Protein AF-A0A813FHB1-F1 (afdb_monomer_lite)

Foldseek 3Di:
DVVVLVVVLVVCVVCLVVVLVVDDDDLLVLLVQLVCLAPPPDDDPPDCLVSNVSSLVSSVSSVDDLDLSLLSSLLSQLRSQLCCCCPVVNHDDPSNLVSLLVSLVSLVVSLCSLPPCVCVVVLQPRLVSLVSSLVSCCVSCVVQLDQLRLLSCLVVLVSSLVSNVSNQVVLVVVPPDDDDPDDPDDPRRPDHRQLLSSLVSLQSSLSNCVSVVNLVVSLVSLVVSVVSLVVNLVVLCVVCVPVDPVSNVVSVVVSVVSLLVSLLSNLLSCLCPCPVSLVVSCVSLVANLSSLLSSLLNNSDPLVCNLVSLQVSLCVQQVFDNLVVLLVPADPVCLQPSPPPTGDDDPHDPVSLVSLLSSLVSCVSSVVVSSSSSSVSVSVVNVD

Organism: Polarella glacialis (NCBI:txid89957)

pLDDT: mean 85.2, std 16.33, range [32.69, 98.25]

Radius of gyration: 27.39 Å; chains: 1; bounding box: 67×53×76 Å

Secondary structure (DSSP, 8-state):
-HHHHHHHHHHHHHTHHHHTTTSS--THHHHHHHHHTSTTS-SS----HHHHHHHHHHHHHTT--SSHHHHHHHHHHHHHHHHIIIIIS---HHHHHHHHHHHHHHHHHHHHHHT-GGGGGGTTTTHHHHHHHHHHHHHHHGGG-STTTGGGGHHHHHHHHHHHHHHHHHHHGGG-----TT-------S-PPPHHHHHHHHHHHHHHHHHTT-HHHHHHHHHHHHHHHHHHHHHHHHHHTTS-HHHHHHHHHHHHHHHHHHHHHHHHHGGG--HHHHHHHHHHHT-HHHHHHHHHHTT-S-HHHHHHHHHHHHHHH-TT--HHHHHHT--TT-TTTT--S--------HHHHHHHHHHHHHHHHTT-HHHHHHHHHHHHHHH-

Structure (mmCIF, N/CA/C/O backbone):
data_AF-A0A813FHB1-F1
#
_entry.id   AF-A0A813FHB1-F1
#
loop_
_atom_site.group_PDB
_atom_site.id
_atom_site.type_symbol
_atom_site.label_atom_id
_atom_site.label_alt_id
_atom_site.label_comp_id
_atom_site.label_asym_id
_atom_site.label_entity_id
_atom_site.label_seq_id
_atom_site.pdbx_PDB_ins_code
_atom_site.Cartn_x
_atom_site.Cartn_y
_atom_site.Cartn_z
_atom_site.occupancy
_atom_site.B_iso_or_equiv
_atom_site.auth_seq_id
_atom_site.auth_comp_id
_atom_site.auth_asym_id
_atom_site.auth_atom_id
_atom_site.pdbx_PDB_model_num
ATOM 1 N N . ALA A 1 1 ? 1.799 3.989 42.209 1.00 55.28 1 ALA A N 1
ATOM 2 C CA . ALA A 1 1 ? 0.929 4.129 41.023 1.00 55.28 1 ALA A CA 1
ATOM 3 C C . ALA A 1 1 ? 0.117 2.855 40.772 1.00 55.28 1 ALA A C 1
ATOM 5 O O . ALA A 1 1 ? -1.072 2.900 41.030 1.00 55.28 1 ALA A O 1
ATOM 6 N N . HIS A 1 2 ? 0.722 1.716 40.397 1.00 60.78 2 HIS A N 1
ATOM 7 C CA . HIS A 1 2 ? -0.013 0.465 40.099 1.00 60.78 2 HIS A CA 1
ATOM 8 C C . HIS A 1 2 ? -0.986 0.000 41.195 1.00 60.78 2 HIS A C 1
ATOM 10 O O . HIS A 1 2 ? -2.140 -0.254 40.892 1.00 60.78 2 HIS A O 1
ATOM 16 N N . LYS A 1 3 ? -0.577 0.015 42.471 1.00 69.06 3 LYS A N 1
ATOM 17 C CA . LYS A 1 3 ? -1.465 -0.344 43.591 1.00 69.06 3 LYS A CA 1
ATOM 18 C C . LYS A 1 3 ? -2.731 0.524 43.677 1.00 69.06 3 LYS A C 1
ATOM 20 O O . LYS A 1 3 ? -3.798 0.000 43.928 1.00 69.06 3 LYS A O 1
ATOM 25 N N . LEU A 1 4 ? -2.626 1.832 43.424 1.00 65.25 4 LEU A N 1
ATOM 26 C CA . LEU A 1 4 ? -3.791 2.731 43.441 1.00 65.25 4 LEU A CA 1
ATOM 27 C C . LEU A 1 4 ? -4.750 2.438 42.281 1.00 65.25 4 LEU A C 1
ATOM 29 O O . LEU A 1 4 ? -5.955 2.597 42.426 1.00 65.25 4 LEU A O 1
ATOM 33 N N . VAL A 1 5 ? -4.208 2.002 41.141 1.00 67.12 5 VAL A N 1
ATOM 34 C CA . VAL A 1 5 ? -4.992 1.550 39.987 1.00 67.12 5 VAL A CA 1
ATOM 35 C C . VAL A 1 5 ? -5.686 0.223 40.305 1.00 67.12 5 VAL A C 1
ATOM 37 O O . VAL A 1 5 ? -6.869 0.082 40.027 1.00 67.12 5 VAL A O 1
ATOM 40 N N . ASP A 1 6 ? -4.987 -0.723 40.935 1.00 70.19 6 ASP A N 1
ATOM 41 C CA . ASP A 1 6 ? -5.568 -1.998 41.374 1.00 70.19 6 ASP A CA 1
ATOM 42 C C . ASP A 1 6 ? -6.665 -1.799 42.433 1.00 70.19 6 ASP A C 1
ATOM 44 O O . ASP A 1 6 ? -7.737 -2.389 42.319 1.00 70.19 6 ASP A O 1
ATOM 48 N N . ASP A 1 7 ? -6.434 -0.923 43.416 1.00 72.12 7 ASP A N 1
ATOM 49 C CA . ASP A 1 7 ? -7.417 -0.572 44.445 1.00 72.12 7 ASP A CA 1
ATOM 50 C C . ASP A 1 7 ? -8.656 0.095 43.809 1.00 72.12 7 ASP A C 1
ATOM 52 O O . ASP A 1 7 ? -9.789 -0.232 44.164 1.00 72.12 7 ASP A O 1
ATOM 56 N N . ALA A 1 8 ? -8.466 0.974 42.815 1.00 69.94 8 ALA A N 1
ATOM 57 C CA . ALA A 1 8 ? -9.566 1.575 42.058 1.00 69.94 8 ALA A CA 1
ATOM 58 C C . ALA A 1 8 ? -10.365 0.526 41.268 1.00 69.94 8 ALA A C 1
ATOM 60 O O . ALA A 1 8 ? -11.594 0.544 41.300 1.00 69.94 8 ALA A O 1
ATOM 61 N N . PHE A 1 9 ? -9.692 -0.426 40.614 1.00 73.69 9 PHE A N 1
ATOM 62 C CA . PHE A 1 9 ? -10.362 -1.523 39.913 1.00 73.69 9 PHE A CA 1
ATOM 63 C C . PHE A 1 9 ? -11.156 -2.423 40.861 1.00 73.69 9 PHE A C 1
ATOM 65 O O . PHE A 1 9 ? -12.286 -2.774 40.537 1.00 73.69 9 PHE A O 1
ATOM 72 N N . ALA A 1 10 ? -10.622 -2.738 42.043 1.00 74.50 10 ALA A N 1
ATOM 73 C CA . ALA A 1 10 ? -11.332 -3.535 43.043 1.00 74.50 10 ALA A CA 1
ATOM 74 C C . ALA A 1 10 ? -12.605 -2.832 43.550 1.00 74.50 10 ALA A C 1
ATOM 76 O O . ALA A 1 10 ? -13.638 -3.477 43.741 1.00 74.50 10 ALA A O 1
ATOM 77 N N . ILE A 1 11 ? -12.558 -1.506 43.724 1.00 73.50 11 ILE A N 1
ATOM 78 C CA . ILE A 1 11 ? -13.734 -0.696 44.079 1.00 73.50 11 ILE A CA 1
ATOM 79 C C . ILE A 1 11 ? -14.763 -0.704 42.942 1.00 73.50 11 ILE A C 1
ATOM 81 O O . ILE A 1 11 ? -15.960 -0.832 43.211 1.00 73.50 11 ILE A O 1
ATOM 85 N N . ILE A 1 12 ? -14.309 -0.585 41.688 1.00 71.25 12 ILE A N 1
ATOM 86 C CA . ILE A 1 12 ? -15.193 -0.585 40.517 1.00 71.25 12 ILE A CA 1
ATOM 87 C C . ILE A 1 12 ? -15.871 -1.956 40.353 1.00 71.25 12 ILE A C 1
ATOM 89 O O . ILE A 1 12 ? -17.091 -2.037 40.229 1.00 71.25 12 ILE A O 1
ATOM 93 N N . GLU A 1 13 ? -15.100 -3.043 40.425 1.00 70.38 13 GLU A N 1
ATOM 94 C CA . GLU A 1 13 ? -15.606 -4.418 40.337 1.00 70.38 13 GLU A CA 1
ATOM 95 C C . GLU A 1 13 ? -16.598 -4.746 41.455 1.00 70.38 13 GLU A C 1
ATOM 97 O O . GLU A 1 13 ? -17.670 -5.289 41.185 1.00 70.38 13 GLU A O 1
ATOM 102 N N . GLY A 1 14 ? -16.277 -4.381 42.702 1.00 72.38 14 GLY A N 1
ATOM 103 C CA . GLY A 1 14 ? -17.134 -4.640 43.861 1.00 72.38 14 GLY A CA 1
ATOM 104 C C . GLY A 1 14 ? -18.493 -3.934 43.809 1.00 72.38 14 GLY A C 1
ATOM 105 O O . GLY A 1 14 ? -19.422 -4.352 44.497 1.00 72.38 14 GLY A O 1
ATOM 106 N N . ASN A 1 15 ? -18.628 -2.898 42.976 1.00 67.38 15 ASN A N 1
ATOM 107 C CA . ASN A 1 15 ? -19.845 -2.100 42.827 1.00 67.38 15 ASN A CA 1
ATOM 108 C C . ASN A 1 15 ? -20.447 -2.164 41.408 1.00 67.38 15 ASN A C 1
ATOM 110 O O . ASN A 1 15 ? -21.354 -1.394 41.100 1.00 67.38 15 ASN A O 1
ATOM 114 N N . ALA A 1 16 ? -20.006 -3.094 40.550 1.00 63.97 16 ALA A N 1
ATOM 115 C CA . ALA A 1 16 ? -20.437 -3.179 39.149 1.00 63.97 16 ALA A CA 1
ATOM 116 C C . ALA A 1 16 ? -21.969 -3.220 38.960 1.00 63.97 16 ALA A C 1
ATOM 118 O O . ALA A 1 16 ? -22.483 -2.614 38.026 1.00 63.97 16 ALA A O 1
ATOM 119 N N . SER A 1 17 ? -22.705 -3.863 39.875 1.00 62.97 17 SER A N 1
ATOM 120 C CA . SER A 1 17 ? -24.177 -3.929 39.865 1.00 62.97 17 SER A CA 1
ATOM 121 C C . SER A 1 17 ? -24.869 -2.598 40.189 1.00 62.97 17 SER A C 1
ATOM 123 O O . SER A 1 17 ? -25.992 -2.368 39.742 1.00 62.97 17 SER A O 1
ATOM 125 N N . ARG A 1 18 ? -24.212 -1.709 40.947 1.00 59.59 18 ARG A N 1
ATOM 126 C CA . ARG A 1 18 ? -24.675 -0.330 41.173 1.00 59.59 18 ARG A CA 1
ATOM 127 C C . ARG A 1 18 ? -24.394 0.546 39.958 1.00 59.59 18 ARG A C 1
ATOM 129 O O . ARG A 1 18 ? -25.241 1.335 39.561 1.00 59.59 18 ARG A O 1
ATOM 136 N N . PHE A 1 19 ? -23.238 0.365 39.324 1.00 61.19 19 PHE A N 1
ATOM 137 C CA . PHE A 1 19 ? -22.859 1.144 38.144 1.00 61.19 19 PHE A CA 1
ATOM 138 C C . PHE A 1 19 ? -23.660 0.773 36.895 1.00 61.19 19 PHE A C 1
ATOM 140 O O . PHE A 1 19 ? -23.980 1.656 36.108 1.00 61.19 19 PHE A O 1
ATOM 147 N N . SER A 1 20 ? -24.078 -0.488 36.749 1.00 57.00 20 SER A N 1
ATOM 148 C CA . SER A 1 20 ? -24.999 -0.904 35.680 1.00 57.00 20 SER A CA 1
ATOM 149 C C . SER A 1 20 ? -26.393 -0.266 35.776 1.00 57.00 20 SER A C 1
ATOM 151 O O . SER A 1 20 ? -27.154 -0.338 34.819 1.00 57.00 20 SER A O 1
ATOM 153 N N . ALA A 1 21 ? -26.744 0.351 36.913 1.00 56.75 21 ALA A N 1
ATOM 154 C CA . ALA A 1 21 ? -27.975 1.130 37.079 1.00 56.75 21 ALA A CA 1
ATOM 155 C C . ALA A 1 21 ? -27.804 2.623 36.716 1.00 56.75 21 ALA A C 1
ATOM 157 O O . ALA A 1 21 ? -28.759 3.385 36.822 1.00 56.75 21 ALA A O 1
ATOM 158 N N . GLY A 1 22 ? -26.608 3.038 36.274 1.00 53.34 22 GLY A N 1
ATOM 159 C CA . GLY A 1 22 ? -26.337 4.380 35.749 1.00 53.34 22 GLY A CA 1
ATOM 160 C C . GLY A 1 22 ? -26.059 5.468 36.791 1.00 53.34 22 GLY A C 1
ATOM 161 O O . GLY A 1 22 ? -25.904 6.624 36.409 1.00 53.34 22 GLY A O 1
ATOM 162 N N . GLU A 1 23 ? -25.983 5.143 38.087 1.00 56.88 23 GLU A N 1
ATOM 163 C CA . GLU A 1 23 ? -26.007 6.179 39.133 1.00 56.88 23 GLU A CA 1
ATOM 164 C C . GLU A 1 23 ? -24.627 6.707 39.584 1.00 56.88 23 GLU A C 1
ATOM 166 O O . GLU A 1 23 ? -24.571 7.851 40.021 1.00 56.88 23 GLU A O 1
ATOM 171 N N . ASP A 1 24 ? -23.506 5.975 39.428 1.00 65.25 24 ASP A N 1
ATOM 172 C CA . ASP A 1 24 ? -22.262 6.350 40.148 1.00 65.25 24 ASP A CA 1
ATOM 173 C C . ASP A 1 24 ? -20.914 6.263 39.381 1.00 65.25 24 ASP A C 1
ATOM 175 O O . ASP A 1 24 ? -19.894 6.706 39.916 1.00 65.25 24 ASP A O 1
ATOM 179 N N . PHE A 1 25 ? -20.835 5.725 38.153 1.00 74.44 25 PHE A N 1
ATOM 180 C CA . PHE A 1 25 ? -19.550 5.637 37.428 1.00 74.44 25 PHE A CA 1
ATOM 181 C C . PHE A 1 25 ? -19.703 5.756 35.900 1.00 74.44 25 PHE A C 1
ATOM 183 O O . PHE A 1 25 ? -20.366 4.906 35.307 1.00 74.44 25 PHE A O 1
ATOM 190 N N . PRO A 1 26 ? -19.065 6.751 35.250 1.00 82.06 26 PRO A N 1
ATOM 191 C CA . PRO A 1 26 ? -19.098 6.923 33.795 1.00 82.06 26 PRO A CA 1
ATOM 192 C C . PRO A 1 26 ? -18.226 5.861 33.086 1.00 82.06 26 PRO A C 1
ATOM 194 O O . PRO A 1 26 ? -16.994 5.893 33.233 1.00 82.06 26 PRO A O 1
ATOM 197 N N . PRO A 1 27 ? -18.810 4.916 32.313 1.00 84.50 27 PRO A N 1
ATOM 198 C CA . PRO A 1 27 ? -18.066 3.853 31.624 1.00 84.50 27 PRO A CA 1
ATOM 199 C C . PRO A 1 27 ? -16.990 4.381 30.663 1.00 84.50 27 PRO A C 1
ATOM 201 O O . PRO A 1 27 ? -15.978 3.719 30.425 1.00 84.50 27 PRO A O 1
ATOM 204 N N . GLU A 1 28 ? -17.160 5.601 30.159 1.00 88.25 28 GLU A N 1
ATOM 205 C CA . GLU A 1 28 ? -16.256 6.281 29.232 1.00 88.25 28 GLU A CA 1
ATOM 206 C C . GLU A 1 28 ? -14.849 6.449 29.818 1.00 88.25 28 GLU A C 1
ATOM 208 O O . GLU A 1 28 ? -13.856 6.402 29.085 1.00 88.25 28 GLU A O 1
ATOM 213 N N . LEU A 1 29 ? -14.729 6.590 31.145 1.00 87.62 29 LEU A N 1
ATOM 214 C CA . LEU A 1 29 ? -13.429 6.682 31.812 1.00 87.62 29 LEU A CA 1
ATOM 215 C C . LEU A 1 29 ? -12.607 5.398 31.658 1.00 87.62 29 LEU A C 1
ATOM 217 O O . LEU A 1 29 ? -11.382 5.481 31.565 1.00 87.62 29 LEU A O 1
ATOM 221 N N . LEU A 1 30 ? -13.248 4.225 31.580 1.00 88.31 30 LEU A N 1
ATOM 222 C CA . LEU A 1 30 ? -12.549 2.958 31.327 1.00 88.31 30 LEU A CA 1
ATOM 223 C C . LEU A 1 30 ? -11.975 2.927 29.914 1.00 88.31 30 LEU A C 1
ATOM 225 O O . LEU A 1 30 ? -10.863 2.438 29.719 1.00 88.31 30 LEU A O 1
ATOM 229 N N . VAL A 1 31 ? -12.695 3.497 28.945 1.00 90.12 31 VAL A N 1
ATOM 230 C CA . VAL A 1 31 ? -12.225 3.609 27.561 1.00 90.12 31 VAL A CA 1
ATOM 231 C C . VAL A 1 31 ? -11.020 4.539 27.491 1.00 90.12 31 VAL A C 1
ATOM 233 O O . VAL A 1 31 ? -9.971 4.119 27.008 1.00 90.12 31 VAL A O 1
ATOM 236 N N . LEU A 1 32 ? -11.115 5.746 28.056 1.00 88.81 32 LEU A N 1
ATOM 237 C CA . LEU A 1 32 ? -10.000 6.703 28.091 1.00 88.81 32 LEU A CA 1
ATOM 238 C C . LEU A 1 32 ? -8.771 6.130 28.807 1.00 88.81 32 LEU A C 1
ATOM 240 O O . LEU A 1 32 ? -7.639 6.291 28.349 1.00 88.81 32 LEU A O 1
ATOM 244 N N . PHE A 1 33 ? -8.988 5.421 29.915 1.00 86.31 33 PHE A N 1
ATOM 245 C CA . PHE A 1 33 ? -7.922 4.732 30.627 1.00 86.31 33 PHE A CA 1
ATOM 246 C C . PHE A 1 33 ? -7.298 3.624 29.770 1.00 86.31 33 PHE A C 1
ATOM 248 O O . PHE A 1 33 ? -6.072 3.509 29.710 1.00 86.31 33 PHE A O 1
ATOM 255 N N . SER A 1 34 ? -8.114 2.828 29.074 1.00 87.56 34 SER A N 1
ATOM 256 C CA . SER A 1 34 ? -7.619 1.779 28.183 1.00 87.56 34 SER A CA 1
ATOM 257 C C . SER A 1 34 ? -6.798 2.355 27.028 1.00 87.56 34 SER A C 1
ATOM 259 O O . SER A 1 34 ? -5.747 1.808 26.729 1.00 87.56 34 SER A O 1
ATOM 261 N N . GLU A 1 35 ? -7.199 3.488 26.445 1.00 87.25 35 GLU A N 1
ATOM 262 C CA . GLU A 1 35 ? -6.479 4.167 25.362 1.00 87.25 35 GLU A CA 1
ATOM 263 C C . GLU A 1 35 ? -5.150 4.768 25.815 1.00 87.25 35 GLU A C 1
ATOM 265 O O . GLU A 1 35 ? -4.145 4.620 25.122 1.00 87.25 35 GLU A O 1
ATOM 270 N N . ALA A 1 36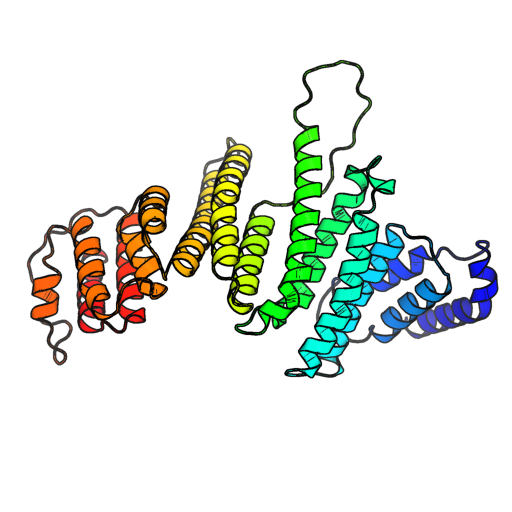 ? -5.120 5.406 26.990 1.00 81.38 36 ALA A N 1
ATOM 271 C CA . ALA A 1 36 ? -3.894 5.969 27.558 1.00 81.38 36 ALA A CA 1
ATOM 272 C C . ALA A 1 36 ? -2.830 4.892 27.824 1.00 81.38 36 ALA A C 1
ATOM 274 O O . ALA A 1 36 ? -1.634 5.162 27.745 1.00 81.38 36 ALA A O 1
ATOM 275 N N . ASN A 1 37 ? -3.274 3.669 28.123 1.00 73.75 37 ASN A N 1
ATOM 276 C CA . ASN A 1 37 ? -2.416 2.506 28.335 1.00 73.75 37 ASN A CA 1
ATOM 277 C C . ASN A 1 37 ? -2.314 1.606 27.089 1.00 73.75 37 ASN A C 1
ATOM 279 O O . ASN A 1 37 ? -1.601 0.598 27.107 1.00 73.75 37 ASN A O 1
ATOM 283 N N . ALA A 1 38 ? -3.028 1.940 26.009 1.00 68.06 38 ALA A N 1
ATOM 284 C CA . ALA A 1 38 ? -3.011 1.176 24.776 1.00 68.06 38 ALA A CA 1
ATOM 285 C C . ALA A 1 38 ? -1.678 1.394 24.046 1.00 68.06 38 ALA A C 1
ATOM 287 O O . ALA A 1 38 ? -1.045 2.445 24.175 1.00 68.06 38 ALA A O 1
ATOM 288 N N . PRO A 1 39 ? -1.268 0.446 23.185 1.00 59.28 39 PRO A N 1
ATOM 289 C CA . PRO A 1 39 ? -0.001 0.509 22.454 1.00 59.28 39 PRO A CA 1
ATOM 290 C C . PRO A 1 39 ? 0.202 1.752 21.570 1.00 59.28 39 PRO A C 1
ATOM 292 O O . PRO A 1 39 ? 1.299 1.938 21.054 1.00 59.28 39 PRO A O 1
ATOM 295 N N . PHE A 1 40 ? -0.830 2.574 21.358 1.00 54.69 40 PHE A N 1
ATOM 296 C CA . PHE A 1 40 ? -0.739 3.818 20.596 1.00 54.69 40 PHE A CA 1
ATOM 297 C C . PHE A 1 40 ? 0.090 4.912 21.283 1.00 54.69 40 PHE A C 1
ATOM 299 O O . PHE A 1 40 ? 0.614 5.776 20.584 1.00 54.69 40 PHE A O 1
ATOM 306 N N . ALA A 1 41 ? 0.185 4.908 22.618 1.00 47.81 41 ALA A N 1
ATOM 307 C CA . ALA A 1 41 ? 0.566 6.107 23.364 1.00 47.81 41 ALA A CA 1
ATOM 308 C C . ALA A 1 41 ? 2.077 6.397 23.425 1.00 47.81 41 ALA A C 1
ATOM 310 O O . ALA A 1 41 ? 2.438 7.565 23.360 1.00 47.81 41 ALA A O 1
ATOM 311 N N . ALA A 1 42 ? 2.960 5.400 23.532 1.00 39.28 42 ALA A N 1
ATOM 312 C CA . ALA A 1 42 ? 4.418 5.541 23.395 1.00 39.28 42 ALA A CA 1
ATOM 313 C C . ALA A 1 42 ? 5.130 4.242 23.803 1.00 39.28 42 ALA A C 1
ATOM 315 O O . ALA A 1 42 ? 4.780 3.652 24.818 1.00 39.28 42 ALA A O 1
ATOM 316 N N . SER A 1 43 ? 6.168 3.902 23.031 1.00 39.28 43 SER A N 1
ATOM 317 C CA . SER A 1 43 ? 7.432 3.255 23.429 1.00 39.28 43 SER A CA 1
ATOM 318 C C . SER A 1 43 ? 7.409 1.934 24.221 1.00 39.28 43 SER A C 1
ATOM 320 O O . SER A 1 43 ? 6.393 1.413 24.664 1.00 39.28 43 SER A O 1
ATOM 322 N N . ASP A 1 44 ? 8.597 1.346 24.336 1.00 42.06 44 ASP A N 1
ATOM 323 C CA . ASP A 1 44 ? 8.948 0.043 24.913 1.00 42.06 44 ASP A CA 1
ATOM 324 C C . ASP A 1 44 ? 8.566 -0.191 26.396 1.00 42.06 44 ASP A C 1
ATOM 326 O O . ASP A 1 44 ? 9.076 -1.113 27.033 1.00 42.06 44 ASP A O 1
ATOM 330 N N . LEU A 1 45 ? 7.651 0.591 26.972 1.00 41.66 45 LEU A N 1
ATOM 331 C CA . LEU A 1 45 ? 7.085 0.369 28.305 1.00 41.66 45 LEU A CA 1
ATOM 332 C C . LEU A 1 45 ? 5.955 -0.673 28.226 1.00 41.66 45 LEU A C 1
ATOM 334 O O . LEU A 1 45 ? 4.779 -0.391 28.447 1.00 41.66 45 LEU A O 1
ATOM 338 N N . GLY A 1 46 ? 6.314 -1.908 27.867 1.00 52.66 46 GLY A N 1
ATOM 339 C CA . GLY A 1 46 ? 5.461 -3.072 28.131 1.00 52.66 46 GLY A CA 1
ATOM 340 C C . GLY A 1 46 ? 5.175 -3.188 29.633 1.00 52.66 46 GLY A C 1
ATOM 341 O O . GLY A 1 46 ? 6.054 -2.899 30.445 1.00 52.66 46 GLY A O 1
ATOM 342 N N . GLY A 1 47 ? 3.959 -3.594 30.012 1.00 60.47 47 GLY A N 1
ATOM 343 C CA . GLY A 1 47 ? 3.597 -3.758 31.427 1.00 60.47 47 GLY A CA 1
ATOM 344 C C . GLY A 1 47 ? 2.206 -3.277 31.834 1.00 60.47 47 GLY A C 1
ATOM 345 O O . GLY A 1 47 ? 1.846 -3.452 32.998 1.00 60.47 47 GLY A O 1
ATOM 346 N N . HIS A 1 48 ? 1.419 -2.702 30.918 1.00 76.44 48 HIS A N 1
ATOM 347 C CA . HIS A 1 48 ? 0.043 -2.270 31.202 1.00 76.44 48 HIS A CA 1
ATOM 348 C C . HIS A 1 48 ? -1.041 -3.146 30.549 1.00 76.44 48 HIS A C 1
ATOM 350 O O . HIS A 1 48 ? -2.226 -2.815 30.621 1.00 76.44 48 HIS A O 1
ATOM 356 N N . GLU A 1 49 ? -0.669 -4.279 29.933 1.00 79.19 49 GLU A N 1
ATOM 357 C CA . GLU A 1 49 ? -1.615 -5.177 29.253 1.00 79.19 49 GLU A CA 1
ATOM 358 C C . GLU A 1 49 ? -2.764 -5.621 30.174 1.00 79.19 49 GLU A C 1
ATOM 360 O O . GLU A 1 49 ? -3.925 -5.626 29.771 1.00 79.19 49 GLU A O 1
ATOM 365 N N . LEU A 1 50 ? -2.452 -5.934 31.433 1.00 81.25 50 LEU A N 1
ATOM 366 C CA . LEU A 1 50 ? -3.430 -6.396 32.415 1.00 81.25 50 LEU A CA 1
ATOM 367 C C . LEU A 1 50 ? -4.442 -5.299 32.790 1.00 81.25 50 LEU A C 1
ATOM 369 O O . LEU A 1 50 ? -5.628 -5.573 32.958 1.00 81.25 50 LEU A O 1
ATOM 373 N N . GLN A 1 51 ? -3.987 -4.050 32.905 1.00 83.12 51 GLN A N 1
ATOM 374 C CA . GLN A 1 51 ? -4.843 -2.903 33.206 1.00 83.12 51 GLN A CA 1
ATOM 375 C C . GLN A 1 51 ? -5.758 -2.563 32.023 1.00 83.12 51 GLN A C 1
ATOM 377 O O . GLN A 1 51 ? -6.936 -2.276 32.233 1.00 83.12 51 GLN A O 1
ATOM 382 N N . VAL A 1 52 ? -5.251 -2.654 30.788 1.00 86.25 52 VAL A N 1
ATOM 383 C CA . VAL A 1 52 ? -6.068 -2.517 29.570 1.00 86.25 52 VAL A CA 1
ATOM 384 C C . VAL A 1 52 ? -7.128 -3.615 29.518 1.00 86.25 52 VAL A C 1
ATOM 386 O O . VAL A 1 52 ? -8.303 -3.321 29.316 1.00 86.25 52 VAL A O 1
ATOM 389 N N . GLN A 1 53 ? -6.740 -4.870 29.758 1.00 87.88 53 GLN A N 1
ATOM 390 C CA . GLN A 1 53 ? -7.665 -5.999 29.758 1.00 87.88 53 GLN A CA 1
ATOM 391 C C . GLN A 1 53 ? -8.803 -5.807 30.768 1.00 87.88 53 GLN A C 1
ATOM 393 O O . GLN A 1 53 ? -9.967 -5.918 30.388 1.00 87.88 53 GLN A O 1
ATOM 398 N N . ARG A 1 54 ? -8.475 -5.468 32.022 1.00 86.19 54 ARG A N 1
ATOM 399 C CA . ARG A 1 54 ? -9.470 -5.234 33.081 1.00 86.19 54 ARG A CA 1
ATOM 400 C C . ARG A 1 54 ? -10.413 -4.082 32.750 1.00 86.19 54 ARG A C 1
ATOM 402 O O . ARG A 1 54 ? -11.616 -4.215 32.947 1.00 86.19 54 ARG A O 1
ATOM 409 N N . ALA A 1 55 ? -9.889 -2.972 32.224 1.00 88.25 55 ALA A N 1
ATOM 410 C CA . ALA A 1 55 ? -10.711 -1.829 31.831 1.00 88.25 55 ALA A CA 1
ATOM 411 C C . ALA A 1 55 ? -11.732 -2.204 30.748 1.00 88.25 55 ALA A C 1
ATOM 413 O O . ALA A 1 55 ? -12.906 -1.859 30.866 1.00 88.25 55 ALA A O 1
ATOM 414 N N . LEU A 1 56 ? -11.299 -2.954 29.730 1.00 90.19 56 LEU A N 1
ATOM 415 C CA . LEU A 1 56 ? -12.172 -3.414 28.649 1.00 90.19 56 LEU A CA 1
ATOM 416 C C . LEU A 1 56 ? -13.207 -4.433 29.143 1.00 90.19 56 LEU A C 1
ATOM 418 O O . LEU A 1 56 ? -14.376 -4.323 28.793 1.00 90.19 56 LEU A O 1
ATOM 422 N N . GLU A 1 57 ? -12.812 -5.384 29.994 1.00 89.25 57 GLU A N 1
ATOM 423 C CA . GLU A 1 57 ? -13.734 -6.375 30.570 1.00 89.25 57 GLU A CA 1
ATOM 424 C C . GLU A 1 57 ? -14.801 -5.731 31.461 1.00 89.25 57 GLU A C 1
ATOM 426 O O . GLU A 1 57 ? -15.965 -6.128 31.421 1.00 89.25 57 GLU A O 1
ATOM 431 N N . LEU A 1 58 ? -14.427 -4.725 32.255 1.00 85.56 58 LEU A N 1
ATOM 432 C CA . LEU A 1 58 ? -15.378 -3.944 33.041 1.00 85.56 58 LEU A CA 1
ATOM 433 C C . LEU A 1 58 ? -16.320 -3.139 32.150 1.00 85.56 58 LEU A C 1
ATOM 435 O O . LEU A 1 58 ? -17.525 -3.162 32.382 1.00 85.56 58 LEU A O 1
ATOM 439 N N . HIS A 1 59 ? -15.794 -2.485 31.115 1.00 88.00 59 HIS A N 1
ATOM 440 C CA . HIS A 1 59 ? -16.609 -1.751 30.152 1.00 88.00 59 HIS A CA 1
ATOM 441 C C . HIS A 1 59 ? -17.624 -2.673 29.451 1.00 88.00 59 HIS A C 1
ATOM 443 O O . HIS A 1 59 ? -18.795 -2.325 29.336 1.00 88.00 59 HIS A O 1
ATOM 449 N N . ASP A 1 60 ? -17.215 -3.883 29.054 1.00 87.12 60 ASP A N 1
ATOM 450 C CA . ASP A 1 60 ? -18.114 -4.892 28.479 1.00 87.12 60 ASP A CA 1
ATOM 451 C C . ASP A 1 60 ? -19.220 -5.324 29.457 1.00 87.12 60 ASP A C 1
ATOM 453 O O . ASP A 1 60 ? -20.369 -5.493 29.053 1.00 87.12 60 ASP A O 1
ATOM 457 N N . ARG A 1 61 ? -18.900 -5.482 30.749 1.00 84.81 61 ARG A N 1
ATOM 458 C CA . ARG A 1 61 ? -19.878 -5.867 31.785 1.00 84.81 61 ARG A CA 1
ATOM 459 C C . ARG A 1 61 ? -20.898 -4.777 32.093 1.00 84.81 61 ARG A C 1
ATOM 461 O O . ARG A 1 61 ? -22.017 -5.110 32.471 1.00 84.81 61 ARG A O 1
ATOM 468 N N . LEU A 1 62 ? -20.515 -3.507 31.965 1.00 81.75 62 LEU A N 1
ATOM 469 C CA . LEU A 1 62 ? -21.414 -2.377 32.205 1.00 81.75 62 LEU A CA 1
ATOM 470 C C . LEU A 1 62 ? -22.481 -2.227 31.111 1.00 81.75 62 LEU A C 1
ATOM 472 O O . LEU A 1 62 ? -23.451 -1.510 31.329 1.00 81.75 62 LEU A O 1
ATOM 476 N N . GLY A 1 63 ? -22.350 -2.935 29.980 1.00 76.31 63 GLY A N 1
ATOM 477 C CA . GLY A 1 63 ? -23.399 -3.013 28.962 1.00 76.31 63 GLY A CA 1
ATOM 478 C C . GLY A 1 63 ? -23.679 -1.681 28.267 1.00 76.31 63 GLY A C 1
ATOM 479 O O . GLY A 1 63 ? -24.836 -1.382 27.991 1.00 76.31 63 GLY A O 1
ATOM 480 N N . SER A 1 64 ? -22.634 -0.883 28.025 1.00 75.56 64 SER A N 1
ATOM 481 C CA . SER A 1 64 ? -22.738 0.427 27.374 1.00 75.56 64 SER A CA 1
ATOM 482 C C . SER A 1 64 ? -23.444 0.353 26.019 1.00 75.56 64 SER A C 1
ATOM 484 O O . SER A 1 64 ? -23.261 -0.610 25.271 1.00 75.56 64 SER A O 1
ATOM 486 N N . GLU A 1 65 ? -24.216 1.396 25.708 1.00 82.88 65 GLU A N 1
ATOM 487 C CA . GLU A 1 65 ? -24.874 1.568 24.411 1.00 82.88 65 GLU A CA 1
ATOM 488 C C . GLU A 1 65 ? -23.854 1.606 23.259 1.00 82.88 65 GLU A C 1
ATOM 490 O O . GLU A 1 65 ? -22.672 1.906 23.453 1.00 82.88 65 GLU A O 1
ATOM 495 N N . ASP A 1 66 ? -24.318 1.308 22.043 1.00 86.12 66 ASP A N 1
ATOM 496 C CA . ASP A 1 66 ? -23.494 1.390 20.837 1.00 86.12 66 ASP A CA 1
ATOM 497 C C . ASP A 1 66 ? -23.239 2.858 20.466 1.00 86.12 66 ASP A C 1
ATOM 499 O O . ASP A 1 66 ? -23.951 3.484 19.680 1.00 86.12 66 ASP A O 1
ATOM 503 N N . ASP A 1 67 ? -22.191 3.414 21.071 1.00 86.38 67 ASP A N 1
ATOM 504 C CA . ASP A 1 67 ? -21.762 4.793 20.906 1.00 86.38 67 ASP A CA 1
ATOM 505 C C . ASP A 1 67 ? -20.285 4.922 20.484 1.00 86.38 67 ASP A C 1
ATOM 507 O O . ASP A 1 67 ? -19.575 3.954 20.183 1.00 86.38 67 ASP A O 1
ATOM 511 N N . GLN A 1 68 ? -19.784 6.160 20.458 1.00 87.94 68 GLN A N 1
ATOM 512 C CA . GLN A 1 68 ? -18.385 6.423 20.122 1.00 87.94 68 GLN A CA 1
ATOM 513 C C . GLN A 1 68 ? -17.390 5.771 21.088 1.00 87.94 68 GLN A C 1
ATOM 515 O O . GLN A 1 68 ? -16.279 5.433 20.677 1.00 87.94 68 GLN A O 1
ATOM 520 N N . PHE A 1 69 ? -17.745 5.617 22.364 1.00 91.00 69 PHE A N 1
ATOM 521 C CA . PHE A 1 69 ? -16.877 5.025 23.373 1.00 91.00 69 PHE A CA 1
ATOM 522 C C . PHE A 1 69 ? -16.857 3.509 23.231 1.00 91.00 69 PHE A C 1
ATOM 524 O O . PHE A 1 69 ? -15.776 2.922 23.295 1.00 91.00 69 PHE A O 1
ATOM 531 N N . ARG A 1 70 ? -17.990 2.887 22.890 1.00 91.56 70 ARG A N 1
ATOM 532 C CA . ARG A 1 70 ? -18.046 1.476 22.496 1.00 91.56 70 ARG A CA 1
ATOM 533 C C . ARG A 1 70 ? -17.171 1.194 21.279 1.00 91.56 70 ARG A C 1
ATOM 535 O O . ARG A 1 70 ? -16.342 0.283 21.323 1.00 91.56 70 ARG A O 1
ATOM 542 N N . ALA A 1 71 ? -17.281 2.005 20.226 1.00 92.31 71 ALA A N 1
ATOM 543 C CA . ALA A 1 71 ? -16.433 1.873 19.042 1.00 92.31 71 ALA A CA 1
ATOM 544 C C . ALA A 1 71 ? -14.938 2.006 19.392 1.00 92.31 71 ALA A C 1
ATOM 546 O O . ALA A 1 71 ? -14.124 1.177 18.984 1.00 92.31 71 ALA A O 1
ATOM 547 N N . ARG A 1 72 ? -14.565 3.001 20.205 1.00 93.06 72 ARG A N 1
ATOM 548 C CA . ARG A 1 72 ? -13.181 3.194 20.674 1.00 93.06 72 ARG A CA 1
ATOM 549 C C . ARG A 1 72 ? -12.677 2.026 21.522 1.00 93.06 72 ARG A C 1
ATOM 551 O O . ARG A 1 72 ? -11.567 1.552 21.289 1.00 93.06 72 ARG A O 1
ATOM 558 N N . ALA A 1 73 ? -13.491 1.502 22.436 1.00 93.81 73 ALA A N 1
ATOM 559 C CA . ALA A 1 73 ? -13.148 0.332 23.242 1.00 93.81 73 ALA A CA 1
ATOM 560 C C . ALA A 1 73 ? -12.860 -0.897 22.363 1.00 93.81 73 ALA A C 1
ATOM 562 O O . ALA A 1 73 ? -11.870 -1.599 22.575 1.00 93.81 73 ALA A O 1
ATOM 563 N N . LEU A 1 74 ? -13.668 -1.119 21.321 1.00 95.25 74 LEU A N 1
ATOM 564 C CA . LEU A 1 74 ? -13.454 -2.186 20.339 1.00 95.25 74 LEU A CA 1
ATOM 565 C C . LEU A 1 74 ? -12.153 -1.995 19.542 1.00 95.25 74 LEU A C 1
ATOM 567 O O . LEU A 1 74 ? -11.427 -2.963 19.303 1.00 95.25 74 LEU A O 1
ATOM 571 N N . LEU A 1 75 ? -11.806 -0.757 19.176 1.00 94.88 75 LEU A N 1
ATOM 572 C CA . LEU A 1 75 ? -10.522 -0.447 18.538 1.00 94.88 75 LEU A CA 1
ATOM 573 C C . LEU A 1 75 ? -9.329 -0.755 19.456 1.00 94.88 75 LEU A C 1
ATOM 575 O O . LEU A 1 75 ? -8.350 -1.358 19.007 1.00 94.88 75 LEU A O 1
ATOM 579 N N . VAL A 1 76 ? -9.416 -0.411 20.745 1.00 93.88 76 VAL A N 1
ATOM 580 C CA . VAL A 1 76 ? -8.384 -0.765 21.734 1.00 93.88 76 VAL A CA 1
ATOM 581 C C . VAL A 1 76 ? -8.294 -2.283 21.908 1.00 93.88 76 VAL A C 1
ATOM 583 O O . VAL A 1 76 ? -7.190 -2.833 21.911 1.00 93.88 76 VAL A O 1
ATOM 586 N N . ARG A 1 77 ? -9.435 -2.982 21.978 1.00 94.56 77 ARG A N 1
ATOM 587 C CA . ARG A 1 77 ? -9.493 -4.451 22.058 1.00 94.56 77 ARG A CA 1
ATOM 588 C C . ARG A 1 77 ? -8.819 -5.110 20.857 1.00 94.56 77 ARG A C 1
ATOM 590 O O . ARG A 1 77 ? -8.026 -6.026 21.045 1.00 94.56 77 ARG A O 1
ATOM 597 N N . CYS A 1 78 ? -9.064 -4.611 19.645 1.00 95.62 78 CYS A N 1
ATOM 598 C CA . CYS A 1 78 ? -8.414 -5.085 18.421 1.00 95.62 78 CYS A CA 1
ATOM 599 C C . CYS A 1 78 ? -6.878 -5.054 18.544 1.00 95.62 78 CYS A C 1
ATOM 601 O O . CYS A 1 78 ? -6.200 -6.058 18.320 1.00 95.62 78 CYS A O 1
ATOM 603 N N . LEU A 1 79 ? -6.309 -3.928 18.979 1.00 92.69 79 LEU A N 1
ATOM 604 C CA . LEU A 1 79 ? -4.856 -3.800 19.153 1.00 92.69 79 LEU A CA 1
ATOM 605 C C . LEU A 1 79 ? -4.317 -4.692 20.260 1.00 92.69 79 LEU A C 1
ATOM 607 O O . LEU A 1 79 ? -3.252 -5.288 20.106 1.00 92.69 79 LEU A O 1
ATOM 611 N N . PHE A 1 80 ? -5.034 -4.750 21.381 1.00 91.56 80 PHE A N 1
ATOM 612 C CA . PHE A 1 80 ? -4.666 -5.573 22.520 1.00 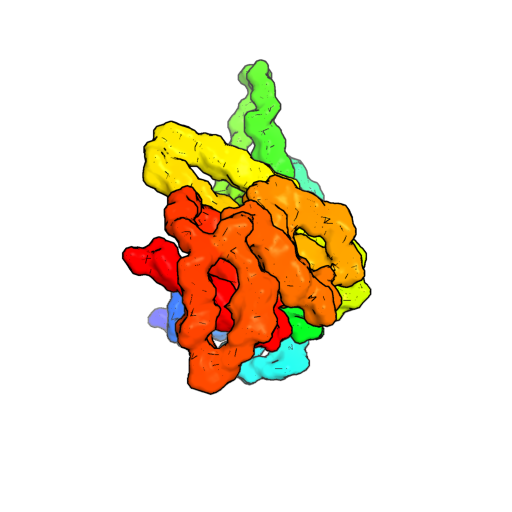91.56 80 PHE A CA 1
ATOM 613 C C . PHE A 1 80 ? -4.545 -7.043 22.103 1.00 91.56 80 PHE A C 1
ATOM 615 O O . PHE A 1 80 ? -3.501 -7.658 22.311 1.00 91.56 80 PHE A O 1
ATOM 622 N N . GLU A 1 81 ? -5.553 -7.573 21.411 1.00 92.75 81 GLU A N 1
ATOM 623 C CA . GLU A 1 81 ? -5.568 -8.956 20.928 1.00 92.75 81 GLU A CA 1
ATOM 624 C C . GLU A 1 81 ? -4.471 -9.229 19.890 1.00 92.75 81 GLU A C 1
ATOM 626 O O . GLU A 1 81 ? -3.816 -10.276 19.922 1.00 92.75 81 GLU A O 1
ATOM 631 N N . ALA A 1 82 ? -4.201 -8.276 18.995 1.00 92.88 82 ALA A N 1
ATOM 632 C CA . ALA A 1 82 ? -3.098 -8.389 18.043 1.00 92.88 82 ALA A CA 1
ATOM 633 C C . ALA A 1 82 ? -1.723 -8.406 18.742 1.00 92.88 82 ALA A C 1
ATOM 635 O O . ALA A 1 82 ? -0.824 -9.173 18.369 1.00 92.88 82 ALA A O 1
ATOM 636 N N . ARG A 1 83 ? -1.554 -7.589 19.789 1.00 88.75 83 ARG A N 1
ATOM 637 C CA . ARG A 1 83 ? -0.328 -7.521 20.595 1.00 88.75 83 ARG A CA 1
ATOM 638 C C . ARG A 1 83 ? -0.132 -8.769 21.450 1.00 88.75 83 ARG A C 1
ATOM 640 O O . ARG A 1 83 ? 0.996 -9.257 21.525 1.00 88.75 83 ARG A O 1
ATOM 647 N N . LEU A 1 84 ? -1.199 -9.335 22.018 1.00 88.12 84 LEU A N 1
ATOM 648 C CA . LEU A 1 84 ? -1.135 -10.621 22.718 1.00 88.12 84 LEU A CA 1
ATOM 649 C C . LEU A 1 84 ? -0.543 -11.707 21.817 1.00 8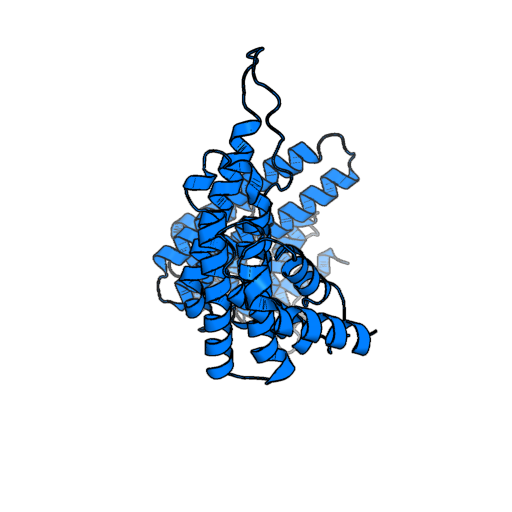8.12 84 LEU A C 1
ATOM 651 O O . LEU A 1 84 ? 0.354 -12.438 22.234 1.00 88.12 84 LEU A O 1
ATOM 655 N N . GLY A 1 85 ? -0.978 -11.767 20.556 1.00 87.31 85 GLY A N 1
ATOM 656 C CA . GLY A 1 85 ? -0.429 -12.705 19.581 1.00 87.31 85 GLY A CA 1
ATOM 657 C C . GLY A 1 85 ? 1.046 -12.467 19.265 1.00 87.31 85 GLY A C 1
ATOM 658 O O . GLY A 1 85 ? 1.832 -13.411 19.248 1.00 87.31 85 GLY A O 1
ATOM 659 N N . THR A 1 86 ? 1.434 -11.219 19.010 1.00 85.94 86 THR A N 1
ATOM 660 C CA . THR A 1 86 ? 2.767 -10.881 18.484 1.00 85.94 86 THR A CA 1
ATOM 661 C C . THR A 1 86 ? 3.843 -10.740 19.562 1.00 85.94 86 THR A C 1
ATOM 663 O O . THR A 1 86 ? 4.923 -11.314 19.421 1.00 85.94 86 THR A O 1
ATOM 666 N N . ALA A 1 87 ? 3.568 -10.003 20.637 1.00 83.69 87 ALA A N 1
ATOM 667 C CA . ALA A 1 87 ? 4.551 -9.650 21.658 1.00 83.69 87 ALA A CA 1
ATOM 668 C C . ALA A 1 87 ? 4.529 -10.613 22.852 1.00 83.69 87 ALA A C 1
ATOM 670 O O . ALA A 1 87 ? 5.585 -11.098 23.268 1.00 83.69 87 ALA A O 1
ATOM 671 N N . THR A 1 88 ? 3.337 -10.918 23.372 1.00 82.88 88 THR A N 1
ATOM 672 C CA . THR A 1 88 ? 3.171 -11.689 24.614 1.00 82.88 88 THR A CA 1
ATOM 673 C C . THR A 1 88 ? 3.343 -13.183 24.372 1.00 82.88 88 THR A C 1
ATOM 675 O O . THR A 1 88 ? 4.225 -13.816 24.945 1.00 82.88 88 THR A O 1
ATOM 678 N N . HIS A 1 89 ? 2.539 -13.755 23.475 1.00 87.81 89 HIS A N 1
ATOM 679 C CA . HIS A 1 89 ? 2.566 -15.186 23.163 1.00 87.81 89 HIS A CA 1
ATOM 680 C C . HIS A 1 89 ? 3.567 -15.535 22.057 1.00 87.81 89 HIS A C 1
ATOM 682 O O . HIS A 1 89 ? 3.885 -16.709 21.868 1.00 87.81 89 HIS A O 1
ATOM 688 N N . ARG A 1 90 ? 4.072 -14.530 21.324 1.00 89.38 90 ARG A N 1
ATOM 689 C CA . ARG A 1 90 ? 5.033 -14.691 20.216 1.00 89.38 90 ARG A CA 1
ATOM 690 C C . ARG A 1 90 ? 4.593 -15.754 19.206 1.00 89.38 90 ARG A C 1
ATOM 692 O O . ARG A 1 90 ? 5.405 -16.553 18.728 1.00 89.38 90 ARG A O 1
ATOM 699 N N . LEU A 1 91 ? 3.297 -15.765 18.901 1.00 93.00 91 LEU A N 1
ATOM 700 C CA . LEU A 1 91 ? 2.690 -16.687 17.954 1.00 93.00 91 LEU A CA 1
ATOM 701 C C . LEU A 1 91 ? 3.343 -16.533 16.580 1.00 93.00 91 LEU A C 1
ATOM 703 O O . LEU A 1 91 ? 3.757 -15.449 16.164 1.00 93.00 91 LEU A O 1
ATOM 707 N N . LYS A 1 92 ? 3.414 -17.642 15.846 1.00 93.75 92 LYS A N 1
ATOM 708 C CA . LYS A 1 92 ? 3.971 -17.700 14.492 1.00 93.75 92 LYS A CA 1
ATOM 709 C C . LYS A 1 92 ? 3.063 -18.517 13.588 1.00 93.75 92 LYS A C 1
ATOM 711 O O . LYS A 1 92 ? 2.264 -19.327 14.055 1.00 93.75 92 LYS A O 1
ATOM 716 N N . GLY A 1 93 ? 3.222 -18.319 12.280 1.00 92.94 93 GLY A N 1
ATOM 717 C CA . GLY A 1 93 ? 2.489 -19.089 11.278 1.00 92.94 93 GLY A CA 1
ATOM 718 C C . GLY A 1 93 ? 0.974 -19.010 11.486 1.00 92.94 93 GLY A C 1
ATOM 719 O O . GLY A 1 93 ? 0.437 -17.969 11.857 1.00 92.94 93 GLY A O 1
ATOM 720 N N . PHE A 1 94 ? 0.287 -20.125 11.276 1.00 93.56 94 PHE A N 1
ATOM 721 C CA . PHE A 1 94 ? -1.172 -20.179 11.306 1.00 93.56 94 PHE A CA 1
ATOM 722 C C . PHE A 1 94 ? -1.803 -19.668 12.616 1.00 93.56 94 PHE A C 1
ATOM 724 O O . PHE A 1 94 ? -2.819 -18.985 12.567 1.00 93.56 94 PHE A O 1
ATOM 731 N N . HIS A 1 95 ? -1.177 -19.899 13.775 1.00 96.12 95 HIS A N 1
ATOM 732 C CA . HIS A 1 95 ? -1.702 -19.401 15.053 1.00 96.12 95 HIS A CA 1
ATOM 733 C C . HIS A 1 95 ? -1.690 -17.874 15.145 1.00 96.12 95 HIS A C 1
ATOM 735 O O . HIS A 1 95 ? -2.640 -17.281 15.649 1.00 96.12 95 HIS A O 1
ATOM 741 N N . LEU A 1 96 ? -0.644 -17.227 14.617 1.00 95.00 96 LEU A N 1
ATOM 742 C CA . LEU A 1 96 ? -0.618 -15.768 14.538 1.00 95.00 96 LEU A CA 1
ATOM 743 C C . LEU A 1 96 ? -1.719 -15.263 13.604 1.00 95.00 96 LEU A C 1
ATOM 745 O O . LEU A 1 96 ? -2.421 -14.321 13.949 1.00 95.00 96 LEU A O 1
ATOM 749 N N . LEU A 1 97 ? -1.894 -15.909 12.448 1.00 95.19 97 LEU A N 1
ATOM 750 C CA . LEU A 1 97 ? -2.946 -15.553 11.497 1.00 95.19 97 LEU A CA 1
ATOM 751 C C . LEU A 1 97 ? -4.334 -15.605 12.154 1.00 95.19 97 LEU A C 1
ATOM 753 O O . LEU A 1 97 ? -5.085 -14.640 12.055 1.00 95.19 97 LEU A O 1
ATOM 757 N N . GLN A 1 98 ? -4.650 -16.693 12.862 1.00 96.25 98 GLN A N 1
ATOM 758 C CA . GLN A 1 98 ? -5.924 -16.843 13.570 1.00 96.25 98 GLN A CA 1
ATOM 759 C C . GLN A 1 98 ? -6.127 -15.763 14.636 1.00 96.25 98 GLN A C 1
ATOM 761 O O . GLN A 1 98 ? -7.218 -15.205 14.732 1.00 96.25 98 GLN A O 1
ATOM 766 N N . GLN A 1 99 ? -5.081 -15.437 15.402 1.00 96.56 99 GLN A N 1
ATOM 767 C CA . GLN A 1 99 ? -5.152 -14.390 16.419 1.00 96.56 99 GLN A CA 1
ATOM 768 C C . GLN A 1 99 ? -5.402 -13.008 15.799 1.00 96.56 99 GLN A C 1
ATOM 770 O O . GLN A 1 99 ? -6.222 -12.248 16.306 1.00 96.56 99 GLN A O 1
ATOM 775 N N . LEU A 1 100 ? -4.745 -12.685 14.682 1.00 96.50 100 LEU A N 1
ATOM 776 C CA . LEU A 1 100 ? -4.962 -11.415 13.982 1.00 96.50 100 LEU A CA 1
ATOM 777 C C . LEU A 1 100 ? -6.364 -11.342 13.361 1.00 96.50 100 LEU A C 1
ATOM 779 O O . LEU A 1 100 ? -7.022 -10.313 13.467 1.00 96.50 100 LEU A O 1
ATOM 783 N N . GLN A 1 101 ? -6.872 -12.434 12.783 1.00 96.88 101 GLN A N 1
ATOM 784 C CA . GLN A 1 101 ? -8.256 -12.485 12.295 1.00 96.88 101 GLN A CA 1
ATOM 785 C C . GLN A 1 101 ? -9.274 -12.333 13.427 1.00 96.88 101 GLN A C 1
ATOM 787 O O . GLN A 1 101 ? -10.295 -11.675 13.250 1.00 96.88 101 GLN A O 1
ATOM 792 N N . TYR A 1 102 ? -9.005 -12.926 14.591 1.00 97.19 102 TYR A N 1
ATOM 793 C CA . TYR A 1 102 ? -9.830 -12.729 15.777 1.00 97.19 102 TYR A CA 1
ATOM 794 C C . TYR A 1 102 ? -9.824 -11.261 16.221 1.00 97.19 102 TYR A C 1
ATOM 796 O O . TYR A 1 102 ? -10.895 -10.686 16.402 1.00 97.19 102 TYR A O 1
ATOM 804 N N . ALA A 1 103 ? -8.648 -10.632 16.293 1.00 96.69 103 ALA A N 1
ATOM 805 C CA . ALA A 1 103 ? -8.507 -9.212 16.607 1.00 96.69 103 ALA A CA 1
ATOM 806 C C . ALA A 1 103 ? -9.310 -8.315 15.645 1.00 96.69 103 ALA A C 1
ATOM 808 O O . ALA A 1 103 ? -10.066 -7.446 16.081 1.00 96.69 103 ALA A O 1
ATOM 809 N N . LEU A 1 104 ? -9.224 -8.572 14.336 1.00 97.62 104 LEU A N 1
ATOM 810 C CA . LEU A 1 104 ? -9.929 -7.799 13.309 1.00 97.62 104 LEU A CA 1
ATOM 811 C C . LEU A 1 104 ? -11.464 -7.894 13.396 1.00 97.62 104 LEU A C 1
ATOM 813 O O . LEU A 1 104 ? -12.150 -7.014 12.880 1.00 97.62 104 LEU A O 1
ATOM 817 N N . ARG A 1 105 ? -12.039 -8.882 14.096 1.00 97.50 105 ARG A N 1
ATOM 818 C CA . ARG A 1 105 ? -13.495 -8.908 14.342 1.00 97.50 105 ARG A CA 1
ATOM 819 C C . ARG A 1 105 ? -13.953 -7.711 15.170 1.00 97.50 105 ARG A C 1
ATOM 821 O O . ARG A 1 105 ? -15.017 -7.166 14.891 1.00 97.50 105 ARG A O 1
ATOM 828 N N . PHE A 1 106 ? -13.147 -7.277 16.140 1.00 96.75 106 PHE A N 1
ATOM 829 C CA . PHE A 1 106 ? -13.452 -6.091 16.944 1.00 96.75 106 PHE A CA 1
ATOM 830 C C . PHE A 1 106 ? -13.374 -4.814 16.106 1.00 96.75 106 PHE A C 1
ATOM 832 O O . PHE A 1 106 ? -14.222 -3.940 16.247 1.00 96.75 106 PHE A O 1
ATOM 839 N N . LEU A 1 107 ? -12.417 -4.734 15.174 1.00 96.81 107 LEU A N 1
ATOM 840 C CA . LEU A 1 107 ? -12.353 -3.642 14.200 1.00 96.81 107 LEU A CA 1
ATOM 841 C C . LEU A 1 107 ? -13.633 -3.568 13.356 1.00 96.81 107 LEU A C 1
ATOM 843 O O . LEU A 1 107 ? -14.201 -2.492 13.208 1.00 96.81 107 LEU A O 1
ATOM 847 N N . VAL A 1 108 ? -14.087 -4.698 12.806 1.00 96.06 108 VAL A N 1
ATOM 848 C CA . VAL A 1 108 ? -15.304 -4.749 11.981 1.00 96.06 108 VAL A CA 1
ATOM 849 C C . VAL A 1 108 ? -16.536 -4.325 12.783 1.00 96.06 108 VAL A C 1
ATOM 851 O O . VAL A 1 108 ? -17.355 -3.562 12.280 1.00 96.06 108 VAL A O 1
ATOM 854 N N . GLN A 1 109 ? -16.649 -4.750 14.045 1.00 94.75 109 GLN A N 1
ATOM 855 C CA . GLN A 1 109 ? -17.717 -4.285 14.936 1.00 94.75 109 GLN A CA 1
ATOM 856 C C . GLN A 1 109 ? -17.635 -2.771 15.180 1.00 94.75 109 GLN A C 1
ATOM 858 O O . GLN A 1 109 ? -18.643 -2.082 15.063 1.00 94.75 109 GLN A O 1
ATOM 863 N N . ALA A 1 110 ? -16.436 -2.239 15.444 1.00 93.62 110 ALA A N 1
ATOM 864 C CA . ALA A 1 110 ? -16.230 -0.804 15.638 1.00 93.62 110 ALA A CA 1
ATOM 865 C C . ALA A 1 110 ? -16.617 0.007 14.393 1.00 93.62 110 ALA A C 1
ATOM 867 O O . ALA A 1 110 ? -17.242 1.057 14.512 1.00 93.62 110 ALA A O 1
ATOM 868 N N . LEU A 1 111 ? -16.276 -0.493 13.199 1.00 92.19 111 LEU A N 1
ATOM 869 C CA . LEU A 1 111 ? -16.700 0.097 11.929 1.00 92.19 111 LEU A CA 1
ATOM 870 C C . LEU A 1 111 ? -18.216 0.031 11.749 1.00 92.19 111 LEU A C 1
ATOM 872 O O . LEU A 1 111 ? -18.794 0.994 11.257 1.00 92.19 111 LEU A O 1
ATOM 876 N N . GLY A 1 112 ? -18.857 -1.068 12.158 1.00 91.38 112 GLY A N 1
ATOM 877 C CA . GLY A 1 112 ? -20.313 -1.202 12.158 1.00 91.38 112 GLY A CA 1
ATOM 878 C C . GLY A 1 112 ? -20.978 -0.071 12.938 1.00 91.38 112 GLY A C 1
ATOM 879 O O . GLY A 1 112 ? -21.779 0.656 12.364 1.00 91.38 112 GLY A O 1
ATOM 880 N N . ILE A 1 113 ? -20.548 0.148 14.184 1.00 89.50 113 ILE A N 1
ATOM 881 C CA . ILE A 1 113 ? -21.042 1.245 15.035 1.00 89.50 113 ILE A CA 1
ATOM 882 C C . ILE A 1 113 ? -20.731 2.609 14.399 1.00 89.50 113 ILE A C 1
ATOM 884 O O . ILE A 1 113 ? -21.605 3.461 14.274 1.00 89.50 113 ILE A O 1
ATOM 888 N N . ALA A 1 114 ? -19.495 2.812 13.930 1.00 86.56 114 ALA A N 1
ATOM 889 C CA . ALA A 1 114 ? -19.060 4.086 13.351 1.00 86.56 114 ALA A CA 1
ATOM 890 C C . ALA A 1 114 ? -19.743 4.441 12.015 1.00 86.56 114 ALA A C 1
ATOM 892 O O . ALA A 1 114 ? -19.657 5.589 11.582 1.00 86.56 114 ALA A O 1
ATOM 893 N N . THR A 1 115 ? -20.378 3.473 11.344 1.00 84.56 115 THR A N 1
ATOM 894 C CA . THR A 1 115 ? -21.039 3.653 10.038 1.00 84.56 115 THR A CA 1
ATOM 895 C C . THR A 1 115 ? -22.544 3.387 10.073 1.00 84.56 115 THR A C 1
ATOM 897 O O . THR A 1 115 ? -23.190 3.384 9.021 1.00 84.56 115 THR A O 1
ATOM 900 N N . GLU A 1 116 ? -23.120 3.153 11.254 1.00 80.69 116 GLU A N 1
ATOM 901 C CA . GLU A 1 116 ? -24.529 2.809 11.398 1.00 80.69 116 GLU A CA 1
ATOM 902 C C . GLU A 1 116 ? -25.450 3.973 10.990 1.00 80.69 116 GLU A C 1
ATOM 904 O O . GLU A 1 116 ? -25.239 5.134 11.338 1.00 80.69 116 GLU A O 1
ATOM 909 N N . ALA A 1 117 ? -26.514 3.651 10.247 1.00 56.28 117 ALA A N 1
ATOM 910 C CA . ALA A 1 117 ? -27.380 4.627 9.581 1.00 56.28 117 ALA A CA 1
ATOM 911 C C . ALA A 1 117 ? -28.139 5.572 10.537 1.00 56.28 117 ALA A C 1
ATOM 913 O O . ALA A 1 117 ? -28.563 6.645 10.115 1.00 56.28 117 ALA A O 1
ATOM 914 N N . GLY A 1 118 ? -28.285 5.224 11.821 1.00 51.41 118 GLY A N 1
ATOM 915 C CA . GLY A 1 118 ? -28.835 6.131 12.840 1.00 51.41 118 GLY A CA 1
ATOM 916 C C . GLY A 1 118 ? -27.965 7.374 13.066 1.00 51.41 118 GLY A C 1
ATOM 917 O O . GLY A 1 118 ? -28.471 8.445 13.397 1.00 51.41 118 GLY A O 1
ATOM 918 N N . TRP A 1 119 ? -26.668 7.262 12.777 1.00 53.91 119 TRP A N 1
ATOM 919 C CA . TRP A 1 119 ? -25.709 8.361 12.788 1.00 53.91 119 TRP A CA 1
ATOM 920 C C . TRP A 1 119 ? -25.651 9.111 11.456 1.00 53.91 119 TRP A C 1
ATOM 922 O O . TRP A 1 119 ? -25.022 10.159 11.407 1.00 53.91 119 TRP A O 1
ATOM 932 N N . ALA A 1 120 ? -26.338 8.650 10.404 1.00 40.91 120 ALA A N 1
ATOM 933 C CA . ALA A 1 120 ? -26.331 9.277 9.077 1.00 40.91 120 ALA A CA 1
ATOM 934 C C . ALA A 1 120 ? -27.028 10.652 9.042 1.00 40.91 120 ALA A C 1
ATOM 936 O O . ALA A 1 120 ? -26.789 11.450 8.142 1.00 40.91 120 ALA A O 1
ATOM 937 N N . GLN A 1 121 ? -27.849 10.992 10.045 1.00 46.75 121 GLN A N 1
ATOM 938 C CA . GLN A 1 121 ? -28.303 12.382 10.244 1.00 46.75 121 GLN A CA 1
ATOM 939 C C . GLN A 1 121 ? -27.195 13.286 10.830 1.00 46.75 121 GLN A C 1
ATOM 941 O O . GLN A 1 121 ? -27.285 14.507 10.746 1.00 46.75 121 GLN A O 1
ATOM 946 N N . ASN A 1 122 ? -26.132 12.684 11.371 1.00 50.75 122 ASN A N 1
ATOM 947 C CA . ASN A 1 122 ? -24.904 13.284 11.899 1.00 50.75 122 ASN A CA 1
ATOM 948 C C . ASN A 1 122 ? -23.662 12.742 11.151 1.00 50.75 122 ASN A C 1
ATOM 950 O O . ASN A 1 122 ? -22.616 12.541 11.774 1.00 50.75 122 ASN A O 1
ATOM 954 N N . ASP A 1 123 ? -23.778 12.508 9.833 1.00 56.56 123 ASP A N 1
ATOM 955 C CA . ASP A 1 123 ? -22.816 11.814 8.941 1.00 56.56 123 ASP A CA 1
ATOM 956 C C . ASP A 1 123 ? -21.355 12.323 9.046 1.00 56.56 123 ASP A C 1
ATOM 958 O O . ASP A 1 123 ? -20.397 11.674 8.633 1.00 56.56 123 ASP A O 1
ATOM 962 N N . THR A 1 124 ? -21.160 13.500 9.640 1.00 59.56 124 THR A N 1
ATOM 963 C CA . THR A 1 124 ? -19.880 14.194 9.786 1.00 59.56 124 THR A CA 1
ATOM 964 C C . THR A 1 124 ? -19.230 14.062 11.168 1.00 59.56 124 THR A C 1
ATOM 966 O O . THR A 1 124 ? -18.020 14.261 11.293 1.00 59.56 124 THR A O 1
ATOM 969 N N . ARG A 1 125 ? -19.980 13.726 12.229 1.00 67.06 125 ARG A N 1
ATOM 970 C CA . ARG A 1 125 ? -19.472 13.803 13.615 1.00 67.06 125 ARG A CA 1
ATOM 971 C C . ARG A 1 125 ? -18.477 12.686 13.953 1.00 67.06 125 ARG A C 1
ATOM 973 O O . ARG A 1 125 ? -17.576 12.913 14.756 1.00 67.06 125 ARG A O 1
ATOM 980 N N . TYR A 1 126 ? -18.598 11.520 13.316 1.00 78.38 126 TYR A N 1
ATOM 981 C CA . TYR A 1 126 ? -17.822 10.316 13.656 1.00 78.38 126 TYR A CA 1
ATOM 982 C C . TYR A 1 126 ? -16.835 9.865 12.579 1.00 78.38 126 TYR A C 1
ATOM 984 O O . TYR A 1 126 ? -16.230 8.803 12.708 1.00 78.38 126 TYR A O 1
ATOM 992 N N . GLY A 1 127 ? -16.573 10.697 11.564 1.00 80.12 127 GLY A N 1
ATOM 993 C CA . GLY A 1 127 ? -15.565 10.401 10.537 1.00 80.12 127 GLY A CA 1
ATOM 994 C C . GLY A 1 127 ? -14.169 10.113 11.114 1.00 80.12 127 GLY A C 1
ATOM 995 O O . GLY A 1 127 ? -13.438 9.272 10.589 1.00 80.12 127 GLY A O 1
ATOM 996 N N . PHE A 1 128 ? -13.829 10.724 12.255 1.00 85.38 128 PHE A N 1
ATOM 997 C CA . PHE A 1 128 ? -12.581 10.446 12.971 1.00 85.38 128 PHE A CA 1
ATOM 998 C C . PHE A 1 128 ? -12.490 8.997 13.484 1.00 85.38 128 PHE A C 1
ATOM 1000 O O . PHE A 1 128 ? -11.392 8.449 13.537 1.00 85.38 128 PHE A O 1
ATOM 1007 N N . LEU A 1 129 ? -13.613 8.348 13.833 1.00 89.88 129 LEU A N 1
ATOM 1008 C CA . LEU A 1 129 ? -13.623 6.945 14.266 1.00 89.88 129 LEU A CA 1
ATOM 1009 C C . LEU A 1 129 ? -13.280 6.014 13.109 1.00 89.88 129 LEU A C 1
ATOM 1011 O O . LEU A 1 129 ? -12.490 5.092 13.289 1.00 89.88 129 LEU A O 1
ATOM 1015 N N . VAL A 1 130 ? -13.819 6.280 11.918 1.00 91.25 130 VAL A N 1
ATOM 1016 C CA . VAL A 1 130 ? -13.492 5.524 10.701 1.00 91.25 130 VAL A CA 1
ATOM 1017 C C . VAL A 1 130 ? -12.019 5.707 10.334 1.00 91.25 130 VAL A C 1
ATOM 1019 O O . VAL A 1 130 ? -11.326 4.732 10.037 1.00 91.25 130 VAL A O 1
ATOM 1022 N N . TYR A 1 131 ? -11.509 6.940 10.412 1.00 90.38 131 TYR A N 1
ATOM 1023 C CA . TYR A 1 131 ? -10.092 7.205 10.183 1.00 90.38 131 TYR A CA 1
ATOM 1024 C C . TYR A 1 131 ? -9.207 6.466 11.201 1.00 90.38 131 TYR A C 1
ATOM 1026 O O . TYR A 1 131 ? -8.302 5.729 10.807 1.00 90.38 131 TYR A O 1
ATOM 1034 N N . ASN A 1 132 ? -9.519 6.549 12.497 1.00 91.44 132 ASN A N 1
ATOM 1035 C CA . ASN A 1 132 ? -8.805 5.816 13.545 1.00 91.44 132 ASN A CA 1
ATOM 1036 C C . ASN A 1 132 ? -8.871 4.298 13.335 1.00 91.44 132 ASN A C 1
ATOM 1038 O O . ASN A 1 132 ? -7.856 3.614 13.473 1.00 91.44 132 ASN A O 1
ATOM 1042 N N . ALA A 1 133 ? -10.031 3.767 12.943 1.00 94.19 133 ALA A N 1
ATOM 1043 C CA . ALA A 1 133 ? -10.191 2.360 12.604 1.00 94.19 133 ALA A CA 1
ATOM 1044 C C . ALA A 1 133 ? -9.260 1.954 11.454 1.00 94.19 133 ALA A C 1
ATOM 1046 O O . ALA A 1 133 ? -8.628 0.905 11.526 1.00 94.19 133 ALA A O 1
ATOM 1047 N N . SER A 1 134 ? -9.083 2.796 10.434 1.00 94.75 134 SER A N 1
ATOM 1048 C CA . SER A 1 134 ? -8.145 2.501 9.343 1.00 94.75 134 SER A CA 1
ATOM 1049 C C . SER A 1 134 ? -6.679 2.424 9.799 1.00 94.75 134 SER A C 1
ATOM 1051 O O . SER A 1 134 ? -5.933 1.561 9.335 1.00 94.75 134 SER A O 1
ATOM 1053 N N . LEU A 1 135 ? -6.274 3.253 10.768 1.00 93.69 135 LEU A N 1
ATOM 1054 C CA . LEU A 1 135 ? -4.932 3.199 11.356 1.00 93.69 135 LEU A CA 1
ATOM 1055 C C . LEU A 1 135 ? -4.743 1.944 12.218 1.00 93.69 135 LEU A C 1
ATOM 1057 O O . LEU A 1 135 ? -3.712 1.274 12.131 1.00 93.69 135 LEU A O 1
ATOM 1061 N N . VAL A 1 136 ? -5.752 1.590 13.023 1.00 94.25 136 VAL A N 1
ATOM 1062 C CA . VAL A 1 136 ? -5.777 0.331 13.787 1.00 94.25 136 VAL A CA 1
ATOM 1063 C C . VAL A 1 136 ? -5.672 -0.861 12.845 1.00 94.25 136 VAL A C 1
ATOM 1065 O O . VAL A 1 136 ? -4.835 -1.738 13.059 1.00 94.25 136 VAL A O 1
ATOM 1068 N N . PHE A 1 137 ? -6.482 -0.871 11.784 1.00 96.56 137 PHE A N 1
ATOM 1069 C CA . PHE A 1 137 ? -6.459 -1.897 10.752 1.00 96.56 137 PHE A CA 1
ATOM 1070 C C . PHE A 1 137 ? -5.049 -2.078 10.206 1.00 96.56 137 PHE A C 1
ATOM 1072 O O . PHE A 1 137 ? -4.544 -3.195 10.218 1.00 96.56 137 PHE A O 1
ATOM 1079 N N . TRP A 1 138 ? -4.384 -0.996 9.796 1.00 95.06 138 TRP A N 1
ATOM 1080 C CA . TRP A 1 138 ? -3.033 -1.080 9.250 1.00 95.06 138 TRP A CA 1
ATOM 1081 C C . TRP A 1 138 ? -2.037 -1.699 10.226 1.00 95.06 138 TRP A C 1
ATOM 1083 O O . TRP A 1 138 ? -1.290 -2.607 9.861 1.00 95.06 138 TRP A O 1
ATOM 1093 N N . ASN A 1 139 ? -2.061 -1.263 11.486 1.00 92.25 139 ASN A N 1
ATOM 1094 C CA . ASN A 1 139 ? -1.161 -1.778 12.514 1.00 92.25 139 ASN A CA 1
ATOM 1095 C C . ASN A 1 139 ? -1.358 -3.280 12.765 1.00 92.25 139 ASN A C 1
ATOM 1097 O O . ASN A 1 139 ? -0.379 -4.007 12.942 1.00 92.25 139 ASN A O 1
ATOM 1101 N N . VAL A 1 140 ? -2.607 -3.752 12.746 1.00 94.56 140 VAL A N 1
ATOM 1102 C CA . VAL A 1 140 ? -2.951 -5.162 12.987 1.00 94.56 140 VAL A CA 1
ATOM 1103 C C . VAL A 1 140 ? -2.743 -6.028 11.743 1.00 94.56 140 VAL A C 1
ATOM 1105 O O . VAL A 1 140 ? -2.256 -7.152 11.849 1.00 94.56 140 VAL A O 1
ATOM 1108 N N . ALA A 1 141 ? -3.074 -5.515 10.560 1.00 95.31 141 ALA A N 1
ATOM 1109 C CA . ALA A 1 141 ? -3.048 -6.253 9.303 1.00 95.31 141 ALA A CA 1
ATOM 1110 C C . ALA A 1 141 ? -1.656 -6.308 8.657 1.00 95.31 141 ALA A C 1
ATOM 1112 O O . ALA A 1 141 ? -1.393 -7.217 7.872 1.00 95.31 141 ALA A O 1
ATOM 1113 N N . ARG A 1 142 ? -0.727 -5.402 9.000 1.00 93.06 142 ARG A N 1
ATOM 1114 C CA . ARG A 1 142 ? 0.620 -5.342 8.397 1.00 93.06 142 ARG A CA 1
ATOM 1115 C C . ARG A 1 142 ? 1.375 -6.684 8.375 1.00 93.06 142 ARG A C 1
ATOM 1117 O O . ARG A 1 142 ? 1.958 -6.996 7.337 1.00 93.06 142 ARG A O 1
ATOM 1124 N N . PRO A 1 143 ? 1.371 -7.524 9.434 1.00 91.62 143 PRO A N 1
ATOM 1125 C CA . PRO A 1 143 ? 1.996 -8.852 9.386 1.00 91.62 143 PRO A CA 1
ATOM 1126 C C . PRO A 1 143 ? 1.345 -9.825 8.384 1.00 91.62 143 PRO A C 1
ATOM 1128 O O . PRO A 1 143 ? 1.950 -10.840 8.030 1.00 91.62 143 PRO A O 1
ATOM 1131 N N . MET A 1 144 ? 0.117 -9.539 7.943 1.00 94.25 144 MET A N 1
ATOM 1132 C CA . MET A 1 144 ? -0.652 -10.317 6.968 1.00 94.25 144 MET A CA 1
ATOM 1133 C C . MET A 1 144 ? -0.451 -9.824 5.524 1.00 94.25 144 MET A C 1
ATOM 1135 O O . MET A 1 144 ? -0.780 -10.570 4.607 1.00 94.25 144 MET A O 1
ATOM 1139 N N . CYS A 1 145 ? 0.158 -8.650 5.296 1.00 92.62 145 CYS A N 1
ATOM 1140 C CA . CYS A 1 145 ? 0.461 -8.086 3.965 1.00 92.62 145 CYS A CA 1
ATOM 1141 C C . CYS A 1 145 ? 1.668 -8.750 3.271 1.00 92.62 145 CYS A C 1
ATOM 1143 O O . CYS A 1 145 ? 2.522 -8.086 2.685 1.00 92.62 145 CYS A O 1
ATOM 1145 N N . ARG A 1 146 ? 1.785 -10.074 3.384 1.00 91.00 146 ARG A N 1
ATOM 1146 C CA . ARG A 1 146 ? 2.806 -10.878 2.707 1.00 91.00 146 ARG A CA 1
ATOM 1147 C C . ARG A 1 146 ? 2.140 -11.873 1.772 1.00 91.00 146 ARG A C 1
ATOM 1149 O O . ARG A 1 146 ? 1.034 -12.332 2.053 1.00 91.00 146 ARG A O 1
ATOM 1156 N N . LEU A 1 147 ? 2.868 -12.253 0.725 1.00 88.25 147 LEU A N 1
ATOM 1157 C CA . LEU A 1 147 ? 2.382 -13.151 -0.319 1.00 88.25 147 LEU A CA 1
ATOM 1158 C C . LEU A 1 147 ? 1.744 -14.426 0.262 1.00 88.25 147 LEU A C 1
ATOM 1160 O O . LEU A 1 147 ? 2.329 -15.110 1.108 1.00 88.25 147 LEU A O 1
ATOM 1164 N N . GLY A 1 148 ? 0.534 -14.730 -0.200 1.00 90.81 148 GLY A N 1
ATOM 1165 C CA . GLY A 1 148 ? -0.290 -15.864 0.214 1.00 90.81 148 GLY A CA 1
ATOM 1166 C C . GLY A 1 148 ? -1.063 -15.673 1.524 1.00 90.81 148 GLY A C 1
ATOM 1167 O O . GLY A 1 148 ? -1.923 -16.501 1.837 1.00 90.81 148 GLY A O 1
ATOM 1168 N N . TRP A 1 149 ? -0.785 -14.624 2.305 1.00 94.19 149 TRP A N 1
ATOM 1169 C CA . TRP A 1 149 ? -1.506 -14.315 3.547 1.00 94.19 149 TRP A CA 1
ATOM 1170 C C . TRP A 1 149 ? -2.505 -13.175 3.376 1.00 94.19 149 TRP A C 1
ATOM 1172 O O . TRP A 1 149 ? -3.504 -13.136 4.096 1.00 94.19 149 TRP A O 1
ATOM 1182 N N . GLN A 1 150 ? -2.285 -12.290 2.405 1.00 95.50 150 GLN A N 1
ATOM 1183 C CA . GLN A 1 150 ? -3.079 -11.077 2.243 1.00 95.50 150 GLN A CA 1
ATOM 1184 C C . GLN A 1 150 ? -4.521 -11.376 1.814 1.00 95.50 150 GLN A C 1
ATOM 1186 O O . GLN A 1 150 ? -5.444 -10.642 2.163 1.00 95.50 150 GLN A O 1
ATOM 1191 N N . ARG A 1 151 ? -4.752 -12.535 1.183 1.00 96.69 151 ARG A N 1
ATOM 1192 C CA . ARG A 1 151 ? -6.098 -13.077 0.917 1.00 96.69 151 ARG A CA 1
ATOM 1193 C C . ARG A 1 151 ? -6.996 -13.166 2.158 1.00 96.69 151 ARG A C 1
ATOM 1195 O O . ARG A 1 151 ? -8.215 -13.141 2.028 1.00 96.69 151 ARG A O 1
ATOM 1202 N N . HIS A 1 152 ? -6.415 -13.290 3.355 1.00 96.50 152 HIS A N 1
ATOM 1203 C CA . HIS A 1 152 ? -7.158 -13.464 4.606 1.00 96.50 152 HIS A CA 1
ATOM 1204 C C . HIS A 1 152 ? -7.703 -12.159 5.199 1.00 96.50 152 HIS A C 1
ATOM 1206 O O . HIS A 1 152 ? -8.448 -12.244 6.171 1.00 96.50 152 HIS A O 1
ATOM 1212 N N . ILE A 1 153 ? -7.337 -10.999 4.637 1.00 96.25 153 ILE A N 1
ATOM 1213 C CA . ILE A 1 153 ? -7.792 -9.664 5.072 1.00 96.25 153 ILE A CA 1
ATOM 1214 C C . ILE A 1 153 ? -8.539 -8.894 3.978 1.00 96.25 153 ILE A C 1
ATOM 1216 O O . ILE A 1 153 ? -8.761 -7.690 4.106 1.00 96.25 153 ILE A O 1
ATOM 1220 N N . VAL A 1 154 ? -8.898 -9.544 2.867 1.00 97.56 154 VAL A N 1
ATOM 1221 C CA . VAL A 1 154 ? -9.547 -8.877 1.723 1.00 97.56 154 VAL A CA 1
ATOM 1222 C C . VAL A 1 154 ? -10.867 -8.229 2.136 1.00 97.56 154 VAL A C 1
ATOM 1224 O O . VAL A 1 154 ? -11.141 -7.094 1.748 1.00 97.56 154 VAL A O 1
ATOM 1227 N N . ASN A 1 155 ? -11.666 -8.926 2.946 1.00 97.19 155 ASN A N 1
ATOM 1228 C CA . ASN A 1 155 ? -12.981 -8.447 3.366 1.00 97.19 155 ASN A CA 1
ATOM 1229 C C . ASN A 1 155 ? -12.863 -7.238 4.297 1.00 97.19 155 ASN A C 1
ATOM 1231 O O . ASN A 1 155 ? -13.583 -6.259 4.130 1.00 97.19 155 ASN A O 1
ATOM 1235 N N . GLU A 1 156 ? -11.945 -7.295 5.256 1.00 97.19 156 GLU A N 1
ATOM 1236 C CA . GLU A 1 156 ? -11.682 -6.232 6.219 1.00 97.19 156 GLU A CA 1
ATOM 1237 C C . GLU A 1 156 ? -11.082 -5.004 5.524 1.00 97.19 156 GLU A C 1
ATOM 1239 O O . GLU A 1 156 ? -11.546 -3.889 5.752 1.00 97.19 156 GLU A O 1
ATOM 1244 N N . THR A 1 157 ? -10.128 -5.202 4.603 1.00 97.38 157 THR A N 1
ATOM 1245 C CA . THR A 1 157 ? -9.569 -4.111 3.781 1.00 97.38 157 THR A CA 1
ATOM 1246 C C . THR A 1 157 ? -10.668 -3.408 2.981 1.00 97.38 157 THR A C 1
ATOM 1248 O O . THR A 1 157 ? -10.708 -2.179 2.939 1.00 97.38 157 THR A O 1
ATOM 1251 N N . ALA A 1 158 ? -11.575 -4.171 2.358 1.00 97.44 158 ALA A N 1
ATOM 1252 C CA . ALA A 1 158 ? -12.683 -3.615 1.584 1.00 97.44 158 ALA A CA 1
ATOM 1253 C C . ALA A 1 158 ? -13.654 -2.808 2.461 1.00 97.44 158 ALA A C 1
ATOM 1255 O O . ALA A 1 158 ? -14.008 -1.692 2.097 1.00 97.44 158 ALA A O 1
ATOM 1256 N N . GLN A 1 159 ? -14.017 -3.319 3.643 1.00 95.94 159 GLN A N 1
ATOM 1257 C CA . GLN A 1 159 ? -14.897 -2.612 4.582 1.00 95.94 159 GLN A CA 1
ATOM 1258 C C . GLN A 1 159 ? -14.291 -1.290 5.070 1.00 95.94 159 GLN A C 1
ATOM 1260 O O . GLN A 1 159 ? -14.982 -0.272 5.098 1.00 95.94 159 GLN A O 1
ATOM 1265 N N . VAL A 1 160 ? -12.996 -1.284 5.411 1.00 96.31 160 VAL A N 1
ATOM 1266 C CA . VAL A 1 160 ? -12.273 -0.061 5.799 1.00 96.31 160 VAL A CA 1
ATOM 1267 C C . VAL A 1 160 ? -12.263 0.948 4.648 1.00 96.31 160 VAL A C 1
ATOM 1269 O O . VAL A 1 160 ? -12.558 2.122 4.860 1.00 96.31 160 VAL A O 1
ATOM 1272 N N . LEU A 1 161 ? -11.956 0.502 3.426 1.00 95.75 161 LEU A N 1
ATOM 1273 C CA . LEU A 1 161 ? -11.940 1.361 2.239 1.00 95.75 161 LEU A CA 1
ATOM 1274 C C . LEU A 1 161 ? -13.306 1.974 1.940 1.00 95.75 161 LEU A C 1
ATOM 1276 O O . LEU A 1 161 ? -13.389 3.175 1.683 1.00 95.75 161 LEU A O 1
ATOM 1280 N N . ASP A 1 162 ? -14.366 1.172 1.977 1.00 93.94 162 ASP A N 1
ATOM 1281 C CA . ASP A 1 162 ? -15.723 1.643 1.712 1.00 93.94 162 ASP A CA 1
ATOM 1282 C C . ASP A 1 162 ? -16.162 2.667 2.767 1.00 93.94 162 ASP A C 1
ATOM 1284 O O . ASP A 1 162 ? -16.755 3.691 2.424 1.00 93.94 162 ASP A O 1
ATOM 1288 N N . ALA A 1 163 ? -15.820 2.445 4.040 1.00 91.38 163 ALA A N 1
ATOM 1289 C CA . ALA A 1 163 ? -16.086 3.401 5.111 1.00 91.38 163 ALA A CA 1
ATOM 1290 C C . ALA A 1 163 ? -15.308 4.716 4.918 1.00 91.38 163 ALA A C 1
ATOM 1292 O O . ALA A 1 163 ? -15.893 5.795 5.012 1.00 91.38 163 ALA A O 1
ATOM 1293 N N . LEU A 1 164 ? -14.012 4.650 4.590 1.00 91.44 164 LEU A N 1
ATOM 1294 C CA . LEU A 1 164 ? -13.194 5.843 4.339 1.00 91.44 164 LEU A CA 1
ATOM 1295 C C . LEU A 1 164 ? -13.700 6.659 3.143 1.00 91.44 164 LEU A C 1
ATOM 1297 O O . LEU A 1 164 ? -13.724 7.887 3.211 1.00 91.44 164 LEU A O 1
ATOM 1301 N N . ARG A 1 165 ? -14.128 5.993 2.062 1.00 90.69 165 ARG A N 1
ATOM 1302 C CA . ARG A 1 165 ? -14.713 6.656 0.886 1.00 90.69 165 ARG A CA 1
ATOM 1303 C C . ARG A 1 165 ? -15.989 7.412 1.257 1.00 90.69 165 ARG A C 1
ATOM 1305 O O . ARG A 1 165 ? -16.095 8.585 0.926 1.00 90.69 165 ARG A O 1
ATOM 1312 N N . LYS A 1 166 ? -16.888 6.802 2.037 1.00 86.44 166 LYS A N 1
ATOM 1313 C CA . LYS A 1 166 ? -18.104 7.478 2.530 1.00 86.44 166 LYS A CA 1
ATOM 1314 C C . LYS A 1 166 ? -17.786 8.731 3.352 1.00 86.44 166 LYS A C 1
ATOM 1316 O O . LYS A 1 166 ? -18.366 9.783 3.105 1.00 86.44 166 LYS A O 1
ATOM 1321 N N . VAL A 1 167 ? -16.834 8.641 4.286 1.00 84.38 167 VAL A N 1
ATOM 1322 C CA . VAL A 1 167 ? -16.412 9.792 5.110 1.00 84.38 167 VAL A CA 1
ATOM 1323 C C . VAL A 1 167 ? -15.807 10.905 4.253 1.00 84.38 167 VAL A C 1
ATOM 1325 O O . VAL A 1 167 ? -16.050 12.090 4.499 1.00 84.38 167 VAL A O 1
ATOM 1328 N N . ARG A 1 168 ? -15.037 10.537 3.226 1.00 84.75 168 ARG A N 1
ATOM 1329 C CA . ARG A 1 168 ? -14.466 11.483 2.268 1.00 84.75 168 ARG A CA 1
ATOM 1330 C C . ARG A 1 168 ? -15.538 12.181 1.430 1.00 84.75 168 ARG A C 1
ATOM 1332 O O . ARG A 1 168 ? -15.528 13.405 1.325 1.00 84.75 168 ARG A O 1
ATOM 1339 N N . ASP A 1 169 ? -16.479 11.428 0.875 1.00 81.81 169 ASP A N 1
ATOM 1340 C CA . ASP A 1 169 ? -17.558 11.979 0.053 1.00 81.81 169 ASP A CA 1
ATOM 1341 C C . ASP A 1 169 ? -18.442 12.937 0.875 1.00 81.81 169 ASP A C 1
ATOM 1343 O O . ASP A 1 169 ? -18.788 14.029 0.413 1.00 81.81 169 ASP A O 1
ATOM 1347 N N . ALA A 1 170 ? -18.713 12.592 2.140 1.00 76.56 170 ALA A N 1
ATOM 1348 C CA . ALA A 1 170 ? -19.438 13.448 3.078 1.00 76.56 170 ALA A CA 1
ATOM 1349 C C . ALA A 1 170 ? -18.680 14.749 3.419 1.00 76.56 170 ALA A C 1
ATOM 1351 O O . ALA A 1 170 ? -19.299 15.801 3.584 1.00 76.56 170 ALA A O 1
ATOM 1352 N N . SER A 1 171 ? -17.342 14.717 3.483 1.00 68.62 171 SER A N 1
ATOM 1353 C CA . SER A 1 171 ? -16.516 15.918 3.705 1.00 68.62 171 SER A CA 1
ATOM 1354 C C . SER A 1 171 ? -16.363 16.796 2.465 1.00 68.62 171 SER A C 1
ATOM 1356 O O . SER A 1 171 ? -16.328 18.020 2.599 1.00 68.62 171 SER A O 1
ATOM 1358 N N . ALA A 1 172 ? -16.328 16.212 1.267 1.00 63.16 172 ALA A N 1
ATOM 1359 C CA . ALA A 1 172 ? -16.251 16.963 0.015 1.00 63.16 172 ALA A CA 1
ATOM 1360 C C . ALA A 1 172 ? -17.548 17.745 -0.285 1.00 63.16 172 ALA A C 1
ATOM 1362 O O . ALA A 1 172 ? -17.497 18.862 -0.806 1.00 63.16 172 ALA A O 1
ATOM 1363 N N . GLY A 1 173 ? -18.714 17.207 0.097 1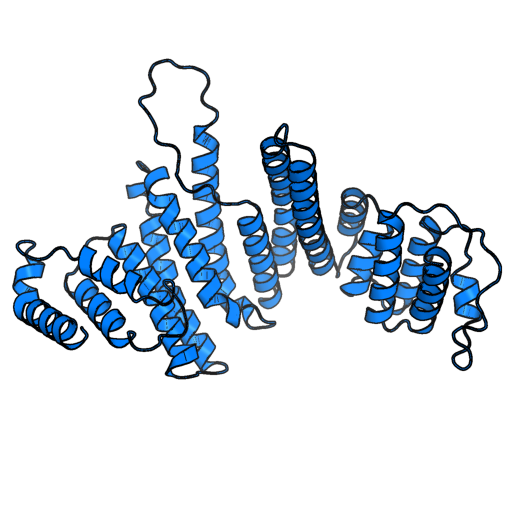.00 51.66 173 GLY A N 1
ATOM 1364 C CA . GLY A 1 173 ? -20.022 17.842 -0.116 1.00 51.66 173 GLY A CA 1
ATOM 1365 C C . GLY A 1 173 ? -20.269 19.133 0.683 1.00 51.66 173 GLY A C 1
ATOM 1366 O O . GLY A 1 173 ? -21.121 19.933 0.299 1.00 51.66 173 GLY A O 1
ATOM 1367 N N . GLY A 1 174 ? -19.508 19.385 1.756 1.00 45.47 174 GLY A N 1
ATOM 1368 C CA . GLY A 1 174 ? -19.672 20.563 2.623 1.00 45.47 174 GLY A CA 1
ATOM 1369 C C . GLY A 1 174 ? -19.052 21.864 2.094 1.00 45.47 174 GLY A C 1
ATOM 1370 O O . GLY A 1 174 ? -19.361 22.937 2.606 1.00 45.47 174 GLY A O 1
ATOM 1371 N N . ALA A 1 175 ? -18.199 21.799 1.065 1.00 39.22 175 ALA A N 1
ATOM 1372 C CA . ALA A 1 175 ? -17.449 22.957 0.563 1.00 39.22 175 ALA A CA 1
ATOM 1373 C C . ALA A 1 175 ? -18.025 23.590 -0.724 1.00 39.22 175 ALA A C 1
ATOM 1375 O O . ALA A 1 175 ? -17.527 24.621 -1.173 1.00 39.22 175 ALA A O 1
ATOM 1376 N N . ALA A 1 176 ? -19.084 23.020 -1.314 1.00 35.66 176 ALA A N 1
ATOM 1377 C CA . ALA A 1 176 ? -19.653 23.470 -2.595 1.00 35.66 176 ALA A CA 1
ATOM 1378 C C . ALA A 1 176 ? -21.088 24.036 -2.492 1.00 35.66 176 ALA A C 1
ATOM 1380 O O . ALA A 1 176 ? -21.858 23.998 -3.454 1.00 35.66 176 ALA A O 1
ATOM 1381 N N . GLY A 1 177 ? -21.464 24.587 -1.334 1.00 34.44 177 GLY A N 1
ATOM 1382 C CA . GLY A 1 177 ? -22.728 25.301 -1.148 1.00 34.44 177 GLY A CA 1
ATOM 1383 C C . GLY A 1 177 ? -22.663 26.733 -1.683 1.00 34.44 177 GLY A C 1
ATOM 1384 O O . GLY A 1 177 ? -22.106 27.621 -1.041 1.00 34.44 177 GLY A O 1
ATOM 1385 N N . LYS A 1 178 ? -23.262 26.971 -2.857 1.00 34.78 178 LYS A N 1
ATOM 1386 C CA . LYS A 1 178 ? -23.601 28.313 -3.364 1.00 34.78 178 LYS A CA 1
ATOM 1387 C C . LYS A 1 178 ? -24.308 29.137 -2.278 1.00 34.78 178 LYS A C 1
ATOM 1389 O O . LYS A 1 178 ? -25.186 28.622 -1.595 1.00 34.78 178 LYS A O 1
ATOM 1394 N N . GLY A 1 179 ? -23.957 30.421 -2.186 1.00 32.69 179 GLY A N 1
ATOM 1395 C CA . GLY A 1 179 ? -24.459 31.391 -1.208 1.00 32.69 179 GLY A CA 1
ATOM 1396 C C . GLY A 1 179 ? -25.982 31.440 -1.050 1.00 32.69 179 GLY A C 1
ATOM 1397 O O . GLY A 1 179 ? -26.661 32.201 -1.736 1.00 32.69 179 GLY A O 1
ATOM 1398 N N . GLY A 1 180 ? -26.490 30.673 -0.087 1.00 33.88 180 GLY A N 1
ATOM 1399 C CA . GLY A 1 180 ? -27.809 30.814 0.520 1.00 33.88 180 GLY A CA 1
ATOM 1400 C C . GLY A 1 180 ? -27.615 31.252 1.968 1.00 33.88 180 GLY A C 1
ATOM 1401 O O . GLY A 1 180 ? -26.883 30.613 2.716 1.00 33.88 180 GLY A O 1
ATOM 1402 N N . LYS A 1 181 ? -28.213 32.381 2.342 1.00 37.00 181 LYS A N 1
ATOM 1403 C CA . LYS A 1 181 ? -27.870 33.164 3.538 1.00 37.00 181 LYS A CA 1
ATOM 1404 C C . LYS A 1 181 ? -28.337 32.566 4.877 1.00 37.00 181 LYS A C 1
ATOM 1406 O O . LYS A 1 181 ? -28.104 33.194 5.899 1.00 37.00 181 LYS A O 1
ATOM 1411 N N . ASP A 1 182 ? -28.901 31.358 4.891 1.00 39.91 182 ASP A N 1
ATOM 1412 C CA . ASP A 1 182 ? -29.568 30.786 6.070 1.00 39.91 182 ASP A CA 1
ATOM 1413 C C . ASP A 1 182 ? -29.162 29.325 6.356 1.00 39.91 182 ASP A C 1
ATOM 1415 O O . ASP A 1 182 ? -29.999 28.487 6.678 1.00 39.91 182 ASP A O 1
ATOM 1419 N N . ALA A 1 183 ? -27.872 28.990 6.242 1.00 37.59 183 ALA A N 1
ATOM 1420 C CA . ALA A 1 183 ? -27.352 27.705 6.718 1.00 37.59 183 ALA A CA 1
ATOM 1421 C C . ALA A 1 183 ? -26.544 27.915 8.005 1.00 37.59 183 ALA A C 1
ATOM 1423 O O . ALA A 1 183 ? -25.406 28.385 7.989 1.00 37.59 183 ALA A O 1
ATOM 1424 N N . SER A 1 184 ? -27.153 27.576 9.138 1.00 36.09 184 SER A N 1
ATOM 1425 C CA . SER A 1 184 ? -26.505 27.522 10.443 1.00 36.09 184 SER A CA 1
ATOM 1426 C C . SER A 1 184 ? -25.287 26.588 10.415 1.00 36.09 184 SER A C 1
ATOM 1428 O O . SER A 1 184 ? -25.444 25.375 10.319 1.00 36.09 184 SER A O 1
ATOM 1430 N N . GLY A 1 185 ? -24.092 27.178 10.502 1.00 34.41 185 GLY A N 1
ATOM 1431 C CA . GLY A 1 185 ? -22.836 26.625 11.031 1.00 34.41 185 GLY A CA 1
ATOM 1432 C C . GLY A 1 185 ? -22.665 25.103 11.073 1.00 34.41 185 GLY A C 1
ATOM 1433 O O . GLY A 1 185 ? -22.501 24.543 12.155 1.00 34.41 185 GLY A O 1
ATOM 1434 N N . GLY A 1 186 ? -22.637 24.440 9.916 1.00 37.69 186 GLY A N 1
ATOM 1435 C CA . GLY A 1 186 ? -22.141 23.069 9.824 1.00 37.69 186 GLY A CA 1
ATOM 1436 C C . GLY A 1 186 ? -20.645 23.055 10.130 1.00 37.69 186 GLY A C 1
ATOM 1437 O O . GLY A 1 186 ? -19.845 23.536 9.330 1.00 37.69 186 GLY A O 1
ATOM 1438 N N . VAL A 1 187 ? -20.266 22.558 11.308 1.00 41.66 187 VAL A N 1
ATOM 1439 C CA . VAL A 1 187 ? -18.864 22.372 11.700 1.00 41.66 187 VAL A CA 1
ATOM 1440 C C . VAL A 1 187 ? -18.211 21.439 10.679 1.00 41.66 187 VAL A C 1
ATOM 1442 O O . VAL A 1 187 ? -18.620 20.287 10.537 1.00 41.66 187 VAL A O 1
ATOM 1445 N N . ALA A 1 188 ? -17.226 21.956 9.941 1.00 45.94 188 ALA A N 1
ATOM 1446 C CA . ALA A 1 188 ? -16.427 21.170 9.012 1.00 45.94 188 ALA A CA 1
ATOM 1447 C C . ALA A 1 188 ? -15.794 19.980 9.749 1.00 45.94 188 ALA A C 1
ATOM 1449 O O . ALA A 1 188 ? -15.318 20.123 10.877 1.00 45.94 188 ALA A O 1
ATOM 1450 N N . ILE A 1 189 ? -15.799 18.811 9.107 1.00 49.16 189 ILE A N 1
ATOM 1451 C CA . ILE A 1 189 ? -15.175 17.593 9.629 1.00 49.16 189 ILE A CA 1
ATOM 1452 C C . ILE A 1 189 ? -13.715 17.904 10.017 1.00 49.16 189 ILE A C 1
ATOM 1454 O O . ILE A 1 189 ? -12.955 18.353 9.158 1.00 49.16 189 ILE A O 1
ATOM 1458 N N . PRO A 1 190 ? -13.277 17.651 11.265 1.00 52.53 190 PRO A N 1
ATOM 1459 C CA . PRO A 1 190 ? -11.890 17.886 11.674 1.00 52.53 190 PRO A CA 1
ATOM 1460 C C . PRO A 1 190 ? -10.894 16.861 11.099 1.00 52.53 190 PRO A C 1
ATOM 1462 O O . PRO A 1 190 ? -9.700 16.949 11.372 1.00 52.53 190 PRO A O 1
ATOM 1465 N N . THR A 1 191 ? -11.349 15.879 10.316 1.00 56.97 191 THR A N 1
ATOM 1466 C CA . THR A 1 191 ? -10.508 14.810 9.759 1.00 56.97 191 THR A CA 1
ATOM 1467 C C . THR A 1 191 ? -10.787 14.615 8.269 1.00 56.97 191 THR A C 1
ATOM 1469 O O . THR A 1 191 ? -11.649 13.830 7.879 1.00 56.97 191 THR A O 1
ATOM 1472 N N . GLN A 1 192 ? -10.071 15.350 7.418 1.00 71.88 192 GLN A N 1
ATOM 1473 C CA . GLN A 1 192 ? -10.025 15.031 5.991 1.00 71.88 192 GLN A CA 1
ATOM 1474 C C . GLN A 1 192 ? -9.298 13.694 5.822 1.00 71.88 192 GLN A C 1
ATOM 1476 O O . GLN A 1 192 ? -8.167 13.548 6.284 1.00 71.88 192 GLN A O 1
ATOM 1481 N N . VAL A 1 193 ? -9.953 12.715 5.192 1.00 81.88 193 VAL A N 1
ATOM 1482 C CA . VAL A 1 193 ? -9.286 11.467 4.806 1.00 81.88 193 VAL A CA 1
ATOM 1483 C C . VAL A 1 193 ? -8.280 11.805 3.716 1.00 81.88 193 VAL A C 1
ATOM 1485 O O . VAL A 1 193 ? -8.663 12.305 2.656 1.00 81.88 193 VAL A O 1
ATOM 1488 N N . ASP A 1 194 ? -7.001 11.545 3.967 1.00 88.69 194 ASP A N 1
ATOM 1489 C CA . ASP A 1 194 ? -5.962 11.863 3.007 1.00 88.69 194 ASP A CA 1
ATOM 1490 C C . ASP A 1 194 ? -5.990 10.879 1.827 1.00 88.69 194 ASP A C 1
ATOM 1492 O O . ASP A 1 194 ? -6.093 9.657 1.958 1.00 88.69 194 ASP A O 1
ATOM 1496 N N . LEU A 1 195 ? -5.919 11.439 0.623 1.00 93.12 195 LEU A N 1
ATOM 1497 C CA . LEU A 1 195 ? -5.883 10.668 -0.613 1.00 93.12 195 LEU A CA 1
ATOM 1498 C C . LEU A 1 195 ? -4.695 9.697 -0.719 1.00 93.12 195 LEU A C 1
ATOM 1500 O O . LEU A 1 195 ? -4.913 8.589 -1.217 1.00 93.12 195 LEU A O 1
ATOM 1504 N N . PRO A 1 196 ? -3.466 10.040 -0.274 1.00 94.75 196 PRO A N 1
ATOM 1505 C CA . PRO A 1 196 ? -2.361 9.086 -0.245 1.00 94.75 196 PRO A CA 1
ATOM 1506 C C . PRO A 1 196 ? -2.710 7.809 0.522 1.00 94.75 196 PRO A C 1
ATOM 1508 O O . PRO A 1 196 ? -2.490 6.715 0.002 1.00 94.75 196 PRO A O 1
ATOM 1511 N N . TRP A 1 197 ? -3.336 7.930 1.692 1.00 94.50 197 TRP A N 1
ATOM 1512 C CA . TRP A 1 197 ? -3.778 6.784 2.479 1.00 94.50 197 TRP A CA 1
ATOM 1513 C C . TRP A 1 197 ? -4.837 5.934 1.775 1.00 94.50 197 TRP A C 1
ATOM 1515 O O . TRP A 1 197 ? -4.729 4.705 1.730 1.00 94.50 197 TRP A O 1
ATOM 1525 N N . LEU A 1 198 ? -5.826 6.568 1.139 1.00 95.50 198 LEU A N 1
ATOM 1526 C CA . LEU A 1 198 ? -6.814 5.859 0.317 1.00 95.50 198 LEU A CA 1
ATOM 1527 C C . LEU A 1 198 ? -6.177 5.110 -0.857 1.00 95.50 198 LEU A C 1
ATOM 1529 O O . LEU A 1 198 ? -6.598 3.991 -1.167 1.00 95.50 198 LEU A O 1
ATOM 1533 N N . ILE A 1 199 ? -5.173 5.701 -1.509 1.00 97.12 199 ILE A N 1
ATOM 1534 C CA . ILE A 1 199 ? -4.418 5.066 -2.594 1.00 97.12 199 ILE A CA 1
ATOM 1535 C C . ILE A 1 199 ? -3.668 3.847 -2.061 1.00 97.12 199 ILE A C 1
ATOM 1537 O O . ILE A 1 199 ? -3.793 2.763 -2.630 1.00 97.12 199 ILE A O 1
ATOM 1541 N N . GLU A 1 200 ? -2.939 3.989 -0.954 1.00 95.69 200 GLU A N 1
ATOM 1542 C CA . GLU A 1 200 ? -2.197 2.884 -0.345 1.00 95.69 200 GLU A CA 1
ATOM 1543 C C . GLU A 1 200 ? -3.117 1.726 0.045 1.00 95.69 200 GLU A C 1
ATOM 1545 O O . GLU A 1 200 ? -2.842 0.578 -0.312 1.00 95.69 200 GLU A O 1
ATOM 1550 N N . LEU A 1 201 ? -4.241 1.994 0.712 1.00 96.50 201 LEU A N 1
ATOM 1551 C CA . LEU A 1 201 ? -5.212 0.955 1.057 1.00 96.50 201 LEU A CA 1
ATOM 1552 C C . LEU A 1 201 ? -5.845 0.319 -0.189 1.00 96.50 201 LEU A C 1
ATOM 1554 O O . LEU A 1 201 ? -6.015 -0.900 -0.231 1.00 96.50 201 LEU A O 1
ATOM 1558 N N . THR A 1 202 ? -6.137 1.109 -1.228 1.00 98.12 202 THR A N 1
ATOM 1559 C CA . THR A 1 202 ? -6.685 0.603 -2.500 1.00 98.12 202 THR A CA 1
ATOM 1560 C C . THR A 1 202 ? -5.705 -0.360 -3.178 1.00 98.12 202 THR A C 1
ATOM 1562 O O . THR A 1 202 ? -6.106 -1.436 -3.625 1.00 98.12 202 THR A O 1
ATOM 1565 N N . LEU A 1 203 ? -4.411 -0.024 -3.201 1.00 97.62 203 LEU A N 1
ATOM 1566 C CA . LEU A 1 203 ? -3.370 -0.908 -3.729 1.00 97.62 203 LEU A CA 1
ATOM 1567 C C . LEU A 1 203 ? -3.181 -2.154 -2.853 1.00 97.62 203 LEU A C 1
ATOM 1569 O O . LEU A 1 203 ? -3.036 -3.254 -3.382 1.00 97.62 203 LEU A O 1
ATOM 1573 N N . ASN A 1 204 ? -3.247 -2.025 -1.525 1.00 96.12 204 ASN A N 1
ATOM 1574 C CA . ASN A 1 204 ? -3.215 -3.182 -0.626 1.00 96.12 204 ASN A CA 1
ATOM 1575 C C . ASN A 1 204 ? -4.398 -4.135 -0.863 1.00 96.12 204 ASN A C 1
ATOM 1577 O O . ASN A 1 204 ? -4.214 -5.353 -0.829 1.00 96.12 204 ASN A O 1
ATOM 1581 N N . LEU A 1 205 ? -5.596 -3.617 -1.150 1.00 97.94 205 LEU A N 1
ATOM 1582 C CA . LEU A 1 205 ? -6.730 -4.458 -1.535 1.00 97.94 205 LEU A CA 1
ATOM 1583 C C . LEU A 1 205 ? -6.460 -5.189 -2.857 1.00 97.94 205 LEU A C 1
ATOM 1585 O O . LEU A 1 205 ? -6.781 -6.371 -2.962 1.00 97.94 205 LEU A O 1
ATOM 1589 N N . ALA A 1 206 ? -5.844 -4.524 -3.841 1.00 98.12 206 ALA A N 1
ATOM 1590 C CA . ALA A 1 206 ? -5.471 -5.156 -5.107 1.00 98.12 206 ALA A CA 1
ATOM 1591 C C . ALA A 1 206 ? -4.551 -6.372 -4.889 1.00 98.12 206 ALA A C 1
ATOM 1593 O O . ALA A 1 206 ? -4.841 -7.456 -5.393 1.00 98.12 206 ALA A O 1
ATOM 1594 N N . PHE A 1 207 ? -3.508 -6.236 -4.062 1.00 96.81 207 PHE A N 1
ATOM 1595 C CA . PHE A 1 207 ? -2.620 -7.358 -3.724 1.00 96.81 207 PHE A CA 1
ATOM 1596 C C . PHE A 1 207 ? -3.353 -8.488 -2.992 1.00 96.81 207 PHE A C 1
ATOM 1598 O O . PHE A 1 207 ? -3.165 -9.657 -3.319 1.00 96.81 207 PHE A O 1
ATOM 1605 N N . GLY A 1 208 ? -4.244 -8.164 -2.049 1.00 97.31 208 GLY A N 1
ATOM 1606 C CA . GLY A 1 208 ? -5.056 -9.177 -1.369 1.00 97.31 208 GLY A CA 1
ATOM 1607 C C . GLY A 1 208 ? -5.985 -9.947 -2.312 1.00 97.31 208 GLY A C 1
ATOM 1608 O O . GLY A 1 208 ? -6.160 -11.156 -2.155 1.00 97.31 208 GLY A O 1
ATOM 1609 N N . LEU A 1 209 ? -6.569 -9.262 -3.298 1.00 98.25 209 LEU A N 1
ATOM 1610 C CA . LEU A 1 209 ? -7.430 -9.872 -4.312 1.00 98.25 209 LEU A CA 1
ATOM 1611 C C . LEU A 1 209 ? -6.647 -10.814 -5.230 1.00 98.25 209 LEU A C 1
ATOM 1613 O O . LEU A 1 209 ? -7.122 -11.912 -5.510 1.00 98.25 209 LEU A O 1
ATOM 1617 N N . GLU A 1 210 ? -5.445 -10.430 -5.654 1.00 97.19 210 GLU A N 1
ATOM 1618 C CA . GLU A 1 210 ? -4.568 -11.303 -6.440 1.00 97.19 210 GLU A CA 1
ATOM 1619 C C . GLU A 1 210 ? -4.133 -12.536 -5.638 1.00 97.19 210 GLU A C 1
ATOM 1621 O O . GLU A 1 210 ? -4.249 -13.658 -6.127 1.00 97.19 210 GLU A O 1
ATOM 1626 N N . ASP A 1 211 ? -3.740 -12.360 -4.374 1.00 96.62 211 ASP A N 1
ATOM 1627 C CA . ASP A 1 211 ? -3.433 -13.466 -3.456 1.00 96.62 211 ASP A CA 1
ATOM 1628 C C . ASP A 1 211 ? -4.624 -14.434 -3.280 1.00 96.62 211 ASP A C 1
ATOM 1630 O O . ASP A 1 211 ? -4.448 -15.620 -2.979 1.00 96.62 211 ASP A O 1
ATOM 1634 N N . ALA A 1 212 ? -5.852 -13.934 -3.449 1.00 97.12 212 ALA A N 1
ATOM 1635 C CA . ALA A 1 212 ? -7.087 -14.715 -3.425 1.00 97.12 212 ALA A CA 1
ATOM 1636 C C . ALA A 1 212 ? -7.453 -15.336 -4.791 1.00 97.12 212 ALA A C 1
ATOM 1638 O O . ALA A 1 212 ? -8.501 -15.972 -4.904 1.00 97.12 212 ALA A O 1
ATOM 1639 N N . GLY A 1 213 ? -6.623 -15.161 -5.825 1.00 96.88 213 GLY A N 1
ATOM 1640 C CA . GLY A 1 213 ? -6.861 -15.646 -7.188 1.00 96.88 213 GLY A CA 1
ATOM 1641 C C . GLY A 1 213 ? -7.872 -14.818 -7.988 1.00 96.88 213 GLY A C 1
ATOM 1642 O O . GLY A 1 213 ? -8.380 -15.284 -9.007 1.00 96.88 213 GLY A O 1
ATOM 1643 N N . ARG A 1 214 ? -8.197 -13.600 -7.536 1.00 97.69 214 ARG A N 1
ATOM 1644 C CA . ARG A 1 214 ? -9.162 -12.683 -8.167 1.00 97.69 214 ARG A CA 1
ATOM 1645 C C . ARG A 1 214 ? -8.448 -11.628 -9.016 1.00 97.69 214 ARG A C 1
ATOM 1647 O O . ARG A 1 214 ? -8.631 -10.429 -8.816 1.00 97.69 214 ARG A O 1
ATOM 1654 N N . ASP A 1 215 ? -7.649 -12.078 -9.983 1.00 96.38 215 ASP A N 1
ATOM 1655 C CA . ASP A 1 215 ? -6.769 -11.227 -10.805 1.00 96.38 215 ASP A CA 1
ATOM 1656 C C . ASP A 1 215 ? -7.496 -10.048 -11.481 1.00 96.38 215 ASP A C 1
ATOM 1658 O O . ASP A 1 215 ? -6.988 -8.929 -11.503 1.00 96.38 215 ASP A O 1
ATOM 1662 N N . ALA A 1 216 ? -8.703 -10.273 -12.014 1.00 96.69 216 ALA A N 1
ATOM 1663 C CA . ALA A 1 216 ? -9.479 -9.222 -12.677 1.00 96.69 216 ALA A CA 1
ATOM 1664 C C . ALA A 1 216 ? -9.929 -8.120 -11.700 1.00 96.69 216 ALA A C 1
ATOM 1666 O O . ALA A 1 216 ? -9.882 -6.933 -12.029 1.00 96.69 216 ALA A O 1
ATOM 1667 N N . ASP A 1 217 ? -10.321 -8.504 -10.482 1.00 97.88 217 ASP A N 1
ATOM 1668 C CA . ASP A 1 217 ? -10.699 -7.552 -9.437 1.00 97.88 217 ASP A CA 1
ATOM 1669 C C . ASP A 1 217 ? -9.469 -6.805 -8.911 1.00 97.88 217 ASP A C 1
ATOM 1671 O O . ASP A 1 217 ? -9.541 -5.603 -8.657 1.00 97.88 217 ASP A O 1
ATOM 1675 N N . ALA A 1 218 ? -8.331 -7.496 -8.793 1.00 97.88 218 ALA A N 1
ATOM 1676 C CA . ALA A 1 218 ? -7.056 -6.896 -8.419 1.00 97.88 218 ALA A CA 1
ATOM 1677 C C . ALA A 1 218 ? -6.626 -5.816 -9.423 1.00 97.88 218 ALA A C 1
ATOM 1679 O O . ALA A 1 218 ? -6.356 -4.681 -9.026 1.00 97.88 218 ALA A O 1
ATOM 1680 N N . GLN A 1 219 ? -6.660 -6.128 -10.724 1.00 97.31 219 GLN A N 1
ATOM 1681 C CA . GLN A 1 219 ? -6.382 -5.161 -11.789 1.00 97.31 219 GLN A CA 1
ATOM 1682 C C . GLN A 1 219 ? -7.323 -3.956 -11.709 1.00 97.31 219 GLN A C 1
ATOM 1684 O O . GLN A 1 219 ? -6.865 -2.816 -11.729 1.00 97.31 219 GLN A O 1
ATOM 1689 N N . LYS A 1 220 ? -8.630 -4.195 -11.544 1.00 97.50 220 LYS A N 1
ATOM 1690 C CA . LYS A 1 220 ? -9.615 -3.119 -11.396 1.00 97.50 220 LYS A CA 1
ATOM 1691 C C . LYS A 1 220 ? -9.278 -2.199 -10.219 1.00 97.50 220 LYS A C 1
ATOM 1693 O O . LYS A 1 220 ? -9.349 -0.982 -10.364 1.00 97.50 220 LYS A O 1
ATOM 1698 N N . LYS A 1 221 ? -8.880 -2.753 -9.068 1.00 97.88 221 LYS A N 1
ATOM 1699 C CA . LYS A 1 221 ? -8.464 -1.952 -7.904 1.00 97.88 221 LYS A CA 1
ATOM 1700 C C . LYS A 1 221 ? -7.169 -1.183 -8.141 1.00 97.88 221 LYS A C 1
ATOM 1702 O O . LYS A 1 221 ? -7.080 -0.031 -7.731 1.00 97.88 221 LYS A O 1
ATOM 1707 N N . ALA A 1 222 ? -6.204 -1.756 -8.852 1.00 97.50 222 ALA A N 1
ATOM 1708 C CA . ALA A 1 222 ? -5.004 -1.026 -9.250 1.00 97.50 222 ALA A CA 1
ATOM 1709 C C . ALA A 1 222 ? -5.320 0.144 -10.201 1.00 97.50 222 ALA A C 1
ATOM 1711 O O . ALA A 1 222 ? -4.737 1.219 -10.069 1.00 97.50 222 ALA A O 1
ATOM 1712 N N . ASP A 1 223 ? -6.268 -0.033 -11.124 1.00 96.50 223 ASP A N 1
ATOM 1713 C CA . ASP A 1 223 ? -6.709 1.032 -12.030 1.00 96.50 223 ASP A CA 1
ATOM 1714 C C . ASP A 1 223 ? -7.510 2.131 -11.311 1.00 96.50 223 ASP A C 1
ATOM 1716 O O . ASP A 1 223 ? -7.353 3.306 -11.644 1.00 96.50 223 ASP A O 1
ATOM 1720 N N . GLU A 1 224 ? -8.288 1.794 -10.272 1.00 96.94 224 GLU A N 1
ATOM 1721 C CA . GLU A 1 224 ? -8.963 2.776 -9.399 1.00 96.94 224 GLU A CA 1
ATOM 1722 C C . GLU A 1 224 ? -7.972 3.742 -8.710 1.00 96.94 224 GLU A C 1
ATOM 1724 O O . GLU A 1 224 ? -8.342 4.873 -8.396 1.00 96.94 224 GLU A O 1
ATOM 1729 N N . ALA A 1 225 ? -6.708 3.347 -8.504 1.00 97.19 225 ALA A N 1
ATOM 1730 C CA . ALA A 1 225 ? -5.699 4.202 -7.872 1.00 97.19 225 ALA A CA 1
ATOM 1731 C C . ALA A 1 225 ? -5.213 5.362 -8.767 1.00 97.19 225 ALA A C 1
ATOM 1733 O O . ALA A 1 225 ? -4.721 6.366 -8.252 1.00 97.19 225 ALA A O 1
ATOM 1734 N N . GLY A 1 226 ? -5.355 5.255 -10.095 1.00 95.75 226 GLY A N 1
ATOM 1735 C CA . GLY A 1 226 ? -4.954 6.306 -11.040 1.00 95.75 226 GLY A CA 1
ATOM 1736 C C . GLY A 1 226 ? -5.756 7.605 -10.871 1.00 95.75 226 GLY A C 1
ATOM 1737 O O . GLY A 1 226 ? -5.161 8.645 -10.593 1.00 95.75 226 GLY A O 1
ATOM 1738 N N . PRO A 1 227 ? -7.097 7.562 -10.963 1.00 95.88 227 PRO A N 1
ATOM 1739 C CA . PRO A 1 227 ? -7.942 8.731 -10.724 1.00 95.88 227 PRO A CA 1
ATOM 1740 C C . PRO A 1 227 ? -7.749 9.362 -9.336 1.00 95.88 227 PRO A C 1
ATOM 1742 O O . PRO A 1 227 ? -7.710 10.586 -9.230 1.00 95.88 227 PRO A O 1
ATOM 1745 N N . LEU A 1 228 ? -7.563 8.545 -8.289 1.00 95.56 228 LEU A N 1
ATOM 1746 C CA . LEU A 1 228 ? -7.281 9.036 -6.932 1.00 95.56 228 LEU A CA 1
ATOM 1747 C C . LEU A 1 228 ? -5.958 9.815 -6.865 1.00 95.56 228 LEU A C 1
ATOM 1749 O O . LEU A 1 228 ? -5.867 10.828 -6.176 1.00 95.56 228 LEU A O 1
ATOM 1753 N N . LEU A 1 229 ? -4.929 9.371 -7.592 1.00 96.62 229 LEU A N 1
ATOM 1754 C CA . LEU A 1 229 ? -3.655 10.084 -7.690 1.00 96.62 229 LEU A CA 1
ATOM 1755 C C . LEU A 1 229 ? -3.807 11.429 -8.409 1.00 96.62 229 LEU A C 1
ATOM 1757 O O . LEU A 1 229 ? -3.216 12.416 -7.971 1.00 96.62 229 LEU A O 1
ATOM 1761 N N . ASP A 1 230 ? -4.567 11.476 -9.504 1.00 95.06 230 ASP A N 1
ATOM 1762 C CA . ASP A 1 230 ? -4.804 12.719 -10.244 1.00 95.06 230 ASP A CA 1
ATOM 1763 C C . ASP A 1 230 ? -5.546 13.744 -9.382 1.00 95.06 230 ASP A C 1
ATOM 1765 O O . ASP A 1 230 ? -5.233 14.935 -9.402 1.00 95.06 230 ASP A O 1
ATOM 1769 N N . GLU A 1 231 ? -6.512 13.274 -8.597 1.00 94.81 231 GLU A N 1
ATOM 1770 C CA . GLU A 1 231 ? -7.214 14.076 -7.603 1.00 94.81 231 GLU A CA 1
ATOM 1771 C C . GLU A 1 231 ? -6.261 14.568 -6.502 1.00 94.81 231 GLU A C 1
ATOM 1773 O O . GLU A 1 231 ? -6.202 15.765 -6.223 1.00 94.81 231 GLU A O 1
ATOM 1778 N N . CYS A 1 232 ? -5.415 13.678 -5.973 1.00 94.50 232 CYS A N 1
ATOM 1779 C CA . CYS A 1 232 ? -4.439 13.993 -4.928 1.00 94.50 232 CYS A CA 1
ATOM 1780 C C . CYS A 1 232 ? -3.446 15.054 -5.386 1.00 94.50 232 CYS A C 1
ATOM 1782 O O . CYS A 1 232 ? -3.092 15.960 -4.631 1.00 94.50 232 CYS A O 1
ATOM 1784 N N . ALA A 1 233 ? -2.985 14.938 -6.631 1.00 94.56 233 ALA A N 1
ATOM 1785 C CA . ALA A 1 233 ? -2.064 15.890 -7.214 1.00 94.56 233 ALA A CA 1
ATOM 1786 C C . ALA A 1 233 ? -2.704 17.278 -7.318 1.00 94.56 233 ALA A C 1
ATOM 1788 O O . ALA A 1 233 ? -2.077 18.257 -6.922 1.00 94.56 233 ALA A O 1
ATOM 1789 N N . LYS A 1 234 ? -3.958 17.358 -7.783 1.00 94.44 234 LYS A N 1
ATOM 1790 C CA . LYS A 1 234 ? -4.700 18.623 -7.881 1.00 94.44 234 LYS A CA 1
ATOM 1791 C C . LYS A 1 234 ? -4.900 19.271 -6.514 1.00 94.44 234 LYS A C 1
ATOM 1793 O O . LYS A 1 234 ? -4.610 20.456 -6.374 1.00 94.44 234 LYS A O 1
ATOM 1798 N N . GLU A 1 235 ? -5.356 18.510 -5.518 1.00 92.31 235 GLU A N 1
ATOM 1799 C CA . GLU A 1 235 ? -5.596 19.025 -4.163 1.00 92.31 235 GLU A CA 1
ATOM 1800 C C . GLU A 1 235 ? -4.305 19.548 -3.520 1.00 92.31 235 GLU A C 1
ATOM 1802 O O . GLU A 1 235 ? -4.267 20.676 -3.028 1.00 92.31 235 GLU A O 1
ATOM 1807 N N . GLN A 1 236 ? -3.217 18.773 -3.570 1.00 92.06 236 GLN A N 1
ATOM 1808 C CA . GLN A 1 236 ? -1.956 19.181 -2.949 1.00 92.06 236 GLN A CA 1
ATOM 1809 C C . GLN A 1 236 ? -1.289 20.347 -3.685 1.00 92.06 236 GLN A C 1
ATOM 1811 O O . GLN A 1 236 ? -0.736 21.232 -3.036 1.00 92.06 236 GLN A O 1
ATOM 1816 N N . GLN A 1 237 ? -1.351 20.387 -5.020 1.00 92.88 237 GLN A N 1
ATOM 1817 C CA . GLN A 1 237 ? -0.827 21.516 -5.795 1.00 92.88 237 GLN A CA 1
ATOM 1818 C C . GLN A 1 237 ? -1.613 22.797 -5.516 1.00 92.88 237 GLN A C 1
ATOM 1820 O O . GLN A 1 237 ? -1.007 23.841 -5.291 1.00 92.88 237 GLN A O 1
ATOM 1825 N N . ALA A 1 238 ? -2.946 22.720 -5.459 1.00 92.31 238 ALA A N 1
ATOM 1826 C CA . ALA A 1 238 ? -3.779 23.858 -5.081 1.00 92.31 238 ALA A CA 1
ATOM 1827 C C . ALA A 1 238 ? -3.480 24.328 -3.648 1.00 92.31 238 ALA A C 1
ATOM 1829 O O . ALA A 1 238 ? -3.417 25.527 -3.395 1.00 92.31 238 ALA A O 1
ATOM 1830 N N . ALA A 1 239 ? -3.241 23.395 -2.720 1.00 89.56 239 ALA A N 1
ATOM 1831 C CA . ALA A 1 239 ? -2.880 23.716 -1.343 1.00 89.56 239 ALA A CA 1
ATOM 1832 C C . ALA A 1 239 ? -1.463 24.299 -1.197 1.00 89.56 239 ALA A C 1
ATOM 1834 O O . ALA A 1 239 ? -1.205 24.970 -0.197 1.00 89.56 239 ALA A O 1
ATOM 1835 N N . ALA A 1 240 ? -0.550 24.027 -2.133 1.00 92.44 240 ALA A N 1
ATOM 1836 C CA . ALA A 1 240 ? 0.808 24.573 -2.151 1.00 92.44 240 ALA A CA 1
ATOM 1837 C C . ALA A 1 240 ? 0.908 25.921 -2.873 1.00 92.44 240 ALA A C 1
ATOM 1839 O O . ALA A 1 240 ? 1.801 26.704 -2.559 1.00 92.44 240 ALA A O 1
ATOM 1840 N N . ALA A 1 241 ? -0.008 26.200 -3.806 1.00 92.62 241 ALA A N 1
ATOM 1841 C CA . ALA A 1 241 ? 0.009 27.412 -4.612 1.00 92.62 241 ALA A CA 1
ATOM 1842 C C . ALA A 1 241 ? 0.079 28.669 -3.729 1.00 92.62 241 ALA A C 1
ATOM 1844 O O . ALA A 1 241 ? -0.792 28.919 -2.893 1.00 92.62 241 ALA A O 1
ATOM 1845 N N . GLY A 1 242 ? 1.137 29.461 -3.911 1.00 91.06 242 GLY A N 1
ATOM 1846 C CA . GLY A 1 242 ? 1.350 30.695 -3.150 1.00 91.06 242 GLY A CA 1
ATOM 1847 C C . GLY A 1 242 ? 1.962 30.511 -1.755 1.00 91.06 242 GLY A C 1
ATOM 1848 O O . GLY A 1 242 ? 2.105 31.499 -1.037 1.00 91.06 242 GLY A O 1
ATOM 1849 N N . LYS A 1 243 ? 2.367 29.289 -1.371 1.00 92.06 243 LYS A N 1
ATOM 1850 C CA . LYS A 1 243 ? 3.145 29.017 -0.142 1.00 92.06 243 LYS A CA 1
ATOM 1851 C C . LYS A 1 243 ? 4.666 29.080 -0.342 1.00 92.06 243 LYS A C 1
ATOM 1853 O O . LYS A 1 243 ? 5.407 28.863 0.612 1.00 92.06 243 LYS A O 1
ATOM 1858 N N . GLY A 1 244 ? 5.122 29.422 -1.548 1.00 94.56 244 GLY A N 1
ATOM 1859 C CA . GLY A 1 244 ? 6.536 29.555 -1.905 1.00 94.56 244 GLY A CA 1
ATOM 1860 C C . GLY A 1 244 ? 7.085 28.348 -2.671 1.00 94.56 244 GLY A C 1
ATOM 1861 O O . GLY A 1 244 ? 6.518 27.258 -2.634 1.00 94.56 244 GLY A O 1
ATOM 1862 N N . GLU A 1 245 ? 8.206 28.562 -3.365 1.00 94.25 245 GLU A N 1
ATOM 1863 C CA . GLU A 1 245 ? 8.821 27.581 -4.273 1.00 94.25 245 GLU A CA 1
ATOM 1864 C C . GLU A 1 245 ? 9.224 26.277 -3.560 1.00 94.25 245 GLU A C 1
ATOM 1866 O O . GLU A 1 245 ? 9.025 25.188 -4.099 1.00 94.25 245 GLU A O 1
ATOM 1871 N N . ASP A 1 246 ? 9.703 26.364 -2.314 1.00 94.56 246 ASP A N 1
ATOM 1872 C CA . ASP A 1 246 ? 10.117 25.194 -1.530 1.00 94.56 246 ASP A CA 1
ATOM 1873 C C . ASP A 1 246 ? 8.948 24.246 -1.208 1.00 94.56 246 ASP A C 1
ATOM 1875 O O . ASP A 1 246 ? 9.085 23.025 -1.336 1.00 94.56 246 ASP A O 1
ATOM 1879 N N . GLU A 1 247 ? 7.780 24.781 -0.826 1.00 93.19 247 GLU A N 1
ATOM 1880 C CA . GLU A 1 247 ? 6.594 23.963 -0.523 1.00 93.19 247 GLU A CA 1
ATOM 1881 C C . GLU A 1 247 ? 6.017 23.340 -1.801 1.00 93.19 247 GLU A C 1
ATOM 1883 O O . GLU A 1 247 ? 5.645 22.162 -1.811 1.00 93.19 247 GLU A O 1
ATOM 1888 N N . GLU A 1 248 ? 5.998 24.094 -2.904 1.00 93.06 248 GLU A N 1
ATOM 1889 C CA . GLU A 1 248 ? 5.576 23.591 -4.215 1.00 93.06 248 GLU A CA 1
ATOM 1890 C C . GLU A 1 248 ? 6.489 22.452 -4.697 1.00 93.06 248 GLU A C 1
ATOM 1892 O O . GLU A 1 248 ? 6.001 21.403 -5.135 1.00 93.06 248 GLU A O 1
ATOM 1897 N N . MET A 1 249 ? 7.808 22.594 -4.534 1.00 93.75 249 MET A N 1
ATOM 1898 C CA . MET A 1 249 ? 8.781 21.547 -4.847 1.00 93.75 249 MET A CA 1
ATOM 1899 C C . MET A 1 249 ? 8.616 20.317 -3.939 1.00 93.75 249 MET A C 1
ATOM 1901 O O . MET A 1 249 ? 8.657 19.180 -4.423 1.00 93.75 249 MET A O 1
ATOM 1905 N N . ALA A 1 250 ? 8.378 20.508 -2.638 1.00 93.75 250 ALA A N 1
ATOM 1906 C CA . ALA A 1 250 ? 8.144 19.414 -1.696 1.00 93.75 250 ALA A CA 1
ATOM 1907 C C . ALA A 1 250 ? 6.856 18.632 -2.019 1.00 93.75 250 ALA A C 1
ATOM 1909 O O . ALA A 1 250 ? 6.840 17.396 -1.973 1.00 93.75 250 ALA A O 1
ATOM 1910 N N . VAL A 1 251 ? 5.773 19.325 -2.385 1.00 93.25 251 VAL A N 1
ATOM 1911 C CA . VAL A 1 251 ? 4.537 18.699 -2.879 1.00 93.25 251 VAL A CA 1
ATOM 1912 C C . VAL A 1 251 ? 4.778 17.948 -4.186 1.00 93.25 251 VAL A C 1
ATOM 1914 O O . VAL A 1 251 ? 4.407 16.776 -4.285 1.00 93.25 251 VAL A O 1
ATOM 1917 N N . ALA A 1 252 ? 5.459 18.556 -5.158 1.00 93.31 252 ALA A N 1
ATOM 1918 C CA . ALA A 1 252 ? 5.780 17.898 -6.422 1.00 93.31 252 ALA A CA 1
ATOM 1919 C C . ALA A 1 252 ? 6.587 16.604 -6.206 1.00 93.31 252 ALA A C 1
ATOM 1921 O O . ALA A 1 252 ? 6.282 15.573 -6.811 1.00 93.31 252 ALA A O 1
ATOM 1922 N N . ALA A 1 253 ? 7.559 16.618 -5.287 1.00 92.81 253 ALA A N 1
ATOM 1923 C CA . ALA A 1 253 ? 8.349 15.443 -4.930 1.00 92.81 253 ALA A CA 1
ATOM 1924 C C . ALA A 1 253 ? 7.508 14.337 -4.264 1.00 92.81 253 ALA A C 1
ATOM 1926 O O . ALA A 1 253 ? 7.693 13.155 -4.572 1.00 92.81 253 ALA A O 1
ATOM 1927 N N . ARG A 1 254 ? 6.567 14.691 -3.374 1.00 93.25 254 ARG A N 1
ATOM 1928 C CA . ARG A 1 254 ? 5.623 13.732 -2.763 1.00 93.25 254 ARG A CA 1
ATOM 1929 C C . ARG A 1 254 ? 4.722 13.086 -3.819 1.00 93.25 254 ARG A C 1
ATOM 1931 O O . ARG A 1 254 ? 4.646 11.858 -3.880 1.00 93.25 254 ARG A O 1
ATOM 1938 N N . ILE A 1 255 ? 4.126 13.891 -4.701 1.00 94.88 255 ILE A N 1
ATOM 1939 C CA . ILE A 1 255 ? 3.277 13.412 -5.804 1.00 94.88 255 ILE A CA 1
ATOM 1940 C C . ILE A 1 255 ? 4.068 12.497 -6.746 1.00 94.88 255 ILE A C 1
ATOM 1942 O O . ILE A 1 255 ? 3.560 11.457 -7.157 1.00 94.88 255 ILE A O 1
ATOM 1946 N N . ALA A 1 256 ? 5.319 12.833 -7.073 1.00 92.44 256 ALA A N 1
ATOM 1947 C CA . ALA A 1 256 ? 6.155 12.017 -7.954 1.00 92.44 256 ALA A CA 1
ATOM 1948 C C . ALA A 1 256 ? 6.440 10.616 -7.376 1.00 92.44 256 ALA A C 1
ATOM 1950 O O . ALA A 1 256 ? 6.396 9.618 -8.107 1.00 92.44 256 ALA A O 1
ATOM 1951 N N . LYS A 1 257 ? 6.683 10.519 -6.060 1.00 93.25 257 LYS A N 1
ATOM 1952 C CA . LYS A 1 257 ? 6.856 9.230 -5.365 1.00 93.25 257 LYS A CA 1
ATOM 1953 C C . LYS A 1 257 ? 5.579 8.394 -5.420 1.00 93.25 257 LYS A C 1
ATOM 1955 O O . LYS A 1 257 ? 5.633 7.229 -5.812 1.00 93.25 257 LYS A O 1
ATOM 1960 N N . LEU A 1 258 ? 4.437 9.000 -5.095 1.00 95.56 258 LEU A N 1
ATOM 1961 C CA . LEU A 1 258 ? 3.140 8.323 -5.118 1.00 95.56 258 LEU A CA 1
ATOM 1962 C C . LEU A 1 258 ? 2.751 7.884 -6.538 1.00 95.56 258 LEU A C 1
ATOM 1964 O O . LEU A 1 258 ? 2.295 6.762 -6.742 1.00 95.56 258 LEU A O 1
ATOM 1968 N N . ARG A 1 259 ? 3.029 8.718 -7.545 1.00 95.69 259 ARG A N 1
ATOM 1969 C CA . ARG A 1 259 ? 2.848 8.373 -8.961 1.00 95.69 259 ARG A CA 1
ATOM 1970 C C . ARG A 1 259 ? 3.659 7.151 -9.357 1.00 95.69 259 ARG A C 1
ATOM 1972 O O . ARG A 1 259 ? 3.120 6.248 -9.988 1.00 95.69 259 ARG A O 1
ATOM 1979 N N . SER A 1 260 ? 4.928 7.099 -8.964 1.00 93.94 260 SER A N 1
ATOM 1980 C CA . SER A 1 260 ? 5.792 5.950 -9.255 1.00 93.94 260 SER A CA 1
ATOM 1981 C C . SER A 1 260 ? 5.246 4.659 -8.635 1.00 93.94 260 SER A C 1
ATOM 1983 O O . SER A 1 260 ? 5.256 3.617 -9.287 1.00 93.94 260 SER A O 1
ATOM 1985 N N . LEU A 1 261 ? 4.720 4.732 -7.405 1.00 96.06 261 LEU A N 1
ATOM 1986 C CA . LEU A 1 261 ? 4.069 3.603 -6.738 1.00 96.06 261 LEU A CA 1
ATOM 1987 C C . LEU A 1 261 ? 2.843 3.111 -7.523 1.00 96.06 261 LEU A C 1
ATOM 1989 O O . LEU A 1 261 ? 2.756 1.923 -7.832 1.00 96.06 261 LEU A O 1
ATOM 1993 N N . VAL A 1 262 ? 1.929 4.019 -7.884 1.00 97.88 262 VAL A N 1
ATOM 1994 C CA . VAL A 1 262 ? 0.692 3.686 -8.612 1.00 97.88 262 VAL A CA 1
ATOM 1995 C C . VAL A 1 262 ? 0.996 3.106 -9.992 1.00 97.88 262 VAL A C 1
ATOM 1997 O O . VAL A 1 262 ? 0.457 2.061 -10.347 1.00 97.88 262 VAL A O 1
ATOM 2000 N N . LEU A 1 263 ? 1.882 3.734 -10.771 1.00 97.00 263 LEU A N 1
ATOM 2001 C CA . LEU A 1 263 ? 2.224 3.249 -12.111 1.00 97.00 263 LEU A CA 1
ATOM 2002 C C . LEU A 1 263 ? 2.914 1.880 -12.068 1.00 97.00 263 LEU A C 1
ATOM 2004 O O . LEU A 1 263 ? 2.587 1.011 -12.877 1.00 97.00 263 LEU A O 1
ATOM 2008 N N . ASN A 1 264 ? 3.813 1.654 -11.105 1.00 97.00 264 ASN A N 1
ATOM 2009 C CA . ASN A 1 264 ? 4.440 0.348 -10.927 1.00 97.00 264 ASN A CA 1
ATOM 2010 C C . ASN A 1 264 ? 3.416 -0.728 -10.530 1.00 97.00 264 ASN A C 1
ATOM 2012 O O . ASN A 1 264 ? 3.450 -1.827 -11.075 1.00 97.00 264 ASN A O 1
ATOM 2016 N N . ALA A 1 265 ? 2.476 -0.413 -9.632 1.00 97.69 265 ALA A N 1
ATOM 2017 C CA . ALA A 1 265 ? 1.406 -1.339 -9.265 1.00 97.69 265 ALA A CA 1
ATOM 2018 C C . ALA A 1 265 ? 0.515 -1.676 -10.472 1.00 97.69 265 ALA A C 1
ATOM 2020 O O . ALA A 1 265 ? 0.267 -2.847 -10.746 1.00 97.69 265 ALA A O 1
ATOM 2021 N N . ARG A 1 266 ? 0.101 -0.674 -11.259 1.00 97.94 266 ARG A N 1
ATOM 2022 C CA . ARG A 1 266 ? -0.678 -0.897 -12.489 1.00 97.94 266 ARG A CA 1
ATOM 2023 C C . ARG A 1 266 ? 0.060 -1.784 -13.491 1.00 97.94 266 ARG A C 1
ATOM 2025 O O . ARG A 1 266 ? -0.552 -2.684 -14.057 1.00 97.94 266 ARG A O 1
ATOM 2032 N N . ALA A 1 267 ? 1.366 -1.581 -13.677 1.00 97.75 267 ALA A N 1
ATOM 2033 C CA . ALA A 1 267 ? 2.181 -2.458 -14.520 1.00 97.75 267 ALA A CA 1
ATOM 2034 C C . ALA A 1 267 ? 2.251 -3.888 -13.966 1.00 97.75 267 ALA A C 1
ATOM 2036 O O . ALA A 1 267 ? 2.159 -4.849 -14.727 1.00 97.75 267 ALA A O 1
ATOM 2037 N N . TYR A 1 268 ? 2.394 -4.031 -12.645 1.00 97.62 268 TYR A N 1
ATOM 2038 C CA . TYR A 1 268 ? 2.438 -5.328 -11.983 1.00 97.62 268 TYR A CA 1
ATOM 2039 C C . TYR A 1 268 ? 1.155 -6.127 -12.205 1.00 97.62 268 TYR A C 1
ATOM 2041 O O . TYR A 1 268 ? 1.229 -7.267 -12.662 1.00 97.62 268 TYR A O 1
ATOM 2049 N N . PHE A 1 269 ? -0.018 -5.547 -11.954 1.00 97.56 269 PHE A N 1
ATOM 2050 C CA . PHE A 1 269 ? -1.282 -6.264 -12.151 1.00 97.56 269 PHE A CA 1
ATOM 2051 C C . PHE A 1 269 ? -1.586 -6.507 -13.640 1.00 97.56 269 PHE A C 1
ATOM 2053 O O . PHE A 1 269 ? -2.109 -7.564 -13.995 1.00 97.56 269 PHE A O 1
ATOM 2060 N N . ALA A 1 270 ? -1.141 -5.616 -14.534 1.00 97.31 270 ALA A N 1
ATOM 2061 C CA . ALA A 1 270 ? -1.343 -5.767 -15.974 1.00 97.31 270 ALA A CA 1
ATOM 2062 C C . ALA A 1 270 ? -0.295 -6.666 -16.651 1.00 97.31 270 ALA A C 1
ATOM 2064 O O . ALA A 1 270 ? -0.353 -6.866 -17.863 1.00 97.31 270 ALA A O 1
ATOM 2065 N N . ARG A 1 271 ? 0.668 -7.235 -15.909 1.00 96.44 271 ARG A N 1
ATOM 2066 C CA . ARG A 1 271 ? 1.811 -7.978 -16.474 1.00 96.44 271 ARG A CA 1
ATOM 2067 C C . ARG A 1 271 ? 1.416 -9.119 -17.416 1.00 96.44 271 ARG A C 1
ATOM 2069 O O . ARG A 1 271 ? 2.123 -9.389 -18.377 1.00 96.44 271 ARG A O 1
ATOM 2076 N N . LYS A 1 272 ? 0.277 -9.776 -17.174 1.00 94.25 272 LYS A N 1
ATOM 2077 C CA . LYS A 1 272 ? -0.212 -10.884 -18.015 1.00 94.25 272 LYS A CA 1
ATOM 2078 C C . LYS A 1 272 ? -0.813 -10.406 -19.344 1.00 94.25 272 LYS A C 1
ATOM 2080 O O . LYS A 1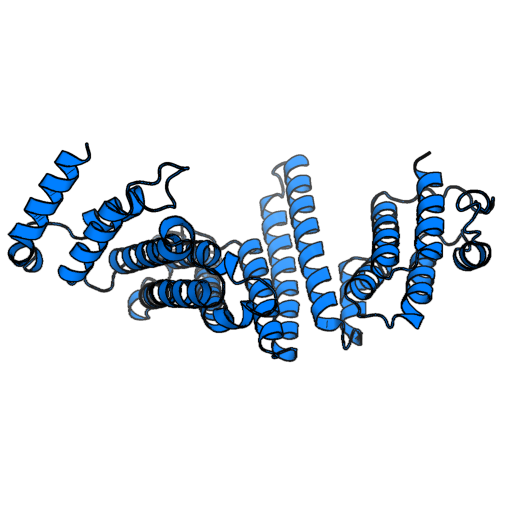 272 ? -0.858 -11.175 -20.297 1.00 94.25 272 LYS A O 1
ATOM 2085 N N . ALA A 1 273 ? -1.276 -9.158 -19.405 1.00 94.12 273 ALA A N 1
ATOM 2086 C CA . ALA A 1 273 ? -1.868 -8.546 -20.590 1.00 94.12 273 ALA A CA 1
ATOM 2087 C C . ALA A 1 273 ? -1.519 -7.042 -20.652 1.00 94.12 273 ALA A C 1
ATOM 2089 O O . ALA A 1 273 ? -2.393 -6.203 -20.430 1.00 94.12 273 ALA A O 1
ATOM 2090 N N . PRO A 1 274 ? -0.252 -6.683 -20.955 1.00 92.38 274 PRO A N 1
ATOM 2091 C CA . PRO A 1 274 ? 0.225 -5.299 -20.878 1.00 92.38 274 PRO A CA 1
ATOM 2092 C C . PRO A 1 274 ? -0.586 -4.311 -21.718 1.00 92.38 274 PRO A C 1
ATOM 2094 O O . PRO A 1 274 ? -0.880 -3.216 -21.243 1.00 92.38 274 PRO A O 1
ATOM 2097 N N . GLY A 1 275 ? -0.950 -4.723 -22.941 1.00 91.69 275 GLY A N 1
ATOM 2098 C CA . GLY A 1 275 ? -1.838 -4.042 -23.890 1.00 91.69 275 GLY A CA 1
ATOM 2099 C C . GLY A 1 275 ? -1.961 -2.526 -23.710 1.00 91.69 275 GLY A C 1
ATOM 2100 O O . GLY A 1 275 ? -0.976 -1.790 -23.726 1.00 91.69 275 GLY A O 1
ATOM 2101 N N . LYS A 1 276 ? -3.201 -2.078 -23.507 1.00 94.69 276 LYS A N 1
ATOM 2102 C CA . LYS A 1 276 ? -3.563 -0.669 -23.318 1.00 94.69 276 LYS A CA 1
ATOM 2103 C C . LYS A 1 276 ? -2.932 -0.046 -22.065 1.00 94.69 276 LYS A C 1
ATOM 2105 O O . LYS A 1 276 ? -2.593 1.133 -22.067 1.00 94.69 276 LYS A O 1
ATOM 2110 N N . THR A 1 277 ? -2.746 -0.822 -20.997 1.00 94.88 277 THR A N 1
ATOM 2111 C CA . THR A 1 277 ? -2.194 -0.315 -19.732 1.00 94.88 277 THR A CA 1
ATOM 2112 C C . THR A 1 277 ? -0.756 0.174 -19.898 1.00 94.88 277 THR A C 1
ATOM 2114 O O . THR A 1 277 ? -0.389 1.185 -19.303 1.00 94.88 277 THR A O 1
ATOM 2117 N N . LYS A 1 278 ? 0.053 -0.481 -20.744 1.00 94.81 278 LYS A N 1
ATOM 2118 C CA . LYS A 1 278 ? 1.407 -0.009 -21.077 1.00 94.81 278 LYS A CA 1
ATOM 2119 C C . LYS A 1 278 ? 1.380 1.371 -21.727 1.00 94.81 278 LYS A C 1
ATOM 2121 O O . LYS A 1 278 ? 2.077 2.265 -21.259 1.00 94.81 278 LYS A O 1
ATOM 2126 N N . GLU A 1 279 ? 0.524 1.568 -22.725 1.00 94.75 279 GLU A N 1
ATOM 2127 C CA . GLU A 1 279 ? 0.369 2.862 -23.402 1.00 94.75 279 GLU A CA 1
ATOM 2128 C C . GLU A 1 279 ? -0.108 3.962 -22.440 1.00 94.75 279 GLU A C 1
ATOM 2130 O O . GLU A 1 279 ? 0.381 5.092 -22.475 1.00 94.75 279 GLU A O 1
ATOM 2135 N N . GLU A 1 280 ? -1.042 3.634 -21.543 1.00 94.88 280 GLU A N 1
ATOM 2136 C CA . GLU A 1 280 ? -1.522 4.563 -20.517 1.00 94.88 280 GLU A CA 1
ATOM 2137 C C . GLU A 1 280 ? -0.417 4.945 -19.521 1.00 94.88 280 GLU A C 1
ATOM 2139 O O . GLU A 1 280 ? -0.318 6.115 -19.145 1.00 94.88 280 GLU A O 1
ATOM 2144 N N . ILE A 1 281 ? 0.436 3.995 -19.122 1.00 95.06 281 ILE A N 1
ATOM 2145 C CA . ILE A 1 281 ? 1.589 4.254 -18.250 1.00 95.06 281 ILE A CA 1
ATOM 2146 C C . ILE A 1 281 ? 2.629 5.118 -18.964 1.00 95.06 281 ILE A C 1
ATOM 2148 O O . ILE A 1 281 ? 3.092 6.091 -18.372 1.00 95.06 281 ILE A O 1
ATOM 2152 N N . ASP A 1 282 ? 2.955 4.817 -20.222 1.00 94.19 282 ASP A N 1
ATOM 2153 C CA . ASP A 1 282 ? 3.897 5.601 -21.030 1.00 94.19 282 ASP A CA 1
ATOM 2154 C C . ASP A 1 282 ? 3.423 7.052 -21.190 1.00 94.19 282 ASP A C 1
ATOM 2156 O O . ASP A 1 282 ? 4.206 8.000 -21.075 1.00 94.19 282 ASP A O 1
ATOM 2160 N N . LYS A 1 283 ? 2.115 7.243 -21.401 1.00 94.31 283 LYS A N 1
ATOM 2161 C CA . LYS A 1 283 ? 1.492 8.568 -21.466 1.00 94.31 283 LYS A CA 1
ATOM 2162 C C . LYS A 1 283 ? 1.537 9.288 -20.116 1.00 94.31 283 LYS A C 1
ATOM 2164 O O . LYS A 1 283 ? 1.849 10.476 -20.083 1.00 94.31 283 LYS A O 1
ATOM 2169 N N . ALA A 1 284 ? 1.225 8.597 -19.020 1.00 91.75 284 ALA A N 1
ATOM 2170 C CA . ALA A 1 284 ? 1.185 9.184 -17.679 1.00 91.75 284 ALA A CA 1
ATOM 2171 C C . ALA A 1 284 ? 2.580 9.528 -17.127 1.00 91.75 284 ALA A C 1
ATOM 2173 O O . ALA A 1 284 ? 2.732 10.504 -16.391 1.00 91.75 284 ALA A O 1
ATOM 2174 N N . SER A 1 285 ? 3.604 8.746 -17.479 1.00 90.56 285 SER A N 1
ATOM 2175 C CA . SER A 1 285 ? 5.002 9.019 -17.130 1.00 90.56 285 SER A CA 1
ATOM 2176 C C . SER A 1 285 ? 5.650 10.056 -18.055 1.00 90.56 285 SER A C 1
ATOM 2178 O O . SER A 1 285 ? 6.630 10.692 -17.671 1.00 90.56 285 SER A O 1
ATOM 2180 N N . GLY A 1 286 ? 5.135 10.215 -19.281 1.00 91.19 286 GLY A N 1
ATOM 2181 C CA . GLY A 1 286 ? 5.792 10.978 -20.346 1.00 91.19 286 GLY A CA 1
ATOM 2182 C C . GLY A 1 286 ? 7.048 10.288 -20.898 1.00 91.19 286 GLY A C 1
ATOM 2183 O O . GLY A 1 286 ? 7.903 10.936 -21.516 1.00 91.19 286 GLY A O 1
ATOM 2184 N N . SER A 1 287 ? 7.203 8.985 -20.647 1.00 91.75 287 SER A N 1
ATOM 2185 C CA . SER A 1 287 ? 8.403 8.221 -20.974 1.00 91.75 287 SER A CA 1
ATOM 2186 C C . SER A 1 287 ? 8.072 6.756 -21.263 1.00 91.75 287 SER A C 1
ATOM 2188 O O . SER A 1 287 ? 7.716 5.994 -20.364 1.00 91.75 287 SER A O 1
ATOM 2190 N N . THR A 1 288 ? 8.272 6.349 -22.521 1.00 93.50 288 THR A N 1
ATOM 2191 C CA . THR A 1 288 ? 8.179 4.946 -22.968 1.00 93.50 288 THR A CA 1
ATOM 2192 C C . THR A 1 288 ? 9.189 4.038 -22.267 1.00 93.50 288 THR A C 1
ATOM 2194 O O . THR A 1 288 ? 8.973 2.832 -22.114 1.00 93.50 288 THR A O 1
ATOM 2197 N N . MET A 1 289 ? 10.300 4.621 -21.805 1.00 95.25 289 MET A N 1
ATOM 2198 C CA . MET A 1 289 ? 11.270 3.925 -20.972 1.00 95.25 289 MET A CA 1
ATOM 2199 C C . MET A 1 289 ? 10.651 3.506 -19.643 1.00 95.25 289 MET A C 1
ATOM 2201 O O . MET A 1 289 ? 10.793 2.356 -19.244 1.00 95.25 289 MET A O 1
ATOM 2205 N N . THR A 1 290 ? 9.922 4.401 -18.975 1.00 93.75 290 THR A N 1
ATOM 2206 C CA . THR A 1 290 ? 9.320 4.108 -17.671 1.00 93.75 290 THR A CA 1
ATOM 2207 C C . THR A 1 290 ? 8.333 2.943 -17.741 1.00 93.75 290 THR A C 1
ATOM 2209 O O . THR A 1 290 ? 8.425 2.037 -16.913 1.00 93.75 290 THR A O 1
ATOM 2212 N N . GLY A 1 291 ? 7.429 2.908 -18.729 1.00 95.19 291 GLY A N 1
ATOM 2213 C CA . GLY A 1 291 ? 6.514 1.773 -18.865 1.00 95.19 291 GLY A CA 1
ATOM 2214 C C . GLY A 1 291 ? 7.255 0.484 -19.198 1.00 95.19 291 GLY A C 1
ATOM 2215 O O . GLY A 1 291 ? 7.029 -0.534 -18.545 1.00 95.19 291 GLY A O 1
ATOM 2216 N N . THR A 1 292 ? 8.218 0.523 -20.123 1.00 96.94 292 THR A N 1
ATOM 2217 C CA . THR A 1 292 ? 9.051 -0.651 -20.442 1.00 96.94 292 THR A CA 1
ATOM 2218 C C . THR A 1 292 ? 9.789 -1.181 -19.209 1.00 96.94 292 THR A C 1
ATOM 2220 O O . THR A 1 292 ? 9.769 -2.384 -18.962 1.00 96.94 292 THR A O 1
ATOM 2223 N N . VAL A 1 293 ? 10.360 -0.301 -18.382 1.00 97.25 293 VAL A N 1
ATOM 2224 C CA . VAL A 1 293 ? 11.025 -0.663 -17.122 1.00 97.25 293 VAL A CA 1
ATOM 2225 C C . VAL A 1 293 ? 10.074 -1.327 -16.138 1.00 97.25 293 VAL A C 1
ATOM 2227 O O . VAL A 1 293 ? 10.419 -2.367 -15.570 1.00 97.25 293 VAL A O 1
ATOM 2230 N N . TYR A 1 294 ? 8.888 -0.757 -15.920 1.00 97.38 294 TYR A N 1
ATOM 2231 C CA . TYR A 1 294 ? 7.928 -1.343 -14.990 1.00 97.38 294 TYR A CA 1
ATOM 2232 C C . TYR A 1 294 ? 7.447 -2.712 -15.475 1.00 97.38 294 TYR A C 1
ATOM 2234 O O . TYR A 1 294 ? 7.429 -3.656 -14.689 1.00 97.38 294 TYR A O 1
ATOM 2242 N N . PHE A 1 295 ? 7.133 -2.879 -16.760 1.00 97.50 295 PHE A N 1
ATOM 2243 C CA . PHE A 1 295 ? 6.733 -4.189 -17.279 1.00 97.50 295 PHE A CA 1
ATOM 2244 C C . PHE A 1 295 ? 7.882 -5.203 -17.270 1.00 97.50 295 PHE A C 1
ATOM 2246 O O . PHE A 1 295 ? 7.658 -6.347 -16.888 1.00 97.50 295 PHE A O 1
ATOM 2253 N N . ALA A 1 296 ? 9.112 -4.805 -17.604 1.00 97.06 296 ALA A N 1
ATOM 2254 C CA . ALA A 1 296 ? 10.280 -5.682 -17.507 1.00 97.06 296 ALA A CA 1
ATOM 2255 C C . ALA A 1 296 ? 10.507 -6.164 -16.063 1.00 97.06 296 ALA A C 1
ATOM 2257 O O . ALA A 1 296 ? 10.672 -7.357 -15.820 1.00 97.06 296 ALA A O 1
ATOM 2258 N N . THR A 1 297 ? 10.445 -5.245 -15.094 1.00 96.12 297 THR A N 1
ATOM 2259 C CA . THR A 1 297 ? 10.673 -5.542 -13.668 1.00 96.12 297 THR A CA 1
ATOM 2260 C C . THR A 1 297 ? 9.596 -6.459 -13.093 1.00 96.12 297 THR A C 1
ATOM 2262 O O . THR A 1 297 ? 9.889 -7.320 -12.269 1.00 96.12 297 THR A O 1
ATOM 2265 N N . ASN A 1 298 ? 8.352 -6.298 -13.543 1.00 96.12 298 ASN A N 1
ATOM 2266 C CA . ASN A 1 298 ? 7.218 -7.071 -13.049 1.00 96.12 298 ASN A CA 1
ATOM 2267 C C . ASN A 1 298 ? 6.931 -8.340 -13.873 1.00 96.12 298 ASN A C 1
ATOM 2269 O O . ASN A 1 298 ? 5.902 -8.975 -13.661 1.00 96.12 298 ASN A O 1
ATOM 2273 N N . GLY A 1 299 ? 7.804 -8.725 -14.811 1.00 95.31 299 GLY A N 1
ATOM 2274 C CA . GLY A 1 299 ? 7.632 -9.938 -15.621 1.00 95.31 299 GLY A CA 1
ATOM 2275 C C . GLY A 1 299 ? 6.504 -9.856 -16.654 1.00 95.31 299 GLY A C 1
ATOM 2276 O O . GLY A 1 299 ? 5.971 -10.882 -17.064 1.00 95.31 299 GLY A O 1
ATOM 2277 N N . GLY A 1 300 ? 6.119 -8.647 -17.061 1.00 96.00 300 GLY A N 1
ATOM 2278 C CA . GLY A 1 300 ? 5.137 -8.417 -18.119 1.00 96.00 300 GLY A CA 1
ATOM 2279 C C . GLY A 1 300 ? 5.729 -8.288 -19.521 1.00 96.00 300 GLY A C 1
ATOM 2280 O O . GLY A 1 300 ? 5.007 -7.997 -20.468 1.00 96.00 300 GLY A O 1
ATOM 2281 N N . ILE A 1 301 ? 7.037 -8.501 -19.667 1.00 96.56 301 ILE A N 1
ATOM 2282 C CA . ILE A 1 301 ? 7.693 -8.715 -20.959 1.00 96.56 301 ILE A CA 1
ATOM 2283 C C . ILE A 1 301 ? 8.245 -10.137 -20.953 1.00 96.56 301 ILE A C 1
ATOM 2285 O O . ILE A 1 301 ? 8.894 -10.537 -19.985 1.00 96.56 301 ILE A O 1
ATOM 2289 N N . ALA A 1 302 ? 7.985 -10.895 -22.021 1.00 95.88 302 ALA A N 1
ATOM 2290 C CA . ALA A 1 302 ? 8.514 -12.248 -22.164 1.00 95.88 302 ALA A CA 1
ATOM 2291 C C . ALA A 1 302 ? 10.053 -12.234 -22.029 1.00 95.88 302 ALA A C 1
ATOM 2293 O O . ALA A 1 302 ? 10.684 -11.341 -22.608 1.00 95.88 302 ALA A O 1
ATOM 2294 N N . PRO A 1 303 ? 10.671 -13.169 -21.280 1.00 95.38 303 PRO A N 1
ATOM 2295 C CA . PRO A 1 303 ? 12.109 -13.150 -21.000 1.00 95.38 303 PRO A CA 1
ATOM 2296 C C . PRO A 1 303 ? 12.991 -13.004 -22.248 1.00 95.38 303 PRO A C 1
ATOM 2298 O O . PRO A 1 303 ? 13.935 -12.217 -22.244 1.00 95.38 303 PRO A O 1
ATOM 2301 N N . GLU A 1 304 ? 12.639 -13.695 -23.332 1.00 96.12 304 GLU A N 1
ATOM 2302 C CA . GLU A 1 304 ? 13.323 -13.666 -24.628 1.00 96.12 304 GLU A CA 1
ATOM 2303 C C . GLU A 1 304 ? 13.248 -12.305 -25.338 1.00 96.12 304 GLU A C 1
ATOM 2305 O O . GLU A 1 304 ? 14.150 -11.949 -26.091 1.00 96.12 304 GLU A O 1
ATOM 2310 N N . ASN A 1 305 ? 12.210 -11.513 -25.059 1.00 96.94 305 ASN A N 1
ATOM 2311 C CA . ASN A 1 305 ? 11.985 -10.201 -25.669 1.00 96.94 305 ASN A CA 1
ATOM 2312 C C . ASN A 1 305 ? 12.439 -9.044 -24.768 1.00 96.94 305 ASN A C 1
ATOM 2314 O O . ASN A 1 305 ? 12.561 -7.913 -25.235 1.00 96.94 305 ASN A O 1
ATOM 2318 N N . CYS A 1 306 ? 12.689 -9.306 -23.481 1.00 96.81 306 CYS A N 1
ATOM 2319 C CA . CYS A 1 306 ? 12.980 -8.276 -22.484 1.00 96.81 306 CYS A CA 1
ATOM 2320 C C . CYS A 1 306 ? 14.210 -7.434 -22.852 1.00 96.81 306 CYS A C 1
ATOM 2322 O O . CYS A 1 306 ? 14.155 -6.206 -22.787 1.00 96.81 306 CYS A O 1
ATOM 2324 N N . GLY A 1 307 ? 15.290 -8.074 -23.314 1.00 97.62 307 GLY A N 1
ATOM 2325 C CA . GLY A 1 307 ? 16.498 -7.363 -23.739 1.00 97.62 307 GLY A CA 1
ATOM 2326 C C . GLY A 1 307 ? 16.253 -6.434 -24.924 1.00 97.62 307 GLY A C 1
ATOM 2327 O O . GLY A 1 307 ? 16.622 -5.265 -24.873 1.00 97.62 307 GLY A O 1
ATOM 2328 N N . GLU A 1 308 ? 15.566 -6.921 -25.954 1.00 97.88 308 GLU A N 1
ATOM 2329 C CA . GLU A 1 308 ? 15.255 -6.133 -27.149 1.00 97.88 308 GLU A CA 1
ATOM 2330 C C . GLU A 1 308 ? 14.311 -4.961 -26.857 1.00 97.88 308 GLU A C 1
ATOM 2332 O O . GLU A 1 308 ? 14.517 -3.860 -27.366 1.00 97.88 308 GLU A O 1
ATOM 2337 N N . GLU A 1 309 ? 13.306 -5.148 -26.002 1.00 97.44 309 GLU A N 1
ATOM 2338 C CA . GLU A 1 309 ? 12.407 -4.062 -25.596 1.00 97.44 309 GLU A CA 1
ATOM 2339 C C . GLU A 1 309 ? 13.138 -2.983 -24.782 1.00 97.44 309 GLU A C 1
ATOM 2341 O O . GLU A 1 309 ? 12.948 -1.791 -25.033 1.00 97.44 309 GLU A O 1
ATOM 2346 N N . LEU A 1 310 ? 14.025 -3.378 -23.860 1.00 97.94 310 LEU A N 1
ATOM 2347 C CA . LEU A 1 310 ? 14.860 -2.438 -23.108 1.00 97.94 310 LEU A CA 1
ATOM 2348 C C . LEU A 1 310 ? 15.838 -1.684 -24.020 1.00 97.94 310 LEU A C 1
ATOM 2350 O O . LEU A 1 310 ? 16.018 -0.479 -23.844 1.00 97.94 310 LEU A O 1
ATOM 2354 N N . ILE A 1 311 ? 16.426 -2.353 -25.019 1.00 97.75 311 ILE A N 1
ATOM 2355 C CA . ILE A 1 311 ? 17.296 -1.714 -26.019 1.00 97.75 311 ILE A CA 1
ATOM 2356 C C . ILE A 1 311 ? 16.520 -0.671 -26.827 1.00 97.75 311 ILE A C 1
ATOM 2358 O O . ILE A 1 311 ? 16.962 0.474 -26.925 1.00 97.75 311 ILE A O 1
ATOM 2362 N N . LYS A 1 312 ? 15.344 -1.026 -27.360 1.00 96.94 312 LYS A N 1
ATOM 2363 C CA . LYS A 1 312 ? 14.495 -0.085 -28.111 1.00 96.94 312 LYS A CA 1
ATOM 2364 C C . LYS A 1 312 ? 14.126 1.128 -27.260 1.00 96.94 312 LYS A C 1
ATOM 2366 O O . LYS A 1 312 ? 14.222 2.259 -27.729 1.00 96.94 312 LYS A O 1
ATOM 2371 N N . ALA A 1 313 ? 13.726 0.904 -26.008 1.00 96.31 313 ALA A N 1
ATOM 2372 C CA . ALA A 1 313 ? 13.373 1.979 -25.090 1.00 96.31 313 ALA A CA 1
ATOM 2373 C C . ALA A 1 313 ? 14.574 2.886 -24.768 1.00 96.31 313 ALA A C 1
ATOM 2375 O O . ALA A 1 313 ? 14.423 4.108 -24.717 1.00 96.31 313 ALA A O 1
ATOM 2376 N N . TRP A 1 314 ? 15.771 2.312 -24.610 1.00 96.44 314 TRP A N 1
ATOM 2377 C CA . TRP A 1 314 ? 17.018 3.058 -24.402 1.00 96.44 314 TRP A CA 1
ATOM 2378 C C . TRP A 1 314 ? 17.342 3.961 -25.583 1.00 96.44 314 TRP A C 1
ATOM 2380 O O . TRP A 1 314 ? 17.583 5.154 -25.401 1.00 96.44 314 TRP A O 1
ATOM 2390 N N . GLN A 1 315 ? 17.269 3.416 -26.795 1.00 95.06 315 GLN A N 1
ATOM 2391 C CA . GLN A 1 315 ? 17.586 4.129 -28.032 1.00 95.06 315 GLN A CA 1
ATOM 2392 C C . GLN A 1 315 ? 16.629 5.293 -28.325 1.00 95.06 315 GLN A C 1
ATOM 2394 O O . GLN A 1 315 ? 16.982 6.199 -29.072 1.00 95.06 315 GLN A O 1
ATOM 2399 N N . ILE A 1 316 ? 15.436 5.336 -27.721 1.00 94.44 316 ILE A N 1
ATOM 2400 C CA . ILE A 1 316 ? 14.557 6.517 -27.800 1.00 94.44 316 ILE A CA 1
ATOM 2401 C C . ILE A 1 316 ? 15.188 7.724 -27.083 1.00 94.44 316 ILE A C 1
ATOM 2403 O O . ILE A 1 316 ? 15.005 8.861 -27.530 1.00 94.44 316 ILE A O 1
ATOM 2407 N N . ILE A 1 317 ? 15.914 7.481 -25.987 1.00 93.81 317 ILE A N 1
ATOM 2408 C CA . ILE A 1 317 ? 16.558 8.511 -25.163 1.00 93.81 317 ILE A CA 1
ATOM 2409 C C . ILE A 1 317 ? 17.986 8.794 -25.654 1.00 93.81 317 ILE A C 1
ATOM 2411 O O . ILE A 1 317 ? 18.332 9.957 -25.846 1.00 93.81 317 ILE A O 1
ATOM 2415 N N . ASP A 1 318 ? 18.791 7.754 -25.876 1.00 93.25 318 ASP A N 1
ATOM 2416 C CA . ASP A 1 318 ? 20.191 7.841 -26.315 1.00 93.25 318 ASP A CA 1
ATOM 2417 C C . ASP A 1 318 ? 20.328 7.299 -27.743 1.00 93.25 318 ASP A C 1
ATOM 2419 O O . ASP A 1 318 ? 20.737 6.162 -27.971 1.00 93.25 318 ASP A O 1
ATOM 2423 N N . LYS A 1 319 ? 19.907 8.118 -28.713 1.00 92.31 319 LYS A N 1
ATOM 2424 C CA . LYS A 1 319 ? 19.858 7.754 -30.142 1.00 92.31 319 LYS A CA 1
ATOM 2425 C C . LYS A 1 319 ? 21.236 7.570 -30.771 1.00 92.31 319 LYS A C 1
ATOM 2427 O O . LYS A 1 319 ? 21.356 6.866 -31.768 1.00 92.31 319 LYS A O 1
ATOM 2432 N N . ASP A 1 320 ? 22.246 8.217 -30.199 1.00 90.25 320 ASP A N 1
ATOM 2433 C CA . ASP A 1 320 ? 23.604 8.255 -30.744 1.00 90.25 320 ASP A CA 1
ATOM 2434 C C . ASP A 1 320 ? 24.446 7.049 -30.301 1.00 90.25 320 ASP A C 1
ATOM 2436 O O . ASP A 1 320 ? 25.575 6.887 -30.760 1.00 90.25 320 ASP A O 1
ATOM 2440 N N . PHE A 1 321 ? 23.912 6.205 -29.411 1.00 90.75 321 PHE A N 1
ATOM 2441 C CA . PHE A 1 321 ? 24.585 5.020 -28.901 1.00 90.75 321 PHE A CA 1
ATOM 2442 C C . PHE A 1 321 ? 23.904 3.742 -29.396 1.00 90.75 321 PHE A C 1
ATOM 2444 O O . PHE A 1 321 ? 22.776 3.414 -29.012 1.00 90.75 321 PHE A O 1
ATOM 2451 N N . ASP A 1 322 ? 24.614 2.972 -30.222 1.00 92.69 322 ASP A N 1
ATOM 2452 C CA . ASP A 1 322 ? 24.150 1.653 -30.649 1.00 92.69 322 ASP A CA 1
ATOM 2453 C C . ASP A 1 322 ? 24.354 0.620 -29.533 1.00 92.69 322 ASP A C 1
ATOM 2455 O O . ASP A 1 322 ? 25.307 -0.165 -29.516 1.00 92.69 322 ASP A O 1
ATOM 2459 N N . LEU A 1 323 ? 23.421 0.626 -28.579 1.00 93.94 323 LEU A N 1
ATOM 2460 C CA . LEU A 1 323 ? 23.417 -0.310 -27.462 1.00 93.94 323 LEU A CA 1
ATOM 2461 C C . LEU A 1 323 ? 23.370 -1.773 -27.931 1.00 93.94 323 LEU A C 1
ATOM 2463 O O . LEU A 1 323 ? 23.951 -2.631 -27.272 1.00 93.94 323 LEU A O 1
ATOM 2467 N N . ARG A 1 324 ? 22.731 -2.079 -29.070 1.00 94.94 324 ARG A N 1
ATOM 2468 C CA . ARG A 1 324 ? 22.661 -3.459 -29.572 1.00 94.94 324 ARG A CA 1
ATOM 2469 C C . ARG A 1 324 ? 24.040 -3.939 -30.012 1.00 94.94 324 ARG A C 1
ATOM 2471 O O . ARG A 1 324 ? 24.460 -5.020 -29.603 1.00 94.94 324 ARG A O 1
ATOM 2478 N N . ALA A 1 325 ? 24.752 -3.133 -30.799 1.00 93.06 325 ALA A N 1
ATOM 2479 C CA . ALA A 1 325 ? 26.116 -3.450 -31.213 1.00 93.06 325 ALA A CA 1
ATOM 2480 C C . ALA A 1 325 ? 27.065 -3.549 -30.008 1.00 93.06 325 ALA A C 1
ATOM 2482 O O . ALA A 1 325 ? 27.857 -4.486 -29.925 1.00 93.06 325 ALA A O 1
ATOM 2483 N N . ALA A 1 326 ? 26.941 -2.634 -29.041 1.00 92.00 326 ALA A N 1
ATOM 2484 C CA . ALA A 1 326 ? 27.766 -2.640 -27.836 1.00 92.00 326 ALA A CA 1
ATOM 2485 C C . ALA A 1 326 ? 27.540 -3.891 -26.965 1.00 92.00 326 ALA A C 1
ATOM 2487 O O . ALA A 1 326 ? 28.495 -4.453 -26.434 1.00 92.00 326 ALA A O 1
ATOM 2488 N N . VAL A 1 327 ? 26.297 -4.370 -26.854 1.00 93.38 327 VAL A N 1
ATOM 2489 C CA . VAL A 1 327 ? 25.980 -5.621 -26.146 1.00 93.38 327 VAL A CA 1
ATOM 2490 C C . VAL A 1 327 ? 26.466 -6.846 -26.917 1.00 93.38 327 VAL A C 1
ATOM 2492 O O . VAL A 1 327 ? 26.970 -7.782 -26.305 1.00 93.38 327 VAL A O 1
ATOM 2495 N N . ALA A 1 328 ? 26.364 -6.848 -28.248 1.00 93.25 328 ALA A N 1
ATOM 2496 C CA . ALA A 1 328 ? 26.889 -7.934 -29.078 1.00 93.25 328 ALA A CA 1
ATOM 2497 C C . ALA A 1 328 ? 28.422 -8.050 -28.995 1.00 93.25 328 ALA A C 1
ATOM 2499 O O . ALA A 1 328 ? 28.963 -9.147 -29.113 1.00 93.25 328 ALA A O 1
ATOM 2500 N N . ALA A 1 329 ? 29.108 -6.930 -28.763 1.00 91.31 329 ALA A N 1
ATOM 2501 C CA . ALA A 1 329 ? 30.546 -6.878 -28.534 1.00 91.31 329 ALA A CA 1
ATOM 2502 C C . ALA A 1 329 ? 30.945 -7.144 -27.068 1.00 91.31 329 ALA A C 1
ATOM 2504 O O . ALA A 1 329 ? 32.128 -7.088 -26.754 1.00 91.31 329 ALA A O 1
ATOM 2505 N N . PHE A 1 330 ? 30.012 -7.399 -26.147 1.00 91.75 330 PHE A N 1
ATOM 2506 C CA . PHE A 1 330 ? 30.335 -7.542 -24.726 1.00 91.75 330 PHE A CA 1
ATOM 2507 C C . PHE A 1 330 ? 31.311 -8.703 -24.460 1.00 91.75 330 PHE A C 1
ATOM 2509 O O . PHE A 1 330 ? 31.009 -9.856 -24.769 1.00 91.75 330 PHE A O 1
ATOM 2516 N N . ASP A 1 331 ? 32.448 -8.399 -23.825 1.00 90.75 331 ASP A N 1
ATOM 2517 C CA . ASP A 1 331 ? 33.419 -9.389 -23.353 1.00 90.75 331 ASP A CA 1
ATOM 2518 C C . ASP A 1 331 ? 33.318 -9.543 -21.822 1.00 90.75 331 ASP A C 1
ATOM 2520 O O . ASP A 1 331 ? 33.591 -8.589 -21.089 1.00 90.75 331 ASP A O 1
ATOM 2524 N N . PRO A 1 332 ? 32.959 -10.732 -21.299 1.00 88.38 332 PRO A N 1
ATOM 2525 C CA . PRO A 1 332 ? 32.943 -10.990 -19.861 1.00 88.38 332 PRO A CA 1
ATOM 2526 C C . PRO A 1 332 ? 34.304 -10.825 -19.166 1.00 88.38 332 PRO A C 1
ATOM 2528 O O . PRO A 1 332 ? 34.323 -10.597 -17.957 1.00 88.38 332 PRO A O 1
ATOM 2531 N N . GLN A 1 333 ? 35.421 -10.982 -19.888 1.00 88.75 333 GLN A N 1
ATOM 2532 C CA . GLN A 1 333 ? 36.778 -10.831 -19.341 1.00 88.75 333 GLN A CA 1
ATOM 2533 C C . GLN A 1 333 ? 37.222 -9.370 -19.274 1.00 88.75 333 GLN A C 1
ATOM 2535 O O . GLN A 1 333 ? 38.038 -9.016 -18.423 1.00 88.75 333 GLN A O 1
ATOM 2540 N N . ASP A 1 334 ? 36.651 -8.519 -20.125 1.00 85.06 334 ASP A N 1
ATOM 2541 C CA . ASP A 1 334 ? 36.876 -7.080 -20.110 1.00 85.06 334 ASP A CA 1
ATOM 2542 C C . ASP A 1 334 ? 35.550 -6.307 -20.237 1.00 85.06 334 ASP A C 1
ATOM 2544 O O . ASP A 1 334 ? 35.254 -5.690 -21.267 1.00 85.06 334 ASP A O 1
ATOM 2548 N N . PRO A 1 335 ? 34.729 -6.297 -19.168 1.00 76.12 335 PRO A N 1
ATOM 2549 C CA . PRO A 1 335 ? 33.413 -5.660 -19.181 1.00 76.12 335 PRO A CA 1
ATOM 2550 C C . PRO A 1 335 ? 33.466 -4.138 -19.389 1.00 76.12 335 PRO A C 1
ATOM 2552 O O . PRO A 1 335 ? 32.419 -3.518 -19.582 1.00 76.12 335 PRO A O 1
ATOM 2555 N N . LYS A 1 336 ? 34.659 -3.525 -19.320 1.00 71.25 336 LYS A N 1
ATOM 2556 C CA . LYS A 1 336 ? 34.885 -2.085 -19.515 1.00 71.25 336 LYS A CA 1
ATOM 2557 C C . LYS A 1 336 ? 35.662 -1.756 -20.795 1.00 71.25 336 LYS A C 1
ATOM 2559 O O . LYS A 1 336 ? 35.608 -0.609 -21.229 1.00 71.25 336 LYS A O 1
ATOM 2564 N N . GLY A 1 337 ? 36.356 -2.717 -21.402 1.00 67.38 337 GLY A N 1
ATOM 2565 C CA . GLY A 1 337 ? 37.218 -2.504 -22.569 1.00 67.38 337 GLY A CA 1
ATOM 2566 C C . GLY A 1 337 ? 36.472 -2.135 -23.840 1.00 67.38 337 GLY A C 1
ATOM 2567 O O . GLY A 1 337 ? 36.962 -1.330 -24.626 1.0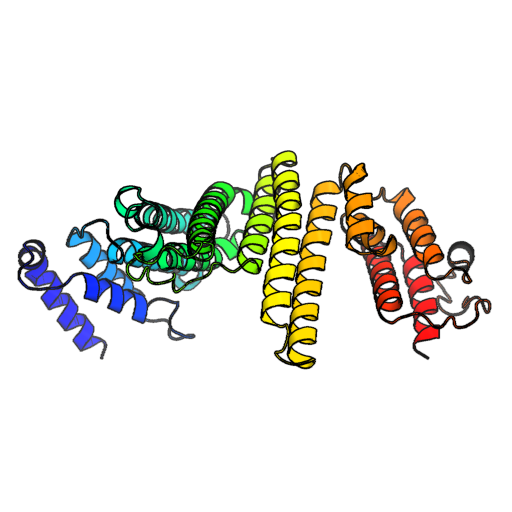0 67.38 337 GLY A O 1
ATOM 2568 N N . ASN A 1 338 ? 35.245 -2.634 -24.003 1.00 61.09 338 ASN A N 1
ATOM 2569 C CA . ASN A 1 338 ? 34.365 -2.278 -25.119 1.00 61.09 338 ASN A CA 1
ATOM 2570 C C . ASN A 1 338 ? 33.450 -1.090 -24.797 1.00 61.09 338 ASN A C 1
ATOM 2572 O O . ASN A 1 338 ? 32.270 -1.072 -25.157 1.00 61.09 338 ASN A O 1
ATOM 2576 N N . GLN A 1 339 ? 34.001 -0.050 -24.160 1.00 62.09 339 GLN A N 1
ATOM 2577 C CA . GLN A 1 339 ? 33.421 1.287 -24.264 1.00 62.09 339 GLN A CA 1
ATOM 2578 C C . GLN A 1 339 ? 33.496 1.701 -25.732 1.00 62.09 339 GLN A C 1
ATOM 2580 O O . GLN A 1 339 ? 34.514 2.213 -26.193 1.00 62.09 339 GLN A O 1
ATOM 2585 N N . ALA A 1 340 ? 32.436 1.426 -26.495 1.00 54.56 340 ALA A N 1
ATOM 2586 C CA . ALA A 1 340 ? 32.337 1.886 -27.868 1.00 54.56 340 ALA A CA 1
ATOM 2587 C C . ALA A 1 340 ? 32.574 3.403 -27.868 1.00 54.56 340 ALA A C 1
ATOM 2589 O O . ALA A 1 340 ? 31.781 4.169 -27.322 1.00 54.56 340 ALA A O 1
ATOM 2590 N N . ALA A 1 341 ? 33.698 3.820 -28.453 1.00 52.19 341 ALA A N 1
ATOM 2591 C CA . ALA A 1 341 ? 34.198 5.193 -28.503 1.00 52.19 341 ALA A CA 1
ATOM 2592 C C . ALA A 1 341 ? 33.332 6.136 -29.372 1.00 52.19 341 ALA A C 1
ATOM 2594 O O . ALA A 1 341 ? 33.822 7.121 -29.919 1.00 52.19 341 ALA A O 1
ATOM 2595 N N . GLY A 1 342 ? 32.047 5.833 -29.541 1.00 56.19 342 GLY A N 1
ATOM 2596 C CA . GLY A 1 342 ? 31.149 6.495 -30.474 1.00 56.19 342 GLY A CA 1
ATOM 2597 C C . GLY A 1 342 ? 29.870 6.924 -29.779 1.00 56.19 342 GLY A C 1
ATOM 2598 O O . GLY A 1 342 ? 29.022 6.098 -29.461 1.00 56.19 342 GLY A O 1
ATOM 2599 N N . GLY A 1 343 ? 29.743 8.226 -29.554 1.00 60.19 343 GLY A N 1
ATOM 2600 C CA . GLY A 1 343 ? 28.513 8.855 -29.091 1.00 60.19 343 GLY A CA 1
ATOM 2601 C C . GLY A 1 343 ? 28.842 10.095 -28.280 1.00 60.19 343 GLY A C 1
ATOM 2602 O O . GLY A 1 343 ? 29.214 9.978 -27.110 1.00 60.19 343 GLY A O 1
ATOM 2603 N N . GLY A 1 344 ? 28.722 11.273 -28.898 1.00 65.19 344 GLY A N 1
ATOM 2604 C CA . GLY A 1 344 ? 28.926 12.553 -28.220 1.00 65.19 344 GLY A CA 1
ATOM 2605 C C . GLY A 1 344 ? 28.085 12.659 -26.943 1.00 65.19 344 GLY A C 1
ATOM 2606 O O . GLY A 1 344 ? 27.029 12.034 -26.820 1.00 65.19 344 GLY A O 1
ATOM 2607 N N . ARG A 1 345 ? 28.556 13.442 -25.966 1.00 69.62 345 ARG A N 1
ATOM 2608 C CA . ARG A 1 345 ? 27.770 13.745 -24.764 1.00 69.62 345 ARG A CA 1
ATOM 2609 C C . ARG A 1 345 ? 26.577 14.612 -25.160 1.00 69.62 345 ARG A C 1
ATOM 2611 O O . ARG A 1 345 ? 26.693 15.830 -25.264 1.00 69.62 345 ARG A O 1
ATOM 2618 N N . ALA A 1 346 ? 25.430 13.985 -25.393 1.00 72.00 346 ALA A N 1
ATOM 2619 C CA . ALA A 1 346 ? 24.175 14.712 -25.456 1.00 72.00 346 ALA A CA 1
ATOM 2620 C C . ALA A 1 346 ? 23.889 15.325 -24.074 1.00 72.00 346 ALA A C 1
ATOM 2622 O O . ALA A 1 346 ? 23.997 14.645 -23.053 1.00 72.00 346 ALA A O 1
ATOM 2623 N N . ASN A 1 347 ? 23.506 16.605 -24.035 1.00 82.06 347 ASN A N 1
ATOM 2624 C CA . ASN A 1 347 ? 23.021 17.250 -22.814 1.00 82.06 347 ASN A CA 1
ATOM 2625 C C . ASN A 1 347 ? 21.648 16.664 -22.444 1.00 82.06 347 ASN A C 1
ATOM 2627 O O . ASN A 1 347 ? 20.600 17.186 -22.833 1.00 82.06 347 ASN A O 1
ATOM 2631 N N . LEU A 1 348 ? 21.653 15.542 -21.721 1.00 86.75 348 LEU A N 1
ATOM 2632 C CA . LEU A 1 348 ? 20.446 14.892 -21.226 1.00 86.75 348 LEU A CA 1
ATOM 2633 C C . LEU A 1 348 ? 19.903 15.632 -20.001 1.00 86.75 348 LEU A C 1
ATOM 2635 O O . LEU A 1 348 ? 20.633 16.015 -19.090 1.00 86.75 348 LEU A O 1
ATOM 2639 N N . LYS A 1 349 ? 18.579 15.804 -19.956 1.00 89.19 349 LYS A N 1
ATOM 2640 C CA . LYS A 1 349 ? 17.899 16.335 -18.768 1.00 89.19 349 LYS A CA 1
ATOM 2641 C C . LYS A 1 349 ? 18.036 15.342 -17.599 1.00 89.19 349 LYS A C 1
ATOM 2643 O O . LYS A 1 349 ? 17.941 14.139 -17.851 1.00 89.19 349 LYS A O 1
ATOM 2648 N N . PRO A 1 350 ? 18.115 15.800 -16.334 1.00 88.94 350 PRO A N 1
ATOM 2649 C CA . PRO A 1 350 ? 18.246 14.920 -15.165 1.00 88.94 350 PRO A CA 1
ATOM 2650 C C . PRO A 1 350 ? 17.213 13.785 -15.104 1.00 88.94 350 PRO A C 1
ATOM 2652 O O . PRO A 1 350 ? 17.561 12.643 -14.824 1.00 88.94 350 PRO A O 1
ATOM 2655 N N . GLN A 1 351 ? 15.955 14.060 -15.465 1.00 87.25 351 GLN A N 1
ATOM 2656 C CA . GLN A 1 351 ? 14.904 13.037 -15.499 1.00 87.25 351 GLN A CA 1
ATOM 2657 C C . GLN A 1 351 ? 15.215 11.885 -16.470 1.00 87.25 351 GLN A C 1
ATOM 2659 O O . GLN A 1 351 ? 14.922 10.733 -16.173 1.00 87.25 351 GLN A O 1
ATOM 2664 N N . ARG A 1 352 ? 15.843 12.169 -17.618 1.00 91.25 352 ARG A N 1
ATOM 2665 C CA . ARG A 1 352 ? 16.215 11.132 -18.591 1.00 91.25 352 ARG A CA 1
ATOM 2666 C C . ARG A 1 352 ? 17.338 10.241 -18.065 1.00 91.25 352 ARG A C 1
ATOM 2668 O O . ARG A 1 352 ? 17.318 9.048 -18.333 1.00 91.25 352 ARG A O 1
ATOM 2675 N N . LEU A 1 353 ? 18.265 10.788 -17.277 1.00 91.94 353 LEU A N 1
ATOM 2676 C CA . LEU A 1 353 ? 19.294 9.989 -16.603 1.00 91.94 353 LEU A CA 1
ATOM 2677 C C . LEU A 1 353 ? 18.679 9.039 -15.568 1.00 91.94 353 LEU A C 1
ATOM 2679 O O . LEU A 1 353 ? 19.097 7.888 -15.476 1.00 91.94 353 LEU A O 1
ATOM 2683 N N . ILE A 1 354 ? 17.651 9.488 -14.839 1.00 91.31 354 ILE A N 1
ATOM 2684 C CA . ILE A 1 354 ? 16.892 8.630 -13.917 1.00 91.31 354 ILE A CA 1
ATOM 2685 C C . ILE A 1 354 ? 16.193 7.502 -14.687 1.00 91.31 354 ILE A C 1
ATOM 2687 O O . ILE A 1 354 ? 16.324 6.343 -14.301 1.00 91.31 354 ILE A O 1
ATOM 2691 N N . ASP A 1 355 ? 15.515 7.811 -15.798 1.00 92.88 355 ASP A N 1
ATOM 2692 C CA . ASP A 1 355 ? 14.847 6.805 -16.638 1.00 92.88 355 ASP A CA 1
ATOM 2693 C C . ASP A 1 355 ? 15.836 5.728 -17.134 1.00 92.88 355 ASP A C 1
ATOM 2695 O O . ASP A 1 355 ? 15.550 4.531 -17.068 1.00 92.88 355 ASP A O 1
ATOM 2699 N N . LEU A 1 356 ? 17.025 6.143 -17.584 1.00 94.94 356 LEU A N 1
ATOM 2700 C CA . LEU A 1 356 ? 18.093 5.245 -18.032 1.00 94.94 356 LEU A CA 1
ATOM 2701 C C . LEU A 1 356 ? 18.667 4.406 -16.876 1.00 94.94 356 LEU A C 1
ATOM 2703 O O . LEU A 1 356 ? 18.860 3.200 -17.023 1.00 94.94 356 LEU A O 1
ATOM 2707 N N . ALA A 1 357 ? 18.882 4.994 -15.697 1.00 95.44 357 ALA A N 1
ATOM 2708 C CA . ALA A 1 357 ? 19.320 4.250 -14.513 1.00 95.44 357 ALA A CA 1
ATOM 2709 C C . ALA A 1 357 ? 18.277 3.204 -14.071 1.00 95.44 357 ALA A C 1
ATOM 2711 O O . ALA A 1 357 ? 18.615 2.083 -13.681 1.00 95.44 357 ALA A O 1
ATOM 2712 N N . CYS A 1 358 ? 16.991 3.535 -14.184 1.00 95.00 358 CYS A N 1
ATOM 2713 C CA . CYS A 1 358 ? 15.898 2.595 -13.972 1.00 95.00 358 CYS A CA 1
ATOM 2714 C C . CYS A 1 358 ? 15.918 1.440 -14.995 1.00 95.00 358 CYS A C 1
ATOM 2716 O O . CYS A 1 358 ? 15.633 0.302 -14.616 1.00 95.00 358 CYS A O 1
ATOM 2718 N N . ALA A 1 359 ? 16.327 1.691 -16.243 1.00 97.12 359 ALA A N 1
ATOM 2719 C CA . ALA A 1 359 ? 16.523 0.659 -17.267 1.00 97.12 359 ALA A CA 1
ATOM 2720 C C . ALA A 1 359 ? 17.643 -0.328 -16.920 1.00 97.12 359 ALA A C 1
ATOM 2722 O O . ALA A 1 359 ? 17.439 -1.538 -17.030 1.00 97.12 359 ALA A O 1
ATOM 2723 N N . VAL A 1 360 ? 18.778 0.162 -16.404 1.00 97.50 360 VAL A N 1
ATOM 2724 C CA . VAL A 1 360 ? 19.854 -0.702 -15.878 1.00 97.50 360 VAL A CA 1
ATOM 2725 C C . VAL A 1 360 ? 19.306 -1.625 -14.796 1.00 97.50 360 VAL A C 1
ATOM 2727 O O . VAL A 1 360 ? 19.520 -2.837 -14.825 1.00 97.50 360 VAL A O 1
ATOM 2730 N N . ARG A 1 361 ? 18.553 -1.063 -13.844 1.00 96.62 361 ARG A N 1
ATOM 2731 C CA . ARG A 1 361 ? 17.965 -1.842 -12.752 1.00 96.62 361 ARG A CA 1
ATOM 2732 C C . ARG A 1 361 ? 17.000 -2.909 -13.277 1.00 96.62 361 ARG A C 1
ATOM 2734 O O . ARG A 1 361 ? 17.038 -4.035 -12.783 1.00 96.62 361 ARG A O 1
ATOM 2741 N N . ALA A 1 362 ? 16.181 -2.585 -14.277 1.00 97.06 362 ALA A N 1
ATOM 2742 C CA . ALA A 1 362 ? 15.292 -3.545 -14.929 1.00 97.06 362 ALA A CA 1
ATOM 2743 C C . ALA A 1 362 ? 16.071 -4.680 -15.612 1.00 97.06 362 ALA A C 1
ATOM 2745 O O . ALA A 1 362 ? 15.728 -5.848 -15.433 1.00 97.06 362 ALA A O 1
ATOM 2746 N N . ALA A 1 363 ? 17.159 -4.360 -16.322 1.00 97.69 363 ALA A N 1
ATOM 2747 C CA . ALA A 1 363 ? 18.038 -5.355 -16.935 1.00 97.69 363 ALA A CA 1
ATOM 2748 C C . ALA A 1 363 ? 18.662 -6.294 -15.884 1.00 97.69 363 ALA A C 1
ATOM 2750 O O . ALA A 1 363 ? 18.680 -7.510 -16.083 1.00 97.69 363 ALA A O 1
ATOM 2751 N N . CYS A 1 364 ? 19.089 -5.766 -14.729 1.00 96.94 364 CYS A N 1
ATOM 2752 C CA . CYS A 1 364 ? 19.562 -6.576 -13.601 1.00 96.94 364 CYS A CA 1
ATOM 2753 C C . CYS A 1 364 ? 18.472 -7.513 -13.057 1.00 96.94 364 CYS A C 1
ATOM 2755 O O . CYS A 1 364 ? 18.731 -8.699 -12.856 1.00 96.94 364 CYS A O 1
ATOM 2757 N N . PHE A 1 365 ? 17.246 -7.015 -12.848 1.00 94.44 365 PHE A N 1
ATOM 2758 C CA . PHE A 1 365 ? 16.116 -7.848 -12.409 1.00 94.44 365 PHE A CA 1
ATOM 2759 C C . PHE A 1 365 ? 15.797 -8.965 -13.408 1.00 94.44 365 PHE A C 1
ATOM 2761 O O . PHE A 1 365 ? 15.523 -10.095 -13.003 1.00 94.44 365 PHE A O 1
ATOM 2768 N N . ALA A 1 366 ? 15.906 -8.671 -14.704 1.00 95.50 366 ALA A N 1
ATOM 2769 C CA . ALA A 1 366 ? 15.736 -9.634 -15.787 1.00 95.50 366 ALA A CA 1
ATOM 2770 C C . ALA A 1 366 ? 16.956 -10.556 -16.001 1.00 95.50 366 ALA A C 1
ATOM 2772 O O . ALA A 1 366 ? 16.920 -11.411 -16.883 1.00 95.50 366 ALA A O 1
ATOM 2773 N N . LYS A 1 367 ? 18.027 -10.417 -15.201 1.00 96.50 367 LYS A N 1
ATOM 2774 C CA . LYS A 1 367 ? 19.292 -11.173 -15.312 1.00 96.50 367 LYS A CA 1
ATOM 2775 C C . LYS A 1 367 ? 19.997 -11.009 -16.668 1.00 96.50 367 LYS A C 1
ATOM 2777 O O . LYS A 1 367 ? 20.732 -11.892 -17.106 1.00 96.50 367 LYS A O 1
ATOM 2782 N N . LEU A 1 368 ? 19.807 -9.865 -17.322 1.00 96.56 368 LEU A N 1
ATOM 2783 C CA . LEU A 1 368 ? 20.432 -9.506 -18.595 1.00 96.56 368 LEU A CA 1
ATOM 2784 C C . LEU A 1 368 ? 21.786 -8.828 -18.340 1.00 96.56 368 LEU A C 1
ATOM 2786 O O . LEU A 1 368 ? 21.957 -7.640 -18.601 1.00 96.56 368 LEU A O 1
ATOM 2790 N N . TRP A 1 369 ? 22.743 -9.572 -17.779 1.00 95.81 369 TRP A N 1
ATOM 2791 C CA . TRP A 1 369 ? 24.007 -9.000 -17.295 1.00 95.81 369 TRP A CA 1
ATOM 2792 C C . TRP A 1 369 ? 24.823 -8.251 -18.355 1.00 95.81 369 TRP A C 1
ATOM 2794 O O . TRP A 1 369 ? 25.212 -7.122 -18.056 1.00 95.81 369 TRP A O 1
ATOM 2804 N N . PRO A 1 370 ? 25.035 -8.785 -19.578 1.00 95.94 370 PRO A N 1
ATOM 2805 C CA . PRO A 1 370 ? 25.733 -8.040 -20.627 1.00 95.94 370 PRO A CA 1
ATOM 2806 C C . PRO A 1 370 ? 25.078 -6.682 -20.899 1.00 95.94 370 PRO A C 1
ATOM 2808 O O . PRO A 1 370 ? 25.739 -5.651 -20.868 1.00 95.94 370 PRO A O 1
ATOM 2811 N N . LEU A 1 371 ? 23.748 -6.668 -21.044 1.00 96.56 371 LEU A N 1
ATOM 2812 C CA . LEU A 1 371 ? 22.970 -5.450 -21.270 1.00 96.56 371 LEU A CA 1
ATOM 2813 C C . LEU A 1 371 ? 23.116 -4.450 -20.118 1.00 96.56 371 LEU A C 1
ATOM 2815 O O . LEU A 1 371 ? 23.393 -3.278 -20.356 1.00 96.56 371 LEU A O 1
ATOM 2819 N N . ALA A 1 372 ? 22.949 -4.909 -18.876 1.00 96.94 372 ALA A N 1
ATOM 2820 C CA . ALA A 1 372 ? 23.024 -4.057 -17.695 1.00 96.94 372 ALA A CA 1
ATOM 2821 C C . ALA A 1 372 ? 24.404 -3.399 -17.543 1.00 96.94 372 ALA A C 1
ATOM 2823 O O . ALA A 1 372 ? 24.484 -2.207 -17.249 1.00 96.94 372 ALA A O 1
ATOM 2824 N N . VAL A 1 373 ? 25.481 -4.157 -17.772 1.00 95.12 373 VAL A N 1
ATOM 2825 C CA . VAL A 1 373 ? 26.856 -3.649 -17.681 1.00 95.12 373 VAL A CA 1
ATOM 2826 C C . VAL A 1 373 ? 27.137 -2.637 -18.789 1.00 95.12 373 VAL A C 1
ATOM 2828 O O . VAL A 1 373 ? 27.652 -1.558 -18.498 1.00 95.12 373 VAL A O 1
ATOM 2831 N N . THR A 1 374 ? 26.738 -2.919 -20.033 1.00 94.56 374 THR A N 1
ATOM 2832 C CA . THR A 1 374 ? 26.898 -1.972 -21.146 1.00 94.56 374 THR A CA 1
ATOM 2833 C C . THR A 1 374 ? 26.111 -0.678 -20.908 1.00 94.56 374 THR A C 1
ATOM 2835 O O . THR A 1 374 ? 26.651 0.415 -21.083 1.00 94.56 374 THR A O 1
ATOM 2838 N N . MET A 1 375 ? 24.858 -0.778 -20.450 1.00 95.31 375 MET A N 1
ATOM 2839 C CA . MET A 1 375 ? 24.037 0.381 -20.083 1.00 95.31 375 MET A CA 1
ATOM 2840 C C . MET A 1 375 ? 24.675 1.204 -18.951 1.00 95.31 375 MET A C 1
ATOM 2842 O O . MET A 1 375 ? 24.726 2.432 -19.031 1.00 95.31 375 MET A O 1
ATOM 2846 N N . LEU A 1 376 ? 25.186 0.544 -17.904 1.00 94.75 376 LEU A N 1
ATOM 2847 C CA . LEU A 1 376 ? 25.853 1.207 -16.781 1.00 94.75 376 LEU A CA 1
ATOM 2848 C C . LEU A 1 376 ? 27.128 1.925 -17.232 1.00 94.75 376 LEU A C 1
ATOM 2850 O O . LEU A 1 376 ? 27.316 3.092 -16.898 1.00 94.75 376 LEU A O 1
ATOM 2854 N N . SER A 1 377 ? 27.963 1.264 -18.039 1.00 91.44 377 SER A N 1
ATOM 2855 C CA . SER A 1 377 ? 29.181 1.874 -18.572 1.00 91.44 377 SER A CA 1
ATOM 2856 C C . SER A 1 377 ? 28.865 3.111 -19.410 1.00 91.44 377 SER A C 1
ATOM 2858 O O . SER A 1 377 ? 29.588 4.098 -19.311 1.00 91.44 377 SER A O 1
ATOM 2860 N N . ARG A 1 378 ? 27.784 3.096 -20.205 1.00 91.69 378 ARG A N 1
ATOM 2861 C CA . ARG A 1 378 ? 27.335 4.277 -20.957 1.00 91.69 378 ARG A CA 1
ATOM 2862 C C . ARG A 1 378 ? 26.876 5.397 -20.023 1.00 91.69 378 ARG A C 1
ATOM 2864 O O . ARG A 1 378 ? 27.269 6.542 -20.229 1.00 91.69 378 ARG A O 1
ATOM 2871 N N . LEU A 1 379 ? 26.117 5.082 -18.974 1.00 91.44 379 LEU A N 1
ATOM 2872 C CA . LEU A 1 379 ? 25.681 6.066 -17.975 1.00 91.44 379 LEU A CA 1
ATOM 2873 C C . LEU A 1 379 ? 26.844 6.755 -17.254 1.00 91.44 379 LEU A C 1
ATOM 2875 O O . LEU A 1 379 ? 26.801 7.970 -17.064 1.00 91.44 379 LEU A O 1
ATOM 2879 N N . GLU A 1 380 ? 27.891 6.009 -16.892 1.00 89.62 380 GLU A N 1
ATOM 2880 C CA . GLU A 1 380 ? 29.091 6.560 -16.246 1.00 89.62 380 GLU A CA 1
ATOM 2881 C C . GLU A 1 380 ? 29.762 7.650 -17.102 1.00 89.62 380 GLU A C 1
ATOM 2883 O O . GLU A 1 380 ? 30.275 8.627 -16.554 1.00 89.62 380 GLU A O 1
ATOM 2888 N N . THR A 1 381 ? 29.691 7.551 -18.437 1.00 87.69 381 THR A N 1
ATOM 2889 C CA . THR A 1 381 ? 30.291 8.550 -19.342 1.00 87.69 381 THR A CA 1
ATOM 2890 C C . THR A 1 381 ? 29.640 9.934 -19.285 1.00 87.69 381 THR A C 1
ATOM 2892 O O . THR A 1 381 ? 30.282 10.903 -19.698 1.00 87.69 381 THR A O 1
ATOM 2895 N N . TRP A 1 382 ? 28.403 10.044 -18.780 1.00 84.62 382 TRP A N 1
ATOM 2896 C CA . TRP A 1 382 ? 27.707 11.322 -18.569 1.00 84.62 382 TRP A CA 1
ATOM 2897 C C . TRP A 1 382 ? 27.866 11.884 -17.151 1.00 84.62 382 TRP A C 1
ATOM 2899 O O . TRP A 1 382 ? 27.504 13.036 -16.921 1.00 84.62 382 TRP A O 1
ATOM 2909 N N . LEU A 1 383 ? 28.338 11.071 -16.200 1.00 78.88 383 LEU A N 1
ATOM 2910 C CA . LEU A 1 383 ? 28.588 11.501 -14.818 1.00 78.88 383 LEU A CA 1
ATOM 2911 C C . LEU A 1 383 ? 30.000 12.070 -14.630 1.00 78.88 383 LEU A C 1
ATOM 2913 O O . LEU A 1 383 ? 30.213 12.902 -13.749 1.00 78.88 383 LEU A O 1
ATOM 2917 N N . GLN A 1 384 ? 30.945 11.603 -15.446 1.00 73.38 384 GLN A N 1
ATOM 2918 C CA . GLN A 1 384 ? 32.241 12.248 -15.686 1.00 73.38 384 GLN A CA 1
ATOM 2919 C C . GLN A 1 384 ? 32.054 13.459 -16.599 1.00 73.38 384 GLN A C 1
ATOM 2921 O O . GLN A 1 384 ? 32.997 14.263 -16.754 1.00 73.38 384 GLN A O 1
#

InterPro domains:
  IPR039586 Cilia- and flagella-associated protein 46 [PTHR15977] (20-290)
  IPR057466 CFAP46, N-terminal TPR repeat [PF25439] (3-149)

Sequence (384 aa):
AHKLVDDAFAIIEGNASRFSAGEDFPPELLVLFSEANAPFAASDLGGHELQVQRALELHDRLGSEDDQFRARALLVRCLFEARLGTATHRLKGFHLLQQLQYALRFLVQALGIATEAGWAQNDTRYGFLVYNASLVFWNVARPMCRLGWQRHIVNETAQVLDALRKVRDASAGGAAGKGGKDASGGVAIPTQVDLPWLIELTLNLAFGLEDAGRDADAQKKADEAGPLLDECAKEQQAAAAGKGEDEEMAVAARIAKLRSLVLNARAYFARKAPGKTKEEIDKASGSTMTGTVYFATNGGIAPENCGEELIKAWQIIDKDFDLRAAVAAFDPQDPKGNQAAGGGRANLKPQRLIDLACAVRAACFAKLWPLAVTMLSRLETWLQ